Protein AF-A0A316NL02-F1 (afdb_monomer_lite)

Sequence (446 aa):
MTDGKEVSCEVCMDLIPLVRDGAASEESRELVERHAEGCEACRVLLREESPAVLERERDRELIKRLKRPLFWIGVVLMVIGAAVGTAYTYSTVSGYSLIIMPLLGVLGTMLFGKHWWWMPVGQLLFSGVWLLIYHLIQDVSRWWAAVLAAGIYALLYALLVTAGALMALLLRYTFRRRGAAEKLRRMAAGMLAGGILTGWVVVLCWYFGNPVSYYMAKQDVERYVDWNYGALGCTVEEVVYCPMTWSYEGRVASAFSRDTHFTVYWRNGVEGDNYDVLVLNRYNTRERLGQEYTALVRAALSGVPEYEKGRTTVSVFEEQDYSDGNQKPELDAVFDPQMPCKFALELRATSDTITPQNAARLIEKAAERMEQNGYGFTHYSFYLENPSGERNLTVDGFTAEQVQSGRLREILLEDWEKALHNSQGGLYIGVSDLAILEQNGTAQLS

Radius of gyration: 38.13 Å; chains: 1; bounding box: 78×55×120 Å

pLDDT: mean 83.09, std 16.04, range [25.83, 98.12]

Secondary structure (DSSP, 8-state):
--------HHHHHHHHHHHHTT-S-HHHHHHHHHHHHH-HHHHHHHHSPPHHHHHHHHHHHHHHHHHHHHHHHHHHHHHHHHHHHHHTTTSTTGGGHHHHHHHHHHHHHHHHGGGTTHHHHHHHHHHHHHHHHHHHHH-GGGHHHHHHHHHHHHHHHHHHHHHHHHHHHHHHHHHS---GGGHHHHHHHHHHHHHHHHHHHHHHHHHH--HHHHHHHHHHHHHHHHHHHGGGTEEEEEEEEETTTTEEEEEEEESS-TT-EEEEEESSSEEEE-HIIIIIT-HHHHHHHHHHHHHHHHHHTTT-HHHHS---EEEE---SSTTSS-PPPPTT----TTSSS-EEEEEEEE-S---HHHHHHHHHHHHHHHHHTT---SEEEEEEE-TTSS-EEEEEEEEHHHHHTS-HHHHHHHHHHHHHTT-SSSEEEE-------SS-SS----

Foldseek 3Di:
DPPPPPDDPVVLLVCLLCLLVVNDDPVNNVNSVVNLVVDVVSVVRNPPHDPVVVVVVVVVVVCVVVVVVVLVVLVVLLVVLLCVQQVCCPPPVVLCVLVSLLVSLLSLCVNVPVVSLVSLVVSLVSQLVVQLVVVCVVPVPPSVVSNVVSNVVSNVSSVSSVLSNLLNVLVVLLPDDDDPVCNVVSVVSVVVSVVSVVVSVVVSCLVFNDPVQQVVCVVQVQVVCCVPPVVQQKGFPDWGQDNVVRWIWTWIDHPVAPQQIWIFTGHPHTPGICRCVRPVQVVSVQVVLFVVVQVVLLVLCPPVQFQPPFPKTKTQDDDPDPPPVADRDDGNDDHDLPDSTAMEIEGETEDQDDDLVVQLVVLLVSLVSCVVVVHDHAWYKYKYAYPVRPAIETEGGDGPCCNVVVCSSVLSVVQQVVQVVPDDDYRYRYPDPDPDDPDPDDDDDD

Structure (mmCIF, N/CA/C/O backbone):
data_AF-A0A316NL02-F1
#
_entry.id   AF-A0A316NL02-F1
#
loop_
_atom_site.group_PDB
_atom_site.id
_atom_site.type_symbol
_atom_site.label_atom_id
_atom_site.label_alt_id
_atom_site.label_comp_id
_atom_site.label_asym_id
_atom_site.label_entity_id
_atom_site.label_seq_id
_atom_site.pdbx_PDB_ins_code
_atom_site.Cartn_x
_atom_site.Cartn_y
_atom_site.Cartn_z
_atom_site.occupancy
_atom_site.B_iso_or_equiv
_atom_site.auth_seq_id
_atom_site.auth_comp_id
_atom_site.auth_asym_id
_atom_site.auth_atom_id
_atom_site.pdbx_PDB_model_num
ATOM 1 N N . MET A 1 1 ? 46.783 8.938 -75.531 1.00 32.72 1 MET A N 1
ATOM 2 C CA . MET A 1 1 ? 45.979 7.760 -75.910 1.00 32.72 1 MET A CA 1
ATOM 3 C C . MET A 1 1 ? 44.948 7.548 -74.816 1.00 32.72 1 MET A C 1
ATOM 5 O O . MET A 1 1 ? 45.252 6.910 -73.821 1.00 32.72 1 MET A O 1
ATOM 9 N N . THR A 1 2 ? 43.789 8.189 -74.930 1.00 36.34 2 THR A N 1
ATOM 10 C CA . THR A 1 2 ? 42.634 7.921 -74.065 1.00 36.34 2 THR A CA 1
ATOM 11 C C . THR A 1 2 ? 41.762 6.923 -74.811 1.00 36.34 2 THR A C 1
ATOM 13 O O . THR A 1 2 ? 41.147 7.283 -75.811 1.00 36.34 2 THR A O 1
ATOM 16 N N . ASP A 1 3 ? 41.805 5.665 -74.381 1.00 39.16 3 ASP A N 1
ATOM 17 C CA . ASP A 1 3 ? 40.942 4.592 -74.869 1.00 39.16 3 ASP A CA 1
ATOM 18 C C . ASP A 1 3 ? 39.491 4.946 -74.508 1.00 39.16 3 ASP A C 1
ATOM 20 O O . ASP A 1 3 ? 39.092 4.918 -73.341 1.00 39.16 3 ASP A O 1
ATOM 24 N N . GLY A 1 4 ? 38.739 5.429 -75.496 1.00 45.38 4 GLY A N 1
ATOM 25 C CA . GLY A 1 4 ? 37.336 5.783 -75.347 1.00 45.38 4 GLY A CA 1
ATOM 26 C C . GLY A 1 4 ? 36.509 4.512 -75.264 1.00 45.38 4 GLY A C 1
ATOM 27 O O . GLY A 1 4 ? 36.044 4.015 -76.284 1.00 45.38 4 GLY A O 1
ATOM 28 N N . LYS A 1 5 ? 36.322 3.975 -74.055 1.00 53.41 5 LYS A N 1
ATOM 29 C CA . LYS A 1 5 ? 35.295 2.957 -73.813 1.00 53.41 5 LYS A CA 1
ATOM 30 C C . LYS A 1 5 ? 33.922 3.600 -73.997 1.00 53.41 5 LYS A C 1
ATOM 32 O O . LYS A 1 5 ? 33.378 4.190 -73.066 1.00 53.41 5 LYS A O 1
ATOM 37 N N . GLU A 1 6 ? 33.378 3.498 -75.203 1.00 61.03 6 GLU A N 1
ATOM 38 C CA . GLU A 1 6 ? 31.964 3.749 -75.460 1.00 61.03 6 GLU A CA 1
ATOM 39 C C . GLU A 1 6 ? 31.155 2.666 -74.743 1.00 61.03 6 GLU A C 1
ATOM 41 O O . GLU A 1 6 ? 31.176 1.492 -75.112 1.00 61.03 6 GLU A O 1
ATOM 46 N N . VAL A 1 7 ? 30.493 3.048 -73.654 1.00 72.56 7 VAL A N 1
ATOM 47 C CA . VAL A 1 7 ? 29.576 2.155 -72.947 1.00 72.56 7 VAL A CA 1
ATOM 48 C C . VAL A 1 7 ? 28.222 2.195 -73.633 1.00 72.56 7 VAL A C 1
ATOM 50 O O . VAL A 1 7 ? 27.746 3.255 -74.046 1.00 72.56 7 VAL A O 1
ATOM 53 N N . SER A 1 8 ? 27.629 1.014 -73.792 1.00 82.88 8 SER A N 1
ATOM 54 C CA . SER A 1 8 ? 26.341 0.849 -74.446 1.00 82.88 8 SER A CA 1
ATOM 55 C C . SER A 1 8 ? 25.225 1.510 -73.635 1.00 82.88 8 SER A C 1
ATOM 57 O O . SER A 1 8 ? 25.268 1.571 -72.406 1.00 82.88 8 SER A O 1
ATOM 59 N N . CYS A 1 9 ? 24.196 1.982 -74.342 1.00 85.00 9 CYS A N 1
ATOM 60 C CA . CYS A 1 9 ? 23.027 2.616 -73.731 1.00 85.00 9 CYS A CA 1
ATOM 61 C C . CYS A 1 9 ? 22.367 1.699 -72.682 1.00 85.00 9 CYS A C 1
ATOM 63 O O . CYS A 1 9 ? 21.997 2.164 -71.612 1.00 85.00 9 CYS A O 1
ATOM 65 N N . GLU A 1 10 ? 22.304 0.389 -72.941 1.00 84.12 10 GLU A N 1
ATOM 66 C CA . GLU A 1 10 ? 21.760 -0.610 -72.005 1.00 84.12 10 GLU A CA 1
ATOM 67 C C . GLU A 1 10 ? 22.539 -0.659 -70.688 1.00 84.12 10 GLU A C 1
ATOM 69 O O . GLU A 1 10 ? 21.950 -0.545 -69.617 1.00 84.12 10 GLU A O 1
ATOM 74 N N . VAL A 1 11 ? 23.873 -0.709 -70.757 1.00 84.00 11 VAL A N 1
ATOM 75 C CA . VAL A 1 11 ? 24.722 -0.716 -69.558 1.00 84.00 11 VAL A CA 1
ATOM 76 C C . VAL A 1 11 ? 24.614 0.611 -68.801 1.00 84.00 11 VAL A C 1
ATOM 78 O O . VAL A 1 11 ? 24.603 0.622 -67.573 1.00 84.00 11 VAL A O 1
ATOM 81 N N . CYS A 1 12 ? 24.480 1.743 -69.499 1.00 86.62 12 CYS A N 1
ATOM 82 C CA . CYS A 1 12 ? 24.220 3.025 -68.843 1.00 86.62 12 CYS A CA 1
ATOM 83 C C . CYS A 1 12 ? 22.849 3.061 -68.151 1.00 86.62 12 CYS A C 1
ATOM 85 O O . CYS A 1 12 ? 22.768 3.545 -67.024 1.00 86.62 12 CYS A O 1
ATOM 87 N N . MET A 1 13 ? 21.794 2.526 -68.772 1.00 83.44 13 MET A N 1
ATOM 88 C CA . MET A 1 13 ? 20.460 2.432 -68.165 1.00 83.44 13 MET A CA 1
ATOM 89 C C . MET A 1 13 ? 20.445 1.542 -66.918 1.00 83.44 13 MET A C 1
ATOM 91 O O . MET A 1 13 ? 19.811 1.916 -65.933 1.00 83.44 13 MET A O 1
ATOM 95 N N . ASP A 1 14 ? 21.198 0.441 -66.910 1.00 86.19 14 ASP A N 1
ATOM 96 C CA . ASP A 1 14 ? 21.333 -0.439 -65.741 1.00 86.19 14 ASP A CA 1
ATOM 97 C C . ASP A 1 14 ? 22.106 0.221 -64.585 1.00 86.19 14 ASP A C 1
ATOM 99 O O . ASP A 1 14 ? 21.832 -0.028 -63.408 1.00 86.19 14 ASP A O 1
ATOM 103 N N . LEU A 1 15 ? 23.068 1.093 -64.903 1.00 85.81 15 LEU A N 1
ATOM 104 C CA . LEU A 1 15 ? 23.872 1.814 -63.913 1.00 85.81 15 LEU A CA 1
ATOM 105 C C . LEU A 1 15 ? 23.184 3.080 -63.376 1.00 85.81 15 LEU A C 1
ATOM 107 O O . LEU A 1 15 ? 23.482 3.499 -62.256 1.00 85.81 15 LEU A O 1
ATOM 111 N N . ILE A 1 16 ? 22.253 3.683 -64.124 1.00 86.75 16 ILE A N 1
ATOM 112 C CA . ILE A 1 16 ? 21.524 4.900 -63.723 1.00 86.75 16 ILE A CA 1
ATOM 113 C C . ILE A 1 16 ? 20.855 4.769 -62.336 1.00 86.75 16 ILE A C 1
ATOM 115 O O . ILE A 1 16 ? 21.024 5.691 -61.533 1.00 86.75 16 ILE A O 1
ATOM 119 N N . PRO A 1 17 ? 20.146 3.674 -61.985 1.00 81.94 17 PRO A N 1
ATOM 120 C CA . PRO A 1 17 ? 19.591 3.483 -60.642 1.00 81.94 17 PRO A CA 1
ATOM 121 C C . PRO A 1 17 ? 20.651 3.537 -59.531 1.00 81.94 17 PRO A C 1
ATOM 123 O O . PRO A 1 17 ? 20.470 4.229 -58.533 1.00 81.94 17 PRO A O 1
ATOM 126 N N . LEU A 1 18 ? 21.800 2.882 -59.733 1.00 80.88 18 LEU A N 1
ATOM 127 C CA . LEU A 1 18 ? 22.906 2.849 -58.765 1.00 80.88 18 LEU A CA 1
ATOM 128 C C . LEU A 1 18 ? 23.577 4.220 -58.600 1.00 80.88 18 LEU A C 1
ATOM 130 O O . LEU A 1 18 ? 23.982 4.585 -57.492 1.00 80.88 18 LEU A O 1
ATOM 134 N N . VAL A 1 19 ? 23.686 4.980 -59.693 1.00 82.12 19 VAL A N 1
ATOM 135 C CA . VAL A 1 19 ? 24.194 6.359 -59.685 1.00 82.12 19 VAL A CA 1
ATOM 136 C C . VAL A 1 19 ? 23.227 7.280 -58.938 1.00 82.12 19 VAL A C 1
ATOM 138 O O . VAL A 1 19 ? 23.664 8.046 -58.080 1.00 82.12 19 VAL A O 1
ATOM 141 N N . ARG A 1 20 ? 21.916 7.163 -59.185 1.00 77.25 20 ARG A N 1
ATOM 142 C CA . ARG A 1 20 ? 20.882 7.949 -58.488 1.00 77.25 20 ARG A CA 1
ATOM 143 C C . ARG A 1 20 ? 20.816 7.661 -56.988 1.00 77.25 20 ARG A C 1
ATOM 145 O O . ARG A 1 20 ? 20.590 8.577 -56.202 1.00 77.25 20 ARG A O 1
ATOM 152 N N . ASP A 1 21 ? 21.039 6.414 -56.586 1.00 72.81 21 ASP A N 1
ATOM 153 C CA . ASP A 1 21 ? 21.009 6.012 -55.177 1.00 72.81 21 ASP A CA 1
ATOM 154 C C . ASP A 1 21 ? 22.320 6.324 -54.424 1.00 72.81 21 ASP A C 1
ATOM 156 O O . ASP A 1 21 ? 22.397 6.125 -53.203 1.00 72.81 21 ASP A O 1
ATOM 160 N N . GLY A 1 22 ? 23.340 6.843 -55.126 1.00 74.19 22 GLY A N 1
ATOM 161 C CA . GLY A 1 22 ? 24.656 7.184 -54.576 1.00 74.19 22 GLY A CA 1
ATOM 162 C C . GLY A 1 22 ? 25.507 5.965 -54.204 1.00 74.19 22 GLY A C 1
ATOM 163 O O . GLY A 1 22 ? 26.418 6.080 -53.387 1.00 74.19 22 GLY A O 1
ATOM 164 N N . ALA A 1 23 ? 25.182 4.794 -54.759 1.00 79.62 23 ALA A N 1
ATOM 165 C CA . ALA A 1 23 ? 25.859 3.522 -54.505 1.00 79.62 23 ALA A CA 1
ATOM 166 C C . ALA A 1 23 ? 26.934 3.188 -55.558 1.00 79.62 23 ALA A C 1
ATOM 168 O O . ALA A 1 23 ? 27.731 2.272 -55.353 1.00 79.62 23 ALA A O 1
ATOM 169 N N . ALA A 1 24 ? 26.957 3.912 -56.681 1.00 81.94 24 ALA A N 1
ATOM 170 C CA . ALA A 1 24 ? 27.945 3.747 -57.742 1.00 81.94 24 ALA A CA 1
ATOM 171 C C . ALA A 1 24 ? 29.329 4.304 -57.351 1.00 81.94 24 ALA A C 1
ATOM 173 O O . ALA A 1 24 ? 29.440 5.285 -56.616 1.00 81.94 24 ALA A O 1
ATOM 174 N N . SER A 1 25 ? 30.395 3.694 -57.877 1.00 84.88 25 SER A N 1
ATOM 175 C CA . SER A 1 25 ? 31.755 4.238 -57.776 1.00 84.88 25 SER A CA 1
ATOM 176 C C . SER A 1 25 ? 31.904 5.525 -58.602 1.00 84.88 25 SER A C 1
ATOM 178 O O . SER A 1 25 ? 31.193 5.703 -59.591 1.00 84.88 25 SER A O 1
ATOM 180 N N . GLU A 1 26 ? 32.858 6.396 -58.244 1.00 82.44 26 GLU A N 1
ATOM 181 C CA . GLU A 1 26 ? 33.146 7.634 -59.003 1.00 82.44 26 GLU A CA 1
ATOM 182 C C . GLU A 1 26 ? 33.420 7.354 -60.491 1.00 82.44 26 GLU A C 1
ATOM 184 O O . GLU A 1 26 ? 32.890 8.041 -61.357 1.00 82.44 26 GLU A O 1
ATOM 189 N N . GLU A 1 27 ? 34.142 6.273 -60.805 1.00 82.75 27 GLU A N 1
ATOM 190 C CA . GLU A 1 27 ? 34.419 5.861 -62.189 1.00 82.75 27 GLU A CA 1
ATOM 191 C C . GLU A 1 27 ? 33.140 5.490 -62.964 1.00 82.75 27 GLU A C 1
ATOM 193 O O . GLU A 1 27 ? 32.984 5.858 -64.127 1.00 82.75 27 GLU A O 1
ATOM 198 N N . SER A 1 28 ? 32.188 4.808 -62.313 1.00 83.62 28 SER A N 1
ATOM 199 C CA . SER A 1 28 ? 30.896 4.453 -62.922 1.00 83.62 28 SER A CA 1
ATOM 200 C C . SER A 1 28 ? 30.005 5.684 -63.105 1.00 83.62 28 SER A C 1
ATOM 202 O O . SER A 1 28 ? 29.259 5.776 -64.079 1.00 83.62 28 SER A O 1
ATOM 204 N N . ARG A 1 29 ? 30.100 6.649 -62.184 1.00 84.56 29 ARG A N 1
ATOM 205 C CA . ARG A 1 29 ? 29.357 7.909 -62.229 1.00 84.56 29 ARG A CA 1
ATOM 206 C C . ARG A 1 29 ? 29.823 8.798 -63.380 1.00 84.56 29 ARG A C 1
ATOM 208 O O . ARG A 1 29 ? 28.999 9.178 -64.205 1.00 84.56 29 ARG A O 1
ATOM 215 N N . GLU A 1 30 ? 31.128 9.042 -63.502 1.00 86.12 30 GLU A N 1
ATOM 216 C CA . GLU A 1 30 ? 31.709 9.824 -64.608 1.00 86.12 30 GLU A CA 1
ATOM 217 C C . GLU A 1 30 ? 31.438 9.197 -65.983 1.00 86.12 30 GLU A C 1
ATOM 219 O O . GLU A 1 30 ? 31.397 9.879 -67.009 1.00 86.12 30 GLU A O 1
ATOM 224 N N . LEU A 1 31 ? 31.293 7.875 -66.028 1.00 86.81 31 LEU A N 1
ATOM 225 C CA . LEU A 1 31 ? 31.015 7.133 -67.248 1.00 86.81 31 LEU A CA 1
ATOM 226 C C . LEU A 1 31 ? 29.546 7.271 -67.688 1.00 86.81 31 LEU A C 1
ATOM 228 O O . LEU A 1 31 ? 29.284 7.500 -68.869 1.00 86.81 31 LEU A O 1
ATOM 232 N N . VAL A 1 32 ? 28.600 7.211 -66.747 1.00 86.19 32 VAL A N 1
ATOM 233 C CA . VAL A 1 32 ? 27.170 7.459 -67.009 1.00 86.19 32 VAL A CA 1
ATOM 234 C C . VAL A 1 32 ? 26.907 8.937 -67.325 1.00 86.19 32 VAL A C 1
ATOM 236 O O . VAL A 1 32 ? 26.152 9.227 -68.251 1.00 86.19 32 VAL A O 1
ATOM 239 N N . GLU A 1 33 ? 27.561 9.869 -66.620 1.00 85.62 33 GLU A N 1
ATOM 240 C CA . GLU A 1 33 ? 27.441 11.317 -66.862 1.00 85.62 33 GLU A CA 1
ATOM 241 C C . GLU A 1 33 ? 27.923 11.695 -68.275 1.00 85.62 33 GLU A C 1
ATOM 243 O O . GLU A 1 33 ? 27.188 12.361 -69.004 1.00 85.62 33 GLU A O 1
ATOM 248 N N . ARG A 1 34 ? 29.081 11.179 -68.723 1.00 86.19 34 ARG A N 1
ATOM 249 C CA . ARG A 1 34 ? 29.583 11.391 -70.097 1.00 86.19 34 ARG A CA 1
ATOM 250 C C . ARG A 1 34 ? 28.663 10.816 -71.176 1.00 86.19 34 ARG A C 1
ATOM 252 O O . ARG A 1 34 ? 28.471 11.442 -72.213 1.00 86.19 34 ARG A O 1
ATOM 259 N N . HIS A 1 35 ? 28.076 9.637 -70.960 1.00 86.94 35 HIS A N 1
ATOM 260 C CA . HIS A 1 35 ? 27.143 9.049 -71.929 1.00 86.94 35 HIS A CA 1
ATOM 261 C C . HIS A 1 35 ? 25.824 9.844 -72.013 1.00 86.94 35 HIS A C 1
ATOM 263 O O . HIS A 1 35 ? 25.261 10.019 -73.096 1.00 86.94 35 HIS A O 1
ATOM 269 N N . ALA A 1 36 ? 25.339 10.375 -70.887 1.00 84.62 36 ALA A N 1
ATOM 270 C CA 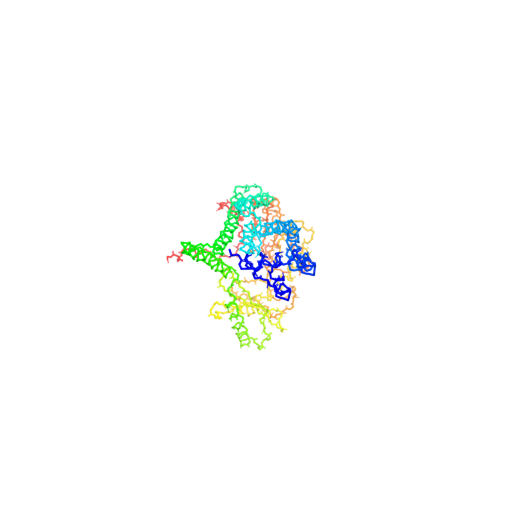. ALA A 1 36 ? 24.123 11.188 -70.830 1.00 84.62 36 ALA A CA 1
ATOM 271 C C . ALA A 1 36 ? 24.259 12.566 -71.518 1.00 84.62 36 ALA A C 1
ATOM 273 O O . ALA A 1 36 ? 23.245 13.168 -71.871 1.00 84.62 36 ALA A O 1
ATOM 274 N N . GLU A 1 37 ? 25.477 13.065 -71.761 1.00 85.44 37 GLU A N 1
ATOM 275 C CA . GLU A 1 37 ? 25.700 14.280 -72.565 1.00 85.44 37 GLU A CA 1
ATOM 276 C C . GLU A 1 37 ? 25.320 14.080 -74.042 1.00 85.44 37 GLU A C 1
ATOM 278 O O . GLU A 1 37 ? 24.828 15.013 -74.680 1.00 85.44 37 GLU A O 1
ATOM 283 N N . GLY A 1 38 ? 25.506 12.864 -74.572 1.00 82.94 38 GLY A N 1
ATOM 284 C CA . GLY A 1 38 ? 25.222 12.511 -75.968 1.00 82.94 38 GLY A CA 1
ATOM 285 C C . GLY A 1 38 ? 23.904 11.763 -76.204 1.00 82.94 38 GLY A C 1
ATOM 286 O O . GLY A 1 38 ? 23.447 11.694 -77.343 1.00 82.94 38 GLY A O 1
ATOM 287 N N . CYS A 1 39 ? 23.275 11.210 -75.159 1.00 86.25 39 CYS A N 1
ATOM 288 C CA . CYS A 1 39 ? 22.056 10.401 -75.263 1.00 86.25 39 CYS A CA 1
ATOM 289 C C . CYS A 1 39 ? 20.880 11.036 -74.506 1.00 86.25 39 CYS A C 1
ATOM 291 O O . CYS A 1 39 ? 20.870 11.099 -73.276 1.00 86.25 39 CYS A O 1
ATOM 293 N N . GLU A 1 40 ? 19.841 11.454 -75.236 1.00 82.31 40 GLU A N 1
ATOM 294 C CA . GLU A 1 40 ? 18.661 12.093 -74.643 1.00 82.31 40 GLU A CA 1
ATOM 295 C C . GLU A 1 40 ? 17.872 11.155 -73.715 1.00 82.31 40 GLU A C 1
ATOM 297 O O . GLU A 1 40 ? 17.432 11.589 -72.652 1.00 82.31 40 GLU A O 1
ATOM 302 N N . ALA A 1 41 ? 17.756 9.866 -74.053 1.00 83.06 41 ALA A N 1
ATOM 303 C CA . ALA A 1 41 ? 17.043 8.883 -73.234 1.00 83.06 41 ALA A CA 1
ATOM 304 C C . ALA A 1 41 ? 17.710 8.681 -71.861 1.00 83.06 41 ALA A C 1
ATOM 306 O O . ALA A 1 41 ? 17.048 8.768 -70.825 1.00 83.06 41 ALA A O 1
ATOM 307 N N . CYS A 1 42 ? 19.035 8.505 -71.842 1.00 84.19 42 CYS A N 1
ATOM 308 C CA . CYS A 1 42 ? 19.820 8.374 -70.611 1.00 84.19 42 CYS A CA 1
ATOM 309 C C . CYS A 1 42 ? 19.862 9.671 -69.791 1.00 84.19 42 CYS A C 1
ATOM 311 O O . CYS A 1 42 ? 20.026 9.612 -68.577 1.00 84.19 42 CYS A O 1
ATOM 313 N N . ARG A 1 43 ? 19.697 10.834 -70.435 1.00 83.88 43 ARG A N 1
ATOM 314 C CA . ARG A 1 43 ? 19.632 12.149 -69.778 1.00 83.88 43 ARG A CA 1
ATOM 315 C C . ARG A 1 43 ? 18.292 12.429 -69.091 1.00 83.88 43 ARG A C 1
ATOM 317 O O . ARG A 1 43 ? 18.264 13.232 -68.158 1.00 83.88 43 ARG A O 1
ATOM 324 N N . VAL A 1 44 ? 17.195 11.852 -69.592 1.00 83.31 44 VAL A N 1
ATOM 325 C CA . VAL A 1 44 ? 15.830 11.989 -69.032 1.00 83.31 44 VAL A CA 1
ATOM 326 C C . VAL A 1 44 ? 15.589 10.996 -67.892 1.00 83.31 44 VAL A C 1
ATOM 328 O O . VAL A 1 44 ? 15.196 11.402 -66.793 1.00 83.31 44 VAL A O 1
ATOM 331 N N . LEU A 1 45 ? 16.003 9.735 -68.097 1.00 82.69 45 LEU A N 1
ATOM 332 C CA . LEU A 1 45 ? 16.509 8.889 -67.006 1.00 82.69 45 LEU A CA 1
ATOM 333 C C . LEU A 1 45 ? 17.696 9.642 -66.352 1.00 82.69 45 LEU A C 1
ATOM 335 O O . LEU A 1 45 ? 17.946 10.755 -66.725 1.00 82.69 45 LEU A O 1
ATOM 339 N N . LEU A 1 46 ? 18.465 9.216 -65.365 1.00 81.12 46 LEU A N 1
ATOM 340 C CA . LEU A 1 46 ? 19.385 10.121 -64.624 1.00 81.12 46 LEU A CA 1
ATOM 341 C C . LEU A 1 46 ? 18.740 11.383 -63.958 1.00 81.12 46 LEU A C 1
ATOM 343 O O 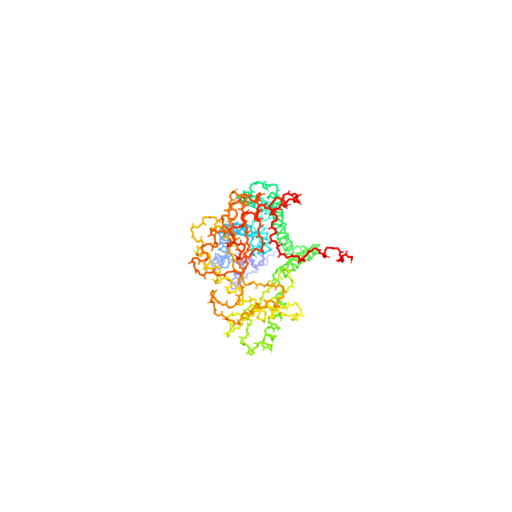. LEU A 1 46 ? 18.762 11.428 -62.735 1.00 81.12 46 LEU A O 1
ATOM 347 N N . ARG A 1 47 ? 18.138 12.355 -64.679 1.00 74.56 47 ARG A N 1
ATOM 348 C CA . ARG A 1 47 ? 17.465 13.573 -64.162 1.00 74.56 47 ARG A CA 1
ATOM 349 C C . ARG A 1 47 ? 16.169 13.327 -63.395 1.00 74.56 47 ARG A C 1
ATOM 351 O O . ARG A 1 47 ? 15.864 14.104 -62.498 1.00 74.56 47 ARG A O 1
ATOM 358 N N . GLU A 1 48 ? 15.391 12.308 -63.747 1.00 75.88 48 GLU A N 1
ATOM 359 C CA . GLU A 1 48 ? 14.263 11.880 -62.906 1.00 75.88 48 GLU A CA 1
ATOM 360 C C . GLU A 1 48 ? 14.777 11.491 -61.503 1.00 75.88 48 GLU A C 1
ATOM 362 O O . GLU A 1 48 ? 15.672 10.651 -61.373 1.00 75.88 48 GLU A O 1
ATOM 367 N N . GLU A 1 49 ? 14.241 12.118 -60.454 1.00 65.19 49 GLU A N 1
ATOM 368 C CA . GLU A 1 49 ? 14.664 11.877 -59.070 1.00 65.19 49 GLU A CA 1
ATOM 369 C C . GLU A 1 49 ? 14.322 10.446 -58.622 1.00 65.19 49 GLU A C 1
ATOM 371 O O . GLU A 1 49 ? 13.214 9.954 -58.849 1.00 65.19 49 GLU A O 1
ATOM 376 N N . SER A 1 50 ? 15.269 9.764 -57.962 1.00 67.94 50 SER A N 1
ATOM 377 C CA . SER A 1 50 ? 15.018 8.425 -57.410 1.00 67.94 50 SER A CA 1
ATOM 378 C C . SER A 1 50 ? 13.940 8.495 -56.317 1.00 67.94 50 SER A C 1
ATOM 380 O O . SER A 1 50 ? 14.063 9.314 -55.395 1.00 67.94 50 SER A O 1
ATOM 382 N N . PRO A 1 51 ? 12.925 7.609 -56.342 1.00 68.75 51 PRO A N 1
ATOM 383 C CA . PRO A 1 51 ? 11.927 7.503 -55.279 1.00 68.75 51 PRO A CA 1
ATOM 384 C C . PRO A 1 51 ? 12.549 7.368 -53.880 1.00 68.75 51 PRO A C 1
ATOM 386 O O . PRO A 1 51 ? 12.052 7.965 -52.928 1.00 68.75 51 PRO A O 1
ATOM 389 N N . ALA A 1 52 ? 13.688 6.674 -53.763 1.00 69.31 52 ALA A N 1
ATOM 390 C CA . ALA A 1 52 ? 14.391 6.470 -52.497 1.00 69.31 52 ALA A CA 1
ATOM 391 C C . ALA A 1 52 ? 15.033 7.758 -51.945 1.00 69.31 52 ALA A C 1
ATOM 393 O O . ALA A 1 52 ? 15.164 7.925 -50.730 1.00 69.31 52 ALA A O 1
ATOM 394 N N . VAL A 1 53 ? 15.442 8.684 -52.818 1.00 71.25 53 VAL A N 1
ATOM 395 C CA . VAL A 1 53 ? 15.960 10.001 -52.413 1.00 71.25 53 VAL A CA 1
ATOM 396 C C . VAL A 1 53 ? 14.811 10.871 -51.907 1.00 71.25 53 VAL A C 1
ATOM 398 O O . VAL A 1 53 ? 14.909 11.435 -50.814 1.00 71.25 53 VAL A O 1
ATOM 401 N N . LEU A 1 54 ? 13.688 10.884 -52.632 1.00 74.62 54 LEU A N 1
ATOM 402 C CA . LEU A 1 54 ? 12.469 11.595 -52.243 1.00 74.62 54 LEU A CA 1
ATOM 403 C C . LEU A 1 54 ? 11.900 11.095 -50.904 1.00 74.62 54 LEU A C 1
ATOM 405 O O . LEU A 1 54 ? 11.444 11.892 -50.082 1.00 74.62 54 LEU A O 1
ATOM 409 N N . GLU A 1 55 ? 11.926 9.782 -50.662 1.00 79.38 55 GLU A N 1
ATOM 410 C CA . GLU A 1 55 ? 11.535 9.177 -49.383 1.00 79.38 55 GLU A CA 1
ATOM 411 C C . GLU A 1 55 ? 12.457 9.617 -48.238 1.00 79.38 55 GLU A C 1
ATOM 413 O O . GLU A 1 55 ? 11.966 10.095 -47.217 1.00 79.38 55 GLU A O 1
ATOM 418 N N . ARG A 1 56 ? 13.787 9.576 -48.415 1.00 77.88 56 ARG A N 1
ATOM 419 C CA . ARG A 1 56 ? 14.740 10.040 -47.385 1.00 77.88 56 ARG A CA 1
ATOM 420 C C . ARG A 1 56 ? 14.580 11.523 -47.051 1.00 77.88 56 ARG A C 1
ATOM 422 O O . ARG A 1 56 ? 14.749 11.914 -45.892 1.00 77.88 56 ARG A O 1
ATOM 429 N N . GLU A 1 57 ? 14.306 12.367 -48.043 1.00 81.06 57 GLU A N 1
ATOM 430 C CA . GLU A 1 57 ? 14.061 13.794 -47.817 1.00 81.06 57 GLU A CA 1
ATOM 431 C C . GLU A 1 57 ? 12.744 14.036 -47.086 1.00 81.06 57 GLU A C 1
ATOM 433 O O . GLU A 1 57 ? 12.712 14.802 -46.116 1.00 81.06 57 GLU A O 1
ATOM 438 N N . ARG A 1 58 ? 11.684 13.321 -47.481 1.00 82.31 58 ARG A N 1
ATOM 439 C CA . ARG A 1 58 ? 10.386 13.344 -46.802 1.00 82.31 58 ARG A CA 1
ATOM 440 C C . ARG A 1 58 ? 10.514 12.891 -45.352 1.00 82.31 58 ARG A C 1
ATOM 442 O O . ARG A 1 58 ? 10.046 13.601 -44.469 1.00 82.31 58 ARG A O 1
ATOM 449 N N . ASP A 1 59 ? 11.218 11.798 -45.083 1.00 85.06 59 ASP A N 1
ATOM 450 C CA . ASP A 1 59 ? 11.482 11.304 -43.729 1.00 85.06 59 ASP A CA 1
ATOM 451 C C . ASP A 1 59 ? 12.272 12.312 -42.895 1.00 85.06 59 ASP A C 1
ATOM 453 O O . ASP A 1 59 ? 11.952 12.575 -41.734 1.00 85.06 59 ASP A O 1
ATOM 457 N N . ARG A 1 60 ? 13.292 12.945 -43.485 1.00 85.00 60 ARG A N 1
ATOM 458 C CA . ARG A 1 60 ? 14.070 13.993 -42.813 1.00 85.00 60 ARG A CA 1
ATOM 459 C C . ARG A 1 60 ? 13.193 15.192 -42.452 1.00 85.00 60 ARG A C 1
ATOM 461 O O . ARG A 1 60 ? 13.349 15.753 -41.363 1.00 85.00 60 ARG A O 1
ATOM 468 N N . GLU A 1 61 ? 12.293 15.585 -43.343 1.00 86.44 61 GLU A N 1
ATOM 469 C CA . GLU A 1 61 ? 11.353 16.681 -43.135 1.00 86.44 61 GLU A CA 1
ATOM 470 C C . GLU A 1 61 ? 10.286 16.323 -42.087 1.00 86.44 61 GLU A C 1
ATOM 472 O O . GLU A 1 61 ? 10.022 17.112 -41.177 1.00 86.44 61 GLU A O 1
ATOM 477 N N . LEU A 1 62 ? 9.757 15.097 -42.119 1.00 83.44 62 LEU A N 1
ATOM 478 C CA . LEU A 1 62 ? 8.858 14.556 -41.097 1.00 83.44 62 LEU A CA 1
ATOM 479 C C . LEU A 1 62 ? 9.528 14.547 -39.718 1.00 83.44 62 LEU A C 1
ATOM 481 O O . LEU A 1 62 ? 8.961 15.059 -38.754 1.00 83.44 62 LEU A O 1
ATOM 485 N N . ILE A 1 63 ? 10.769 14.066 -39.615 1.00 86.00 63 ILE A N 1
ATOM 486 C CA . ILE A 1 63 ? 11.544 14.083 -38.368 1.00 86.00 63 ILE A CA 1
ATOM 487 C C . ILE A 1 63 ? 11.740 15.520 -37.869 1.00 86.00 63 ILE A C 1
ATOM 489 O O . ILE A 1 63 ? 11.590 15.782 -36.676 1.00 86.00 63 ILE A O 1
ATOM 493 N N . LYS A 1 64 ? 12.060 16.480 -38.748 1.00 84.00 64 LYS A N 1
ATOM 494 C CA . LYS A 1 64 ? 12.188 17.897 -38.358 1.00 84.00 64 LYS A CA 1
ATOM 495 C C . LYS A 1 64 ? 10.877 18.455 -37.804 1.00 84.00 64 LYS A C 1
ATOM 497 O O . LYS A 1 64 ? 10.909 19.128 -36.774 1.00 84.00 64 LYS A O 1
ATOM 502 N N . ARG A 1 65 ? 9.745 18.141 -38.441 1.00 87.44 65 ARG A N 1
ATOM 503 C CA . ARG A 1 65 ? 8.408 18.569 -38.001 1.00 87.44 65 ARG A CA 1
ATOM 504 C C . ARG A 1 65 ? 7.997 17.921 -36.681 1.00 87.44 65 ARG A C 1
ATOM 506 O O . ARG A 1 65 ? 7.416 18.600 -35.842 1.00 87.44 65 ARG A O 1
ATOM 513 N N . LEU A 1 66 ? 8.353 16.653 -36.462 1.00 86.88 66 LEU A N 1
ATOM 514 C CA . LEU A 1 66 ? 8.006 15.892 -35.257 1.00 86.88 66 LEU A CA 1
ATOM 515 C C . LEU A 1 66 ? 8.930 16.159 -34.061 1.00 86.88 66 LEU A C 1
ATOM 517 O O . LEU A 1 66 ? 8.513 15.979 -32.920 1.00 86.88 66 LEU A O 1
ATOM 521 N N . LYS A 1 67 ? 10.156 16.648 -34.274 1.00 86.50 67 LYS A N 1
ATOM 522 C CA . LYS A 1 67 ? 11.098 16.958 -33.181 1.00 86.50 67 LYS A CA 1
ATOM 523 C C . LYS A 1 67 ? 10.517 17.914 -32.140 1.00 86.50 67 LYS A C 1
ATOM 525 O O . LYS A 1 67 ? 10.680 17.687 -30.945 1.00 86.50 67 LYS A O 1
ATOM 530 N N . ARG A 1 68 ? 9.850 18.982 -32.585 1.00 86.19 68 ARG A N 1
ATOM 531 C CA . ARG A 1 68 ? 9.280 20.009 -31.700 1.00 86.19 68 ARG A CA 1
ATOM 532 C C . ARG A 1 68 ? 8.085 19.501 -30.873 1.00 86.19 68 ARG A C 1
ATOM 534 O O . ARG A 1 68 ? 8.123 19.703 -29.662 1.00 86.19 68 ARG A O 1
ATOM 541 N N . PRO A 1 69 ? 7.058 18.840 -31.446 1.00 88.75 69 PRO A N 1
ATOM 542 C CA . PRO A 1 69 ? 5.971 18.273 -30.651 1.00 88.75 69 PRO A CA 1
ATOM 543 C C . PRO A 1 69 ? 6.446 17.131 -29.744 1.00 88.75 69 PRO A C 1
ATOM 545 O O . PRO A 1 69 ? 6.054 17.105 -28.585 1.00 88.75 69 PRO A O 1
ATOM 548 N N . LEU A 1 70 ? 7.348 16.250 -30.200 1.00 87.31 70 LEU A N 1
ATOM 549 C CA . LEU A 1 70 ? 7.908 15.183 -29.354 1.00 87.31 70 LEU A CA 1
ATOM 550 C C . LEU A 1 70 ? 8.677 15.738 -28.150 1.00 87.31 70 LEU A C 1
ATOM 552 O O . LEU A 1 70 ? 8.564 15.203 -27.050 1.00 87.31 70 LEU A O 1
ATOM 556 N N . PHE A 1 71 ? 9.422 16.830 -28.340 1.00 90.19 71 PHE A N 1
ATOM 557 C CA . PHE A 1 71 ? 10.087 17.519 -27.238 1.00 90.19 71 PHE A CA 1
ATOM 558 C C . PHE A 1 71 ? 9.077 18.028 -26.202 1.00 90.19 71 PHE A C 1
ATOM 560 O O . PHE A 1 71 ? 9.239 17.755 -25.016 1.00 90.19 71 PHE A O 1
ATOM 567 N N . TRP A 1 72 ? 8.011 18.709 -26.635 1.00 92.19 72 TRP A N 1
ATOM 568 C CA . TRP A 1 72 ? 6.987 19.226 -25.721 1.00 92.19 72 TRP A CA 1
ATOM 569 C C . TRP A 1 72 ? 6.189 18.125 -25.025 1.00 92.19 72 TRP A C 1
ATOM 571 O O . TRP A 1 72 ? 5.956 18.232 -23.825 1.00 92.19 72 TRP A O 1
ATOM 581 N N . ILE A 1 73 ? 5.835 17.048 -25.730 1.00 92.25 73 ILE A N 1
ATOM 582 C CA . ILE A 1 73 ? 5.216 15.862 -25.120 1.00 92.25 73 ILE A CA 1
ATOM 583 C C . ILE A 1 73 ? 6.137 15.295 -24.033 1.00 92.25 73 ILE A C 1
ATOM 585 O O . ILE A 1 73 ? 5.686 15.031 -22.922 1.00 92.25 73 ILE A O 1
ATOM 589 N N . GLY A 1 74 ? 7.437 15.170 -24.317 1.00 90.50 74 GLY A N 1
ATOM 590 C CA . GLY A 1 74 ? 8.426 14.730 -23.334 1.00 90.50 74 GLY A CA 1
ATOM 591 C C . GLY A 1 74 ? 8.523 15.655 -22.118 1.00 90.50 74 GLY A C 1
ATOM 592 O O . GLY A 1 74 ? 8.576 15.170 -20.991 1.00 90.50 74 GLY A O 1
ATOM 593 N N . VAL A 1 75 ? 8.492 16.976 -22.319 1.00 91.31 75 VAL A N 1
ATOM 594 C CA . VAL A 1 75 ? 8.478 17.961 -21.222 1.00 91.31 75 VAL A CA 1
ATOM 595 C C . VAL A 1 75 ? 7.210 17.829 -20.375 1.00 91.31 75 VAL A C 1
ATOM 597 O O . VAL A 1 75 ? 7.302 17.839 -19.151 1.00 91.31 75 VAL A O 1
ATOM 600 N N . VAL A 1 76 ? 6.039 17.651 -20.992 1.00 94.50 76 VAL A N 1
ATOM 601 C CA . VAL A 1 76 ? 4.774 17.441 -20.268 1.00 94.50 76 VAL A CA 1
ATOM 602 C C . VAL A 1 76 ? 4.827 16.158 -19.439 1.00 94.50 76 VAL A C 1
ATOM 604 O O . VAL A 1 76 ? 4.536 16.197 -18.246 1.00 94.50 76 VAL A O 1
ATOM 607 N N . LEU A 1 77 ? 5.266 15.040 -20.029 1.00 93.75 77 LEU A N 1
ATOM 608 C CA . LEU A 1 77 ? 5.444 13.773 -19.310 1.00 93.75 77 LEU A CA 1
ATOM 609 C C . LEU A 1 77 ? 6.419 13.908 -18.139 1.00 93.75 77 LEU A C 1
ATOM 611 O O . LEU A 1 77 ? 6.198 13.324 -17.084 1.00 93.75 77 LEU A O 1
ATOM 615 N N . MET A 1 78 ? 7.475 14.701 -18.305 1.00 92.50 78 MET A N 1
ATOM 616 C CA . MET A 1 78 ? 8.445 14.971 -17.251 1.00 92.50 78 MET A CA 1
ATOM 617 C C . MET A 1 78 ? 7.830 15.777 -16.099 1.00 92.50 78 MET A C 1
ATOM 619 O O . MET A 1 78 ? 8.015 15.414 -14.943 1.00 92.50 78 MET A O 1
ATOM 623 N N . VAL A 1 79 ? 7.063 16.832 -16.388 1.00 93.25 79 VAL A N 1
ATOM 624 C CA . VAL A 1 79 ? 6.373 17.617 -15.348 1.00 93.25 79 VAL A CA 1
ATOM 625 C C . VAL A 1 79 ? 5.361 16.752 -14.596 1.00 93.25 79 VAL A C 1
ATOM 627 O O . VAL A 1 79 ? 5.334 16.772 -13.367 1.00 93.25 79 VAL A O 1
ATOM 630 N N . ILE A 1 80 ? 4.578 15.944 -15.316 1.00 94.81 80 ILE A N 1
ATOM 631 C CA . ILE A 1 80 ? 3.630 15.001 -14.710 1.00 94.81 80 ILE A CA 1
ATOM 632 C C . ILE A 1 80 ? 4.376 13.978 -13.850 1.00 94.81 80 ILE A C 1
ATOM 634 O O . ILE A 1 80 ? 3.992 13.757 -12.708 1.00 94.81 80 ILE A O 1
ATOM 638 N N . GLY A 1 81 ? 5.462 13.390 -14.357 1.00 93.50 81 GLY A N 1
ATOM 639 C CA . GLY A 1 81 ? 6.274 12.422 -13.620 1.00 93.50 81 GLY A CA 1
ATOM 640 C C . GLY A 1 81 ? 6.883 13.007 -12.344 1.00 93.50 81 GLY A C 1
ATOM 641 O O . GLY A 1 81 ? 6.816 12.372 -11.294 1.00 93.50 81 GLY A O 1
ATOM 642 N N . ALA A 1 82 ? 7.408 14.233 -12.403 1.00 93.94 82 ALA A N 1
ATOM 643 C CA . ALA A 1 82 ? 7.930 14.949 -11.239 1.00 93.94 82 ALA A CA 1
ATOM 644 C C . ALA A 1 82 ? 6.837 15.214 -10.191 1.00 93.94 82 ALA A C 1
ATOM 646 O O . ALA A 1 82 ? 7.049 14.972 -9.000 1.00 93.94 82 ALA A O 1
ATOM 647 N N . ALA A 1 83 ? 5.658 15.666 -10.632 1.00 94.31 83 ALA A N 1
ATOM 648 C CA . ALA A 1 83 ? 4.517 15.937 -9.764 1.00 94.31 83 ALA A CA 1
ATOM 649 C C . ALA A 1 83 ? 3.974 14.654 -9.121 1.00 94.31 83 ALA A C 1
ATOM 651 O O . ALA A 1 83 ? 3.926 14.564 -7.899 1.00 94.31 83 ALA A O 1
ATOM 652 N N . VAL A 1 84 ? 3.640 13.638 -9.921 1.00 93.25 84 VAL A N 1
ATOM 653 C CA . VAL A 1 84 ? 3.115 12.342 -9.454 1.00 93.25 84 VAL A CA 1
ATOM 654 C C . VAL A 1 84 ? 4.112 11.652 -8.530 1.00 93.25 84 VAL A C 1
ATOM 656 O O . VAL A 1 84 ? 3.745 11.223 -7.439 1.00 93.25 84 VAL A O 1
ATOM 659 N N . GLY A 1 85 ? 5.387 11.598 -8.920 1.00 91.12 85 GLY A N 1
ATOM 660 C CA . GLY A 1 85 ? 6.430 10.977 -8.110 1.00 91.12 85 GLY A CA 1
ATOM 661 C C . GLY A 1 85 ? 6.654 11.667 -6.759 1.00 91.12 85 GLY A C 1
ATOM 662 O O . GLY A 1 85 ? 7.158 11.029 -5.839 1.00 91.12 85 GLY A O 1
ATOM 663 N N . THR A 1 86 ? 6.275 12.941 -6.617 1.00 92.81 86 THR A N 1
ATOM 664 C CA . THR A 1 86 ? 6.388 13.694 -5.355 1.00 92.81 86 THR A CA 1
ATOM 665 C C . THR A 1 86 ? 5.078 13.683 -4.559 1.00 92.81 86 THR A C 1
ATOM 667 O O . THR A 1 86 ? 5.094 13.593 -3.333 1.00 92.81 86 THR A O 1
ATOM 670 N N . ALA A 1 87 ? 3.925 13.748 -5.223 1.00 91.19 87 ALA A N 1
ATOM 671 C CA . ALA A 1 87 ? 2.621 13.878 -4.576 1.00 91.19 87 ALA A CA 1
ATOM 672 C C . ALA A 1 87 ? 2.292 12.698 -3.647 1.00 91.19 87 ALA A C 1
ATOM 674 O O . ALA A 1 87 ? 1.691 12.893 -2.595 1.00 91.19 87 ALA A O 1
ATOM 675 N N . TYR A 1 88 ? 2.732 11.487 -3.998 1.00 87.75 88 TYR A N 1
ATOM 676 C CA . TYR A 1 88 ? 2.430 10.270 -3.239 1.00 87.75 88 TYR A CA 1
ATOM 677 C C . TYR A 1 88 ? 3.460 9.916 -2.156 1.00 87.75 88 TYR A C 1
ATOM 679 O O . TYR A 1 88 ? 3.409 8.811 -1.622 1.00 87.75 88 TYR A O 1
ATOM 687 N N . THR A 1 89 ? 4.359 10.840 -1.789 1.00 88.81 89 THR A N 1
ATOM 688 C CA . THR A 1 89 ? 5.435 10.603 -0.800 1.00 88.81 89 THR A CA 1
ATOM 689 C C . THR A 1 89 ? 4.924 10.000 0.515 1.00 88.81 89 THR A C 1
ATOM 691 O O . THR A 1 89 ? 5.540 9.080 1.041 1.00 88.81 89 THR A O 1
ATOM 694 N N . TYR A 1 90 ? 3.785 10.478 1.025 1.00 84.00 90 TYR A N 1
ATOM 695 C CA . TYR A 1 90 ? 3.198 10.033 2.300 1.00 84.00 90 TYR A CA 1
ATOM 696 C C . TYR A 1 90 ? 2.048 9.031 2.137 1.00 84.00 90 TYR A C 1
ATOM 698 O O . TYR A 1 90 ? 1.274 8.820 3.065 1.00 84.00 90 TYR A O 1
ATOM 706 N N . SER A 1 91 ? 1.910 8.429 0.955 1.00 85.94 91 SER A N 1
ATOM 707 C CA . SER A 1 91 ? 0.871 7.440 0.671 1.00 85.94 91 SER A CA 1
ATOM 708 C C . SER A 1 91 ? 1.418 6.011 0.731 1.00 85.94 91 SER A C 1
ATOM 710 O O . SER A 1 91 ? 2.623 5.774 0.601 1.00 85.94 91 SER A O 1
ATOM 712 N N . THR A 1 92 ? 0.514 5.039 0.845 1.00 73.06 92 THR A N 1
ATOM 713 C CA . THR A 1 92 ? 0.805 3.602 0.700 1.00 73.06 92 THR A CA 1
ATOM 714 C C . THR A 1 92 ? 1.390 3.259 -0.673 1.00 73.06 92 THR A C 1
ATOM 716 O O . THR A 1 92 ? 2.056 2.243 -0.827 1.00 73.06 92 THR A O 1
ATOM 719 N N . VAL A 1 93 ? 1.200 4.137 -1.664 1.00 80.88 93 VAL A N 1
ATOM 720 C CA . VAL A 1 93 ? 1.732 3.997 -3.028 1.00 80.88 93 VAL A CA 1
ATOM 721 C C . VAL A 1 93 ? 3.062 4.745 -3.251 1.00 80.88 93 VAL A C 1
ATOM 723 O O . VAL A 1 93 ? 3.533 4.845 -4.383 1.00 80.88 93 VAL A O 1
ATOM 726 N N . SER A 1 94 ? 3.701 5.255 -2.191 1.00 84.06 94 SER A N 1
ATOM 727 C CA . SER A 1 94 ? 4.992 5.975 -2.250 1.00 84.06 94 SER A CA 1
ATOM 728 C C . SER A 1 94 ? 6.119 5.184 -2.928 1.00 84.06 94 SER A C 1
ATOM 730 O O . SER A 1 94 ? 7.024 5.768 -3.528 1.00 84.06 94 SER A O 1
ATOM 732 N N . GLY A 1 95 ? 6.034 3.851 -2.918 1.00 84.69 95 GLY A N 1
ATOM 733 C CA . GLY A 1 95 ? 6.956 2.961 -3.618 1.00 84.69 95 GLY A CA 1
ATOM 734 C C . GLY A 1 95 ? 7.117 3.235 -5.110 1.00 84.69 95 GLY A C 1
ATOM 735 O O . GLY A 1 95 ? 8.209 3.048 -5.648 1.00 84.69 95 GLY A O 1
ATOM 736 N N . TYR A 1 96 ? 6.080 3.723 -5.804 1.00 89.81 96 TYR A N 1
ATOM 737 C CA . TYR A 1 96 ? 6.175 3.995 -7.245 1.00 89.81 96 TYR A CA 1
ATOM 738 C C . TYR A 1 96 ? 7.186 5.099 -7.578 1.00 89.81 96 TYR A C 1
ATOM 740 O O . TYR A 1 96 ? 7.718 5.126 -8.691 1.00 89.81 96 TYR A O 1
ATOM 748 N N . SER A 1 97 ? 7.542 5.961 -6.620 1.00 92.44 97 SER A N 1
ATOM 749 C CA . SER A 1 97 ? 8.610 6.951 -6.790 1.00 92.44 97 SER A CA 1
ATOM 750 C C . SER A 1 97 ? 9.977 6.298 -7.046 1.00 92.44 97 SER A C 1
ATOM 752 O O . SER A 1 97 ? 10.805 6.889 -7.743 1.00 92.44 97 SER A O 1
ATOM 754 N N . LEU A 1 98 ? 10.199 5.055 -6.587 1.00 92.56 98 LEU A N 1
ATOM 755 C CA . LEU A 1 98 ? 11.398 4.265 -6.909 1.00 92.56 98 LEU A CA 1
ATOM 756 C C . LEU A 1 98 ? 11.490 3.921 -8.402 1.00 92.56 98 LEU A C 1
ATOM 758 O O . LEU A 1 98 ? 12.596 3.744 -8.911 1.00 92.56 98 LEU A O 1
ATOM 762 N N . ILE A 1 99 ? 10.351 3.853 -9.101 1.00 93.88 99 ILE A N 1
ATOM 763 C CA . ILE A 1 99 ? 10.268 3.581 -10.541 1.00 93.88 99 ILE A CA 1
ATOM 764 C C . ILE A 1 99 ? 10.292 4.888 -11.340 1.00 93.88 99 ILE A C 1
ATOM 766 O O . ILE A 1 99 ? 11.061 5.040 -12.291 1.00 93.88 99 ILE A O 1
ATOM 770 N N . ILE A 1 100 ? 9.464 5.853 -10.938 1.00 94.44 100 ILE A N 1
ATOM 771 C CA . ILE A 1 100 ? 9.239 7.093 -11.686 1.00 94.44 100 ILE A CA 1
ATOM 772 C C . ILE A 1 100 ? 10.496 7.972 -11.709 1.00 94.44 100 ILE A C 1
ATOM 774 O O . ILE A 1 100 ? 10.855 8.479 -12.771 1.00 94.44 100 ILE A O 1
ATOM 778 N N . MET A 1 101 ? 11.201 8.137 -10.582 1.00 94.62 101 MET A N 1
ATOM 779 C CA . MET A 1 101 ? 12.327 9.081 -10.491 1.00 94.62 101 MET A CA 1
ATOM 780 C C . MET A 1 101 ? 13.529 8.689 -11.374 1.00 94.62 101 MET A C 1
ATOM 782 O O . MET A 1 101 ? 14.037 9.544 -12.104 1.00 94.62 101 MET A O 1
ATOM 786 N N . PRO A 1 102 ? 13.978 7.420 -11.421 1.00 95.38 102 PRO A N 1
ATOM 787 C CA . PRO A 1 102 ? 15.025 7.023 -12.363 1.00 95.38 102 PRO A CA 1
ATOM 788 C C . PRO A 1 102 ? 14.595 7.160 -13.829 1.00 95.38 102 PRO A C 1
ATOM 790 O O . PRO A 1 102 ? 15.380 7.637 -14.651 1.00 95.38 102 PRO A O 1
ATOM 793 N N . LEU A 1 103 ? 13.345 6.819 -14.171 1.00 95.06 103 LEU A N 1
ATOM 794 C CA . LEU A 1 103 ? 12.815 7.014 -15.528 1.00 95.06 103 LEU A CA 1
ATOM 795 C C . LEU A 1 103 ? 12.779 8.495 -15.920 1.00 95.06 103 LEU A C 1
ATOM 797 O O . LEU A 1 103 ? 13.126 8.841 -17.051 1.00 95.06 103 LEU A O 1
ATOM 801 N N . LEU A 1 104 ? 12.439 9.371 -14.975 1.00 95.12 104 LEU A N 1
ATOM 802 C CA . LEU A 1 104 ? 12.487 10.819 -15.145 1.00 95.12 104 LEU A CA 1
ATOM 803 C C . LEU A 1 104 ? 13.912 11.296 -15.461 1.00 95.12 104 LEU A C 1
ATOM 805 O O . LEU A 1 104 ? 14.111 12.092 -16.377 1.00 95.12 104 LEU A O 1
ATOM 809 N N . GLY A 1 105 ? 14.917 10.750 -14.768 1.00 94.62 105 GLY A N 1
ATOM 810 C CA . GLY A 1 105 ? 16.331 10.997 -15.059 1.00 94.62 105 GLY A CA 1
ATOM 811 C C . GLY A 1 105 ? 16.749 10.545 -16.459 1.00 94.62 105 GLY A C 1
ATOM 812 O O . GLY A 1 105 ? 17.403 11.297 -17.189 1.00 94.62 105 GLY A O 1
ATOM 813 N N . VAL A 1 106 ? 16.324 9.349 -16.879 1.00 94.75 106 VAL A N 1
ATOM 814 C CA . VAL A 1 106 ? 16.556 8.841 -18.241 1.00 94.75 106 VAL A CA 1
ATOM 815 C C . VAL A 1 106 ? 15.924 9.780 -19.272 1.00 94.75 106 VAL A C 1
ATOM 817 O O . VAL A 1 106 ? 16.625 10.262 -20.165 1.00 94.75 106 VAL A O 1
ATOM 820 N N . LEU A 1 107 ? 14.639 10.109 -19.123 1.00 94.31 107 LEU A N 1
ATOM 821 C CA . LEU A 1 107 ? 13.910 11.000 -20.028 1.00 94.31 107 LEU A CA 1
ATOM 822 C C . LEU A 1 107 ? 14.555 12.393 -20.097 1.00 94.31 107 LEU A C 1
ATOM 824 O O . LEU A 1 107 ? 14.774 12.930 -21.185 1.00 94.31 107 LEU A O 1
ATOM 828 N N . GLY A 1 108 ? 14.955 12.944 -18.953 1.00 92.31 108 GLY A N 1
ATOM 829 C CA . GLY A 1 108 ? 15.640 14.228 -18.860 1.00 92.31 108 GLY A CA 1
ATOM 830 C C . GLY A 1 108 ? 16.974 14.252 -19.613 1.00 92.31 108 GLY A C 1
ATOM 831 O O . GLY A 1 108 ? 17.244 15.175 -20.385 1.00 92.31 108 GLY A O 1
ATOM 832 N N . THR A 1 109 ? 17.799 13.204 -19.499 1.00 92.75 109 THR A N 1
ATOM 833 C CA . THR A 1 109 ? 19.024 13.114 -20.321 1.00 92.75 109 THR A CA 1
ATOM 834 C C . THR A 1 109 ? 18.724 13.002 -21.814 1.00 92.75 109 THR A C 1
ATOM 836 O O . THR A 1 109 ? 19.528 13.449 -22.645 1.00 92.75 109 THR A O 1
ATOM 839 N N . MET A 1 110 ? 17.583 12.407 -22.178 1.00 90.50 110 MET A N 1
ATOM 840 C CA . MET A 1 110 ? 17.166 12.291 -23.568 1.00 90.50 110 MET A CA 1
ATOM 841 C C . MET A 1 110 ? 16.772 13.633 -24.171 1.00 90.50 110 MET A C 1
ATOM 843 O O . MET A 1 110 ? 17.236 13.938 -25.270 1.00 90.50 110 MET A O 1
ATOM 847 N N . LEU A 1 111 ? 16.015 14.437 -23.426 1.00 90.06 111 LEU A N 1
ATOM 848 C CA . LEU A 1 111 ? 15.519 15.743 -23.858 1.00 90.06 111 LEU A CA 1
ATOM 849 C C . LEU A 1 111 ? 16.596 16.837 -23.821 1.00 90.06 111 LEU A C 1
ATOM 851 O O . LEU A 1 111 ? 16.739 17.587 -24.784 1.00 90.06 111 LEU A O 1
ATOM 855 N N . PHE A 1 112 ? 17.378 16.921 -22.740 1.00 86.81 112 PHE A N 1
ATOM 856 C CA . PHE A 1 112 ? 18.281 18.056 -22.486 1.00 86.81 112 PHE A CA 1
ATOM 857 C C . PHE A 1 112 ? 19.753 17.786 -22.829 1.00 86.81 112 PHE A C 1
ATOM 859 O O . PHE A 1 112 ? 20.584 18.700 -22.798 1.00 86.81 112 PHE A O 1
ATOM 866 N N . GLY A 1 113 ? 20.108 16.544 -23.178 1.00 85.81 113 GLY A N 1
ATOM 867 C CA . GLY A 1 113 ? 21.438 16.181 -23.669 1.00 85.81 113 GLY A CA 1
ATOM 868 C C . GLY A 1 113 ? 22.571 16.608 -22.727 1.00 85.81 113 GLY A C 1
ATOM 869 O O . GLY A 1 113 ? 22.746 16.039 -21.652 1.00 85.81 113 GLY A O 1
ATOM 870 N N . LYS A 1 114 ? 23.368 17.608 -23.135 1.00 84.25 114 LYS A N 1
ATOM 871 C CA . LYS A 1 114 ? 24.517 18.124 -22.362 1.00 84.25 114 LYS A CA 1
ATOM 872 C C . LYS A 1 114 ? 24.100 18.798 -21.045 1.00 84.25 114 LYS A C 1
ATOM 874 O O . LYS A 1 114 ? 24.892 18.830 -20.108 1.00 84.25 114 LYS A O 1
ATOM 879 N N . HIS A 1 115 ? 22.869 19.295 -20.957 1.00 89.56 115 HIS A N 1
ATOM 880 C CA . HIS A 1 115 ? 22.344 20.021 -19.797 1.00 89.56 115 HIS A CA 1
ATOM 881 C C . HIS A 1 115 ? 21.567 19.121 -18.821 1.00 89.56 115 HIS A C 1
ATOM 883 O O . HIS A 1 115 ? 20.746 19.606 -18.053 1.00 89.56 115 HIS A O 1
ATOM 889 N N . TRP A 1 116 ? 21.833 17.811 -18.825 1.00 88.12 116 TRP A N 1
ATOM 890 C CA . TRP A 1 116 ? 21.140 16.830 -17.981 1.00 88.12 116 TRP A CA 1
ATOM 891 C C . TRP A 1 116 ? 21.239 17.103 -16.472 1.00 88.12 116 TRP A C 1
ATOM 893 O O . TRP A 1 116 ? 20.351 16.706 -15.728 1.00 88.12 116 TRP A O 1
ATOM 903 N N . TRP A 1 117 ? 22.289 17.789 -16.015 1.00 88.44 117 TRP A N 1
ATOM 904 C CA . TRP A 1 117 ? 22.510 18.103 -14.599 1.00 88.44 117 TRP A CA 1
ATOM 905 C C . TRP A 1 117 ? 21.463 19.066 -14.019 1.00 88.44 117 TRP A C 1
ATOM 907 O O . TRP A 1 117 ? 21.277 19.101 -12.807 1.00 88.44 117 TRP A O 1
ATOM 917 N N . TRP A 1 118 ? 20.722 19.789 -14.866 1.00 89.19 118 TRP A N 1
ATOM 918 C CA . TRP A 1 118 ? 19.557 20.563 -14.430 1.00 89.19 118 TRP A CA 1
ATOM 919 C C . TRP A 1 118 ? 18.404 19.682 -13.944 1.00 89.19 118 TRP A C 1
ATOM 921 O O . TRP A 1 118 ? 17.558 20.168 -13.205 1.00 89.19 118 TRP A O 1
ATOM 931 N N . MET A 1 119 ? 18.362 18.400 -14.322 1.00 89.81 119 MET A N 1
ATOM 932 C CA . MET A 1 119 ? 17.291 17.483 -13.920 1.00 89.81 119 MET A CA 1
ATOM 933 C C . MET A 1 119 ? 17.307 17.183 -12.416 1.00 89.81 119 MET A C 1
ATOM 935 O O . MET A 1 119 ? 16.306 17.470 -11.765 1.00 89.81 119 MET A O 1
ATOM 939 N N . PRO A 1 120 ? 18.401 16.668 -11.814 1.00 93.19 120 PRO A N 1
ATOM 940 C CA . PRO A 1 120 ? 18.420 16.415 -10.375 1.00 93.19 120 PRO A CA 1
ATOM 941 C C . PRO A 1 120 ? 18.321 17.702 -9.550 1.00 93.19 120 PRO A C 1
ATOM 943 O O . PRO A 1 120 ? 17.671 17.696 -8.512 1.00 93.19 120 PRO A O 1
ATOM 946 N N . VAL A 1 121 ? 18.895 18.816 -10.023 1.00 94.25 121 VAL A N 1
ATOM 947 C CA . VAL A 1 121 ? 18.771 20.127 -9.358 1.00 94.25 121 VAL A CA 1
ATOM 948 C C . VAL A 1 121 ? 17.327 20.632 -9.406 1.00 94.25 121 VAL A C 1
ATOM 950 O O . VAL A 1 121 ? 16.785 21.052 -8.388 1.00 94.25 121 VAL A O 1
ATOM 953 N N . GLY A 1 122 ? 16.686 20.559 -10.573 1.00 92.75 122 GLY A N 1
ATOM 954 C CA . GLY A 1 122 ? 15.290 20.942 -10.750 1.00 92.75 122 GLY A CA 1
ATOM 955 C C . GLY A 1 122 ? 14.353 20.080 -9.910 1.00 92.75 122 GLY A C 1
ATOM 956 O O . GLY A 1 122 ? 13.481 20.624 -9.241 1.00 92.75 122 GLY A O 1
ATOM 957 N N . GLN A 1 123 ? 14.581 18.762 -9.875 1.00 94.56 123 GLN A N 1
ATOM 958 C CA . GLN A 1 123 ? 13.807 17.853 -9.032 1.00 94.56 123 GLN A CA 1
ATOM 959 C C . GLN A 1 123 ? 14.001 18.163 -7.547 1.00 94.56 123 GLN A C 1
ATOM 961 O O . GLN A 1 123 ? 13.007 18.270 -6.842 1.00 94.56 123 GLN A O 1
ATOM 966 N N . LEU A 1 124 ? 15.241 18.362 -7.080 1.00 96.19 124 LEU A N 1
ATOM 967 C CA . LEU A 1 124 ? 15.541 18.711 -5.686 1.00 96.19 124 LEU A CA 1
ATOM 968 C C . LEU A 1 124 ? 14.739 19.940 -5.241 1.00 96.19 124 LEU A C 1
ATOM 970 O O . LEU A 1 124 ? 14.073 19.907 -4.207 1.00 96.19 124 LEU A O 1
ATOM 974 N N . LEU A 1 125 ? 14.775 21.008 -6.044 1.00 95.25 125 LEU A N 1
ATOM 975 C CA . LEU A 1 125 ? 14.049 22.244 -5.760 1.00 95.25 125 LEU A CA 1
ATOM 976 C C . LEU A 1 125 ? 12.534 22.031 -5.815 1.00 95.25 125 LEU A C 1
ATOM 978 O O . LEU A 1 125 ? 11.832 22.441 -4.895 1.00 95.25 125 LEU A O 1
ATOM 982 N N . PHE A 1 126 ? 12.036 21.362 -6.857 1.00 94.94 126 PHE A N 1
ATOM 983 C CA . PHE A 1 126 ? 10.610 21.100 -7.032 1.00 94.94 126 PHE A CA 1
ATOM 984 C C . PHE A 1 126 ? 10.038 20.294 -5.861 1.00 94.94 126 PHE A C 1
ATOM 986 O O . PHE A 1 126 ? 9.093 20.746 -5.215 1.00 94.94 126 PHE A O 1
ATOM 993 N N . SER A 1 127 ? 10.635 19.144 -5.532 1.00 95.06 127 SER A N 1
ATOM 994 C CA . SER A 1 127 ? 10.152 18.307 -4.431 1.00 95.06 127 SER A CA 1
ATOM 995 C C . SER A 1 127 ? 10.386 18.937 -3.064 1.00 95.06 127 SER A C 1
ATOM 997 O O . SER A 1 127 ? 9.538 18.800 -2.189 1.00 95.06 127 SER A O 1
ATOM 999 N N . GLY A 1 128 ? 11.493 19.664 -2.879 1.00 94.38 128 GLY A N 1
ATOM 1000 C CA . GLY A 1 128 ? 11.779 20.355 -1.624 1.00 94.38 128 GLY A CA 1
ATOM 1001 C C . GLY A 1 128 ? 10.734 21.425 -1.320 1.00 94.38 128 GLY A C 1
ATOM 1002 O O . GLY A 1 128 ? 10.177 21.440 -0.228 1.00 94.38 128 GLY A O 1
ATOM 1003 N N . VAL A 1 129 ? 10.408 22.268 -2.305 1.00 95.19 129 VAL A N 1
ATOM 1004 C CA . VAL A 1 129 ? 9.365 23.295 -2.162 1.00 95.19 129 VAL A CA 1
ATOM 1005 C C . VAL A 1 129 ? 7.989 22.656 -1.985 1.00 95.19 129 VAL A C 1
ATOM 1007 O O . VAL A 1 129 ? 7.258 23.043 -1.077 1.00 95.19 129 VAL A O 1
ATOM 1010 N N . TRP A 1 130 ? 7.646 21.656 -2.803 1.00 95.19 130 TRP A N 1
ATOM 1011 C CA . TRP A 1 130 ? 6.356 20.967 -2.720 1.00 95.19 130 TRP A CA 1
ATOM 1012 C C . TRP A 1 130 ? 6.115 20.356 -1.335 1.00 95.19 130 TRP A C 1
ATOM 1014 O O . TRP A 1 130 ? 5.081 20.599 -0.715 1.00 95.19 130 TRP A O 1
ATOM 1024 N N . LEU A 1 131 ? 7.078 19.580 -0.829 1.00 93.88 131 LEU A N 1
ATOM 1025 C CA . LEU A 1 131 ? 6.953 18.889 0.455 1.00 93.88 131 LEU A CA 1
ATOM 1026 C C . LEU A 1 131 ? 7.031 19.852 1.639 1.00 93.88 131 LEU A C 1
ATOM 1028 O O . LEU A 1 131 ? 6.346 19.641 2.636 1.00 93.88 131 LEU A O 1
ATOM 1032 N N . LEU A 1 132 ? 7.816 20.925 1.528 1.00 93.31 132 LEU A N 1
ATOM 1033 C CA . LEU A 1 132 ? 7.851 21.962 2.553 1.00 93.31 132 LEU A CA 1
ATOM 1034 C C . LEU A 1 132 ? 6.486 22.646 2.683 1.00 93.31 132 LEU A C 1
ATOM 1036 O O . LEU A 1 132 ? 5.983 22.778 3.793 1.00 93.31 132 LEU A O 1
ATOM 1040 N N . ILE A 1 133 ? 5.865 23.028 1.561 1.00 93.12 133 ILE A N 1
ATOM 1041 C CA . ILE A 1 133 ? 4.513 23.603 1.560 1.00 93.12 133 ILE A CA 1
ATOM 1042 C C . ILE A 1 133 ? 3.514 22.608 2.159 1.00 93.12 133 ILE A C 1
ATOM 1044 O O . ILE A 1 133 ? 2.723 22.995 3.014 1.00 93.12 133 ILE A O 1
ATOM 1048 N N . TYR A 1 134 ? 3.578 21.333 1.761 1.00 91.38 134 TYR A N 1
ATOM 1049 C CA . TYR A 1 134 ? 2.705 20.287 2.299 1.00 91.38 134 TYR A CA 1
ATOM 1050 C C . TYR A 1 134 ? 2.780 20.202 3.831 1.00 91.38 134 TYR A C 1
ATOM 1052 O O . TYR A 1 134 ? 1.747 20.238 4.493 1.00 91.38 134 TYR A O 1
ATOM 1060 N N . HIS A 1 135 ? 3.985 20.152 4.405 1.00 88.75 135 HIS A N 1
ATOM 1061 C CA . HIS A 1 135 ? 4.155 20.077 5.860 1.00 88.75 135 HIS A CA 1
ATOM 1062 C C . HIS A 1 135 ? 3.760 21.359 6.584 1.00 88.75 135 HIS A C 1
ATOM 1064 O O . HIS A 1 135 ? 3.140 21.289 7.639 1.00 88.75 135 HIS A O 1
ATOM 1070 N N . LEU A 1 136 ? 4.078 22.526 6.017 1.00 89.25 136 LEU A N 1
ATOM 1071 C CA . LEU A 1 136 ? 3.704 23.810 6.614 1.00 89.25 136 LEU A CA 1
ATOM 1072 C C . LEU A 1 136 ? 2.185 24.019 6.636 1.00 89.25 136 LEU A C 1
ATOM 1074 O O . LEU A 1 136 ? 1.689 24.678 7.541 1.00 89.25 136 LEU A O 1
ATOM 1078 N N . ILE A 1 137 ? 1.439 23.458 5.678 1.00 90.00 137 ILE A N 1
ATOM 1079 C CA . ILE A 1 137 ? -0.033 23.479 5.703 1.00 90.00 137 ILE A CA 1
ATOM 1080 C C . ILE A 1 137 ? -0.586 22.594 6.831 1.00 90.00 137 ILE A C 1
ATOM 1082 O O . ILE A 1 137 ? -1.624 22.925 7.396 1.00 90.00 137 ILE A O 1
ATOM 1086 N N . GLN A 1 138 ? 0.084 21.483 7.152 1.00 85.12 138 GLN A N 1
ATOM 1087 C CA . GLN A 1 138 ? -0.374 20.538 8.177 1.00 85.12 138 GLN A CA 1
ATOM 1088 C C . GLN A 1 138 ? -0.069 21.025 9.598 1.00 85.12 138 GLN A C 1
ATOM 1090 O O . GLN A 1 138 ? -0.941 20.977 10.459 1.00 85.12 138 GLN A O 1
ATOM 1095 N N . ASP A 1 139 ? 1.156 21.491 9.852 1.00 79.75 139 ASP A N 1
ATOM 1096 C CA . ASP A 1 139 ? 1.567 21.959 11.177 1.00 79.75 139 ASP A CA 1
ATOM 1097 C C . ASP A 1 139 ? 2.741 22.950 11.088 1.00 79.75 139 ASP A C 1
ATOM 1099 O O . ASP A 1 139 ? 3.911 22.579 10.947 1.00 79.75 139 ASP A O 1
ATOM 1103 N N . VAL A 1 140 ? 2.430 24.243 11.214 1.00 85.38 140 VAL A N 1
ATOM 1104 C CA . VAL A 1 140 ? 3.425 25.330 11.179 1.00 85.38 140 VAL A CA 1
ATOM 1105 C C . VAL A 1 140 ? 4.335 25.314 12.414 1.00 85.38 140 VAL A C 1
ATOM 1107 O O . VAL A 1 140 ? 5.479 25.771 12.345 1.00 85.38 140 VAL A O 1
ATOM 1110 N N . SER A 1 141 ? 3.869 24.779 13.547 1.00 79.75 141 SER A N 1
ATOM 1111 C CA . SER A 1 141 ? 4.605 24.837 14.818 1.00 79.75 141 SER A CA 1
ATOM 1112 C C . SER A 1 141 ? 5.918 24.042 14.769 1.00 79.75 141 SER A C 1
ATOM 1114 O O . SER A 1 141 ? 6.902 24.401 15.419 1.00 79.75 141 SER A O 1
ATOM 1116 N N . ARG A 1 142 ? 5.975 23.009 13.917 1.00 82.62 142 ARG A N 1
ATOM 1117 C CA . ARG A 1 142 ? 7.122 22.107 13.728 1.00 82.62 142 ARG A CA 1
ATOM 1118 C C . ARG A 1 142 ? 7.900 22.388 12.438 1.00 82.62 142 ARG A C 1
ATOM 1120 O O . ARG A 1 142 ? 8.391 21.468 11.783 1.00 82.62 142 ARG A O 1
ATOM 1127 N N . TRP A 1 143 ? 8.068 23.662 12.082 1.00 83.00 143 TRP A N 1
ATOM 1128 C CA . TRP A 1 143 ? 8.716 24.088 10.831 1.00 83.00 143 TRP A CA 1
ATOM 1129 C C . TRP A 1 143 ? 10.118 23.489 10.598 1.00 83.00 143 TRP A C 1
ATOM 1131 O O . TRP A 1 143 ? 10.474 23.168 9.467 1.00 83.00 143 TRP A O 1
ATOM 1141 N N . TRP A 1 144 ? 10.925 23.295 11.646 1.00 86.62 144 TRP A N 1
ATOM 1142 C CA . TRP A 1 144 ? 12.267 22.717 11.510 1.00 86.62 144 TRP A CA 1
ATOM 1143 C C . TRP A 1 144 ? 12.209 21.234 11.109 1.00 86.62 144 TRP A C 1
ATOM 1145 O O . TRP A 1 144 ? 12.983 20.791 10.260 1.00 86.62 144 TRP A O 1
ATOM 1155 N N . ALA A 1 145 ? 11.251 20.479 11.659 1.00 88.00 145 ALA A N 1
ATOM 1156 C CA . ALA A 1 145 ? 11.021 19.082 11.303 1.00 88.00 145 ALA A CA 1
ATOM 1157 C C . ALA A 1 145 ? 10.469 18.972 9.875 1.00 88.00 145 ALA A C 1
ATOM 1159 O O . ALA A 1 145 ? 10.891 18.095 9.123 1.00 88.00 145 ALA A O 1
ATOM 1160 N N . ALA A 1 146 ? 9.605 19.911 9.473 1.00 88.69 146 ALA A N 1
ATOM 1161 C CA . ALA A 1 146 ? 9.110 20.029 8.104 1.00 88.69 146 ALA A CA 1
ATOM 1162 C C . ALA A 1 146 ? 10.249 20.237 7.090 1.00 88.69 146 ALA A C 1
ATOM 1164 O O . ALA A 1 146 ? 10.301 19.547 6.071 1.00 88.69 146 ALA A O 1
ATOM 1165 N N . VAL A 1 147 ? 11.195 21.140 7.383 1.00 92.44 147 VAL A N 1
ATOM 1166 C CA . VAL A 1 147 ? 12.373 21.388 6.531 1.00 92.44 147 VAL A CA 1
ATOM 1167 C C . VAL A 1 147 ? 13.255 20.146 6.429 1.00 92.44 147 VAL A C 1
ATOM 1169 O O . VAL A 1 147 ? 13.668 19.784 5.327 1.00 92.44 147 VAL A O 1
ATOM 1172 N N . LEU A 1 148 ? 13.522 19.468 7.549 1.00 92.75 148 LEU A N 1
ATOM 1173 C CA . LEU A 1 148 ? 14.321 18.241 7.550 1.00 92.75 148 LEU A CA 1
ATOM 1174 C C . LEU A 1 148 ? 13.646 17.124 6.748 1.00 92.75 148 LEU A C 1
ATOM 1176 O O . LEU A 1 148 ? 14.285 16.529 5.881 1.00 92.75 148 LEU A O 1
ATOM 1180 N N . ALA A 1 149 ? 12.356 16.870 6.983 1.00 89.81 149 ALA A N 1
ATOM 1181 C CA . ALA A 1 149 ? 11.601 15.849 6.265 1.00 89.81 149 ALA A CA 1
ATOM 1182 C C . ALA A 1 149 ? 11.570 16.136 4.755 1.00 89.81 149 ALA A C 1
ATOM 1184 O O . ALA A 1 149 ? 11.921 15.266 3.957 1.00 89.81 149 ALA A O 1
ATOM 1185 N N . ALA A 1 150 ? 11.228 17.366 4.358 1.00 93.25 150 ALA A N 1
ATOM 1186 C CA . ALA A 1 150 ? 11.228 17.779 2.956 1.00 93.25 150 ALA A CA 1
ATOM 1187 C C . ALA A 1 150 ? 12.623 17.645 2.320 1.00 93.25 150 ALA A C 1
ATOM 1189 O O . ALA A 1 150 ? 12.742 17.148 1.200 1.00 93.25 150 ALA A O 1
ATOM 1190 N N . GLY A 1 151 ? 13.680 18.031 3.042 1.00 94.19 151 GLY A N 1
ATOM 1191 C CA . GLY A 1 151 ? 15.065 17.925 2.586 1.00 94.19 151 GLY A CA 1
ATOM 1192 C C . GLY A 1 151 ? 15.516 16.483 2.346 1.00 94.19 151 GLY A C 1
ATOM 1193 O O . GLY A 1 151 ? 16.137 16.205 1.320 1.00 94.19 151 GLY A O 1
ATOM 1194 N N . ILE A 1 152 ? 15.164 15.556 3.243 1.00 94.25 152 ILE A N 1
ATOM 1195 C CA . ILE A 1 152 ? 15.498 14.128 3.112 1.00 94.25 152 ILE A CA 1
ATOM 1196 C C . ILE A 1 152 ? 14.854 13.536 1.854 1.00 94.25 152 ILE A C 1
ATOM 1198 O O . ILE A 1 152 ? 15.549 12.939 1.029 1.00 94.25 152 ILE A O 1
ATOM 1202 N N . TYR A 1 153 ? 13.545 13.729 1.670 1.00 93.69 153 TYR A N 1
ATOM 1203 C CA . TYR A 1 153 ? 12.838 13.195 0.502 1.00 93.69 153 TYR A CA 1
ATOM 1204 C C . TYR A 1 153 ? 13.289 13.858 -0.802 1.00 93.69 153 TYR A C 1
ATOM 1206 O O . TYR A 1 153 ? 13.490 13.170 -1.804 1.00 93.69 153 TYR A O 1
ATOM 1214 N N . ALA A 1 154 ? 13.529 15.171 -0.794 1.00 95.69 154 ALA A N 1
ATOM 1215 C CA . ALA A 1 154 ? 14.045 15.869 -1.964 1.00 95.69 154 ALA A CA 1
ATOM 1216 C C . ALA A 1 154 ? 15.427 15.349 -2.379 1.00 95.69 154 ALA A C 1
ATOM 1218 O O . ALA A 1 154 ? 15.671 15.118 -3.567 1.00 95.69 154 ALA A O 1
ATOM 1219 N N . LEU A 1 155 ? 16.321 15.119 -1.411 1.00 96.56 155 LEU A N 1
ATOM 1220 C CA . LEU A 1 155 ? 17.638 14.541 -1.665 1.00 96.56 155 LEU A CA 1
ATOM 1221 C C . LEU A 1 155 ? 17.517 13.122 -2.231 1.00 96.56 155 LEU A C 1
ATOM 1223 O O . LEU A 1 155 ? 18.167 12.806 -3.227 1.00 96.56 155 LEU A O 1
ATOM 1227 N N . LEU A 1 156 ? 16.655 12.287 -1.644 1.00 95.00 156 LEU A N 1
ATOM 1228 C CA . LEU A 1 156 ? 16.396 10.928 -2.121 1.00 95.00 156 LEU A CA 1
ATOM 1229 C C . LEU A 1 156 ? 15.925 10.923 -3.584 1.00 95.00 156 LEU A C 1
ATOM 1231 O O . LEU A 1 156 ? 16.471 10.192 -4.413 1.00 95.00 156 LEU A O 1
ATOM 1235 N N . TYR A 1 157 ? 14.951 11.767 -3.931 1.00 95.69 157 TYR A N 1
ATOM 1236 C CA . TYR A 1 157 ? 14.440 11.865 -5.299 1.00 95.69 157 TYR A CA 1
ATOM 1237 C C . TYR A 1 157 ? 15.484 12.405 -6.277 1.00 95.69 157 TYR A C 1
ATOM 1239 O O . TYR A 1 157 ? 15.628 11.863 -7.374 1.00 95.69 157 TYR A O 1
ATOM 1247 N N . ALA A 1 158 ? 16.280 13.398 -5.877 1.00 96.56 158 ALA A N 1
ATOM 1248 C CA . ALA A 1 158 ? 17.384 13.898 -6.692 1.00 96.56 158 ALA A CA 1
ATOM 1249 C C . ALA A 1 158 ? 18.457 12.821 -6.949 1.00 96.56 158 ALA A C 1
ATOM 1251 O O . ALA A 1 158 ? 18.977 12.723 -8.066 1.00 96.56 158 ALA A O 1
ATOM 1252 N N . LEU A 1 159 ? 18.762 11.977 -5.957 1.00 95.88 159 LEU A N 1
ATOM 1253 C CA . LEU A 1 159 ? 19.681 10.844 -6.108 1.00 95.88 159 LEU A CA 1
ATOM 1254 C C . LEU A 1 159 ? 19.134 9.794 -7.083 1.00 95.88 159 LEU A C 1
ATOM 1256 O O . LEU A 1 159 ? 19.868 9.355 -7.969 1.00 95.88 159 LEU A O 1
ATOM 1260 N N . LEU A 1 160 ? 17.848 9.443 -6.990 1.00 95.31 160 LEU A N 1
ATOM 1261 C CA . LEU A 1 160 ? 17.198 8.507 -7.918 1.00 95.31 160 LEU A CA 1
ATOM 1262 C C . LEU A 1 160 ? 17.179 9.037 -9.362 1.00 95.31 160 LEU A C 1
ATOM 1264 O O . LEU A 1 160 ? 17.527 8.308 -10.294 1.00 95.31 160 LEU A O 1
ATOM 1268 N N . VAL A 1 161 ? 16.853 10.321 -9.552 1.00 96.38 161 VAL A N 1
ATOM 1269 C CA . VAL A 1 161 ? 16.939 10.995 -10.861 1.00 96.38 161 VAL A CA 1
ATOM 1270 C C . VAL A 1 161 ? 18.373 10.969 -11.392 1.00 96.38 161 VAL A C 1
ATOM 1272 O O . VAL A 1 161 ? 18.599 10.676 -12.568 1.00 96.38 161 VAL A O 1
ATOM 1275 N N . THR A 1 162 ? 19.361 11.229 -10.533 1.00 95.62 162 THR A N 1
ATOM 1276 C CA . THR A 1 162 ? 20.780 11.184 -10.910 1.00 95.62 162 THR A CA 1
ATOM 1277 C C . THR A 1 162 ? 21.200 9.776 -11.328 1.00 95.62 162 THR A C 1
ATOM 1279 O O . THR A 1 162 ? 21.865 9.628 -12.351 1.00 95.62 162 THR A O 1
ATOM 1282 N N . ALA A 1 163 ? 20.781 8.737 -10.602 1.00 94.62 163 ALA A N 1
ATOM 1283 C CA . ALA A 1 163 ? 21.072 7.347 -10.945 1.00 94.62 163 ALA A CA 1
ATOM 1284 C C . ALA A 1 163 ? 20.516 6.977 -12.330 1.00 94.62 163 ALA A C 1
ATOM 1286 O O . ALA A 1 163 ? 21.247 6.442 -13.169 1.00 94.62 163 ALA A O 1
ATOM 1287 N N . GLY A 1 164 ? 19.263 7.348 -12.613 1.00 95.12 164 GLY A N 1
ATOM 1288 C CA . GLY A 1 164 ? 18.656 7.168 -13.934 1.00 95.12 164 GLY A CA 1
ATOM 1289 C C . GLY A 1 164 ? 19.389 7.930 -15.043 1.00 95.12 164 GLY A C 1
ATOM 1290 O O . GLY A 1 164 ? 19.658 7.384 -16.116 1.00 95.12 164 GLY A O 1
ATOM 1291 N N . ALA A 1 165 ? 19.792 9.174 -14.772 1.00 95.00 165 ALA A N 1
ATOM 1292 C CA . ALA A 1 165 ? 20.556 9.982 -15.715 1.00 95.00 165 ALA A CA 1
ATOM 1293 C C . ALA A 1 165 ? 21.946 9.384 -16.014 1.00 95.00 165 ALA A C 1
ATOM 1295 O O . ALA A 1 165 ? 22.347 9.273 -17.176 1.00 95.00 165 ALA A O 1
ATOM 1296 N N . LEU A 1 166 ? 22.673 8.947 -14.982 1.00 94.38 166 LEU A N 1
ATOM 1297 C CA . LEU A 1 166 ? 23.971 8.285 -15.123 1.00 94.38 166 LEU A CA 1
ATOM 1298 C C . LEU A 1 166 ? 23.849 6.990 -15.928 1.00 94.38 166 LEU A C 1
ATOM 1300 O O . LEU A 1 166 ? 24.639 6.774 -16.847 1.00 94.38 166 LEU A O 1
ATOM 1304 N N . MET A 1 167 ? 22.828 6.175 -15.650 1.00 94.12 167 MET A N 1
ATOM 1305 C CA . MET A 1 167 ? 22.543 4.960 -16.413 1.00 94.12 167 MET A CA 1
ATOM 1306 C C . MET A 1 167 ? 22.367 5.270 -17.909 1.00 94.12 167 MET A C 1
ATOM 1308 O O . MET A 1 167 ? 23.020 4.651 -18.752 1.00 94.12 167 MET A O 1
ATOM 1312 N N . ALA A 1 168 ? 21.564 6.279 -18.259 1.00 93.44 168 ALA A N 1
ATOM 1313 C CA . ALA A 1 168 ? 21.355 6.679 -19.651 1.00 93.44 168 ALA A CA 1
ATOM 1314 C C . ALA A 1 168 ? 22.635 7.199 -20.333 1.00 93.44 168 ALA A C 1
ATOM 1316 O O . ALA A 1 168 ? 22.895 6.888 -21.500 1.00 93.44 168 ALA A O 1
ATOM 1317 N N . LEU A 1 169 ? 23.459 7.977 -19.624 1.00 93.31 169 LEU A N 1
ATOM 1318 C CA . LEU A 1 169 ? 24.734 8.486 -20.140 1.00 93.31 169 LEU A CA 1
ATOM 1319 C C . LEU A 1 169 ? 25.747 7.365 -20.385 1.00 93.31 169 LEU A C 1
ATOM 1321 O O . LEU A 1 169 ? 26.397 7.352 -21.434 1.00 93.31 169 LEU A O 1
ATOM 1325 N N . LEU A 1 170 ? 25.854 6.415 -19.453 1.00 92.69 170 LEU A N 1
ATOM 1326 C CA . LEU A 1 170 ? 26.724 5.251 -19.586 1.00 92.69 170 LEU A CA 1
ATOM 1327 C C . LEU A 1 170 ? 26.292 4.393 -20.777 1.00 92.69 170 LEU A C 1
ATOM 1329 O O . LEU A 1 170 ? 27.121 4.104 -21.639 1.00 92.69 170 LEU A O 1
ATOM 1333 N N . LEU A 1 171 ? 24.996 4.088 -20.907 1.00 90.62 171 LEU A N 1
ATOM 1334 C CA . LEU A 1 171 ? 24.460 3.351 -22.056 1.00 90.62 171 LEU A CA 1
ATOM 1335 C C . LEU A 1 171 ? 24.744 4.078 -23.378 1.00 90.62 171 LEU A C 1
ATOM 1337 O O . LEU A 1 171 ? 25.266 3.471 -24.314 1.00 90.62 171 LEU A O 1
ATOM 1341 N N . ARG A 1 172 ? 24.526 5.397 -23.456 1.00 89.62 172 ARG A N 1
ATOM 1342 C CA . ARG A 1 172 ? 24.886 6.203 -24.641 1.00 89.62 172 ARG A CA 1
ATOM 1343 C C . ARG A 1 172 ? 26.371 6.125 -24.983 1.00 89.62 172 ARG A C 1
ATOM 1345 O O . ARG A 1 172 ? 26.727 6.097 -26.163 1.00 89.62 172 ARG A O 1
ATOM 1352 N N . TYR A 1 173 ? 27.239 6.102 -23.974 1.00 88.38 173 TYR A N 1
ATOM 1353 C CA . TYR A 1 173 ? 28.674 5.937 -24.175 1.00 88.38 173 TYR A CA 1
ATOM 1354 C C . TYR A 1 173 ? 29.012 4.535 -24.706 1.00 88.38 173 TYR A C 1
ATOM 1356 O O . TYR A 1 173 ? 29.813 4.420 -25.635 1.00 88.38 173 TYR A O 1
ATOM 1364 N N . THR A 1 174 ? 28.352 3.482 -24.207 1.00 88.81 174 THR A N 1
ATOM 1365 C CA . THR A 1 174 ? 28.580 2.104 -24.678 1.00 88.81 174 THR A CA 1
ATOM 1366 C C . THR A 1 174 ? 28.268 1.918 -26.164 1.00 88.81 174 THR A C 1
ATOM 1368 O O . THR A 1 174 ? 29.076 1.337 -26.897 1.00 88.81 174 THR A O 1
ATOM 1371 N N . PHE A 1 175 ? 27.146 2.469 -26.640 1.00 85.62 175 PHE A N 1
ATOM 1372 C CA . PHE A 1 175 ? 26.667 2.283 -28.013 1.00 85.62 175 PHE A CA 1
ATOM 1373 C C . PHE A 1 175 ? 27.352 3.193 -29.043 1.00 85.62 175 PHE A C 1
ATOM 1375 O O . PHE A 1 175 ? 27.174 3.011 -30.249 1.00 85.62 175 PHE A O 1
ATOM 1382 N N . ARG A 1 176 ? 28.185 4.150 -28.615 1.00 83.12 176 ARG A N 1
ATOM 1383 C CA . ARG A 1 176 ? 28.892 5.049 -29.537 1.00 83.12 176 ARG A CA 1
ATOM 1384 C C . ARG A 1 176 ? 29.990 4.288 -30.290 1.00 83.12 176 ARG A C 1
ATOM 1386 O O . ARG A 1 176 ? 30.954 3.821 -29.684 1.00 83.12 176 ARG A O 1
ATOM 1393 N N . ARG A 1 177 ? 29.878 4.172 -31.622 1.00 70.69 177 ARG A N 1
ATOM 1394 C CA . ARG A 1 177 ? 30.944 3.600 -32.468 1.00 70.69 177 ARG A CA 1
ATOM 1395 C C . ARG A 1 177 ? 32.173 4.518 -32.425 1.00 70.69 177 ARG A C 1
ATOM 1397 O O . ARG A 1 177 ? 32.112 5.657 -32.876 1.00 70.69 177 ARG A O 1
ATOM 1404 N N . ARG A 1 178 ? 33.270 4.024 -31.848 1.00 76.06 178 ARG A N 1
ATOM 1405 C CA . ARG A 1 178 ? 34.590 4.674 -31.780 1.00 76.06 178 ARG A CA 1
ATOM 1406 C C . ARG A 1 178 ? 35.691 3.644 -32.038 1.00 76.06 178 ARG A C 1
ATOM 1408 O O . ARG A 1 178 ? 35.420 2.443 -31.985 1.00 76.06 178 ARG A O 1
ATOM 1415 N N . GLY A 1 179 ? 36.902 4.124 -32.330 1.00 75.19 179 GLY A N 1
ATOM 1416 C CA . GLY A 1 179 ? 38.065 3.295 -32.661 1.00 75.19 179 GLY A CA 1
ATOM 1417 C C . GLY A 1 179 ? 38.434 2.269 -31.579 1.00 75.19 179 GLY A C 1
ATOM 1418 O O . GLY A 1 179 ? 38.024 2.380 -30.422 1.00 75.19 179 GLY A O 1
ATOM 1419 N N . ALA A 1 180 ? 39.231 1.266 -31.962 1.00 71.88 180 ALA A N 1
ATOM 1420 C CA . ALA A 1 180 ? 39.572 0.105 -31.132 1.00 71.88 180 ALA A CA 1
ATOM 1421 C C . ALA A 1 180 ? 40.172 0.457 -29.754 1.00 71.88 180 ALA A C 1
ATOM 1423 O O . ALA A 1 180 ? 39.907 -0.247 -28.780 1.00 71.88 180 ALA A O 1
ATOM 1424 N N . ALA A 1 181 ? 40.896 1.576 -29.645 1.00 74.50 181 ALA A N 1
ATOM 1425 C CA . ALA A 1 181 ? 41.511 2.044 -28.399 1.00 74.50 181 ALA A CA 1
ATOM 1426 C C . ALA A 1 181 ? 40.498 2.360 -27.277 1.00 74.50 181 ALA A C 1
ATOM 1428 O O . ALA A 1 181 ? 40.828 2.269 -26.098 1.00 74.50 181 ALA A O 1
ATOM 1429 N N . GLU A 1 182 ? 39.244 2.689 -27.610 1.00 82.62 182 GLU A N 1
ATOM 1430 C CA . GLU A 1 182 ? 38.209 3.003 -26.614 1.00 82.62 182 GLU A CA 1
ATOM 1431 C C . GLU A 1 182 ? 37.332 1.798 -26.232 1.00 82.62 182 GLU A C 1
ATOM 1433 O O . GLU A 1 182 ? 36.423 1.922 -25.406 1.00 82.62 182 GLU A O 1
ATOM 1438 N N . LYS A 1 183 ? 37.595 0.612 -26.801 1.00 85.50 183 LYS A N 1
ATOM 1439 C CA . LYS A 1 183 ? 36.780 -0.594 -26.584 1.00 85.50 183 LYS A CA 1
ATOM 1440 C C . LYS A 1 183 ? 36.705 -0.987 -25.104 1.00 85.50 183 LYS A C 1
ATOM 1442 O O . LYS A 1 183 ? 35.617 -1.273 -24.612 1.00 85.50 183 LYS A O 1
ATOM 1447 N N . LEU A 1 184 ? 37.828 -0.933 -24.383 1.00 87.38 184 LEU A N 1
ATOM 1448 C CA . LEU A 1 184 ? 37.889 -1.283 -22.959 1.00 87.38 184 LEU A CA 1
ATOM 1449 C C . LEU A 1 184 ? 37.030 -0.350 -22.089 1.00 87.38 184 LEU A C 1
ATOM 1451 O O . LEU A 1 184 ? 36.237 -0.820 -21.276 1.00 87.38 184 LEU A O 1
ATOM 1455 N N . ARG A 1 185 ? 37.120 0.970 -22.305 1.00 87.56 185 ARG A N 1
ATOM 1456 C CA . ARG A 1 185 ? 36.333 1.970 -21.559 1.00 87.56 185 ARG A CA 1
ATOM 1457 C C . ARG A 1 185 ? 34.832 1.805 -21.789 1.00 87.56 185 ARG A C 1
ATOM 1459 O O . ARG A 1 185 ? 34.045 1.975 -20.865 1.00 87.56 185 ARG A O 1
ATOM 1466 N N . ARG A 1 186 ? 34.426 1.442 -23.009 1.00 88.50 186 ARG A N 1
ATOM 1467 C CA . ARG A 1 186 ? 33.018 1.179 -23.350 1.00 88.50 186 ARG A CA 1
ATOM 1468 C C . ARG A 1 186 ? 32.477 -0.066 -22.652 1.00 88.50 186 ARG A C 1
ATOM 1470 O O . ARG A 1 186 ? 31.353 -0.027 -22.165 1.00 88.50 186 ARG A O 1
ATOM 1477 N N . MET A 1 187 ? 33.271 -1.136 -22.569 1.00 88.31 187 MET A N 1
ATOM 1478 C CA . MET A 1 187 ? 32.891 -2.335 -21.811 1.00 88.31 187 MET A CA 1
ATOM 1479 C C . MET A 1 187 ? 32.750 -2.026 -20.317 1.00 88.31 187 MET A C 1
ATOM 1481 O O . MET A 1 187 ? 31.738 -2.385 -19.726 1.00 88.31 187 MET A O 1
ATOM 1485 N N . ALA A 1 188 ? 33.699 -1.286 -19.733 1.00 90.12 188 ALA A N 1
ATOM 1486 C CA . ALA A 1 188 ? 33.625 -0.864 -18.333 1.00 90.12 188 ALA A CA 1
ATOM 1487 C C . ALA A 1 188 ? 32.380 -0.002 -18.047 1.00 90.12 188 ALA A C 1
ATOM 1489 O O . ALA A 1 188 ? 31.668 -0.243 -17.077 1.00 90.12 188 ALA A O 1
ATOM 1490 N N . ALA A 1 189 ? 32.063 0.957 -18.925 1.00 91.62 189 ALA A N 1
ATOM 1491 C CA . ALA A 1 189 ? 30.841 1.754 -18.812 1.00 91.62 189 ALA A CA 1
ATOM 1492 C C . ALA A 1 189 ? 29.564 0.900 -18.910 1.00 91.62 189 ALA A C 1
ATOM 1494 O O . ALA A 1 189 ? 28.593 1.174 -18.210 1.00 91.62 189 ALA A O 1
ATOM 1495 N N . GLY A 1 190 ? 29.571 -0.144 -19.744 1.00 92.62 190 GLY A N 1
ATOM 1496 C CA . GLY A 1 190 ? 28.466 -1.099 -19.839 1.00 92.62 190 GLY A CA 1
ATOM 1497 C C . GLY A 1 190 ? 28.291 -1.935 -18.581 1.00 92.62 190 GLY A C 1
ATOM 1498 O O . GLY A 1 190 ? 27.169 -2.073 -18.107 1.00 92.62 190 GLY A O 1
ATOM 1499 N N . MET A 1 191 ? 29.387 -2.422 -17.996 1.00 94.00 191 MET A N 1
ATOM 1500 C CA . MET A 1 191 ? 29.351 -3.132 -16.714 1.00 94.00 191 MET A CA 1
ATOM 1501 C C . MET A 1 191 ? 28.829 -2.234 -15.589 1.00 94.00 191 MET A C 1
ATOM 1503 O O . MET A 1 191 ? 27.983 -2.666 -14.817 1.00 94.00 191 MET A O 1
ATOM 1507 N N . LEU A 1 192 ? 29.264 -0.970 -15.532 1.00 94.44 192 LEU A N 1
ATOM 1508 C CA . LEU A 1 192 ? 28.763 0.003 -14.554 1.00 94.44 192 LEU A CA 1
ATOM 1509 C C . LEU A 1 192 ? 27.264 0.278 -14.729 1.00 94.44 192 LEU A C 1
ATOM 1511 O O . LEU A 1 192 ? 26.525 0.252 -13.749 1.00 94.44 192 LEU A O 1
ATOM 1515 N N . ALA A 1 193 ? 26.797 0.494 -15.964 1.00 93.38 193 ALA A N 1
ATOM 1516 C CA . ALA A 1 193 ? 25.371 0.671 -16.242 1.00 93.38 193 ALA A CA 1
ATOM 1517 C C . ALA A 1 193 ? 24.556 -0.571 -15.849 1.00 93.38 193 ALA A C 1
ATOM 1519 O O . ALA A 1 193 ? 23.506 -0.443 -15.224 1.00 93.38 193 ALA A O 1
ATOM 1520 N N . GLY A 1 194 ? 25.065 -1.765 -16.171 1.00 94.19 194 GLY A N 1
ATOM 1521 C CA . GLY A 1 194 ? 24.464 -3.037 -15.778 1.00 94.19 194 GLY A CA 1
ATOM 1522 C C . GLY A 1 194 ? 24.423 -3.226 -14.261 1.00 94.19 194 GLY A C 1
ATOM 1523 O O . GLY A 1 194 ? 23.414 -3.687 -13.739 1.00 94.19 194 GLY A O 1
ATOM 1524 N N . GLY A 1 195 ? 25.467 -2.809 -13.542 1.00 94.94 195 GLY A N 1
ATOM 1525 C CA . GLY A 1 195 ? 25.515 -2.831 -12.079 1.00 94.94 195 GLY A CA 1
ATOM 1526 C C . GLY A 1 195 ? 24.476 -1.909 -11.439 1.00 94.94 195 GLY A C 1
ATOM 1527 O O . GLY A 1 195 ? 23.756 -2.346 -10.546 1.00 94.94 195 GLY A O 1
ATOM 1528 N N . ILE A 1 196 ? 24.335 -0.673 -11.937 1.00 93.62 196 ILE A N 1
ATOM 1529 C CA . ILE A 1 196 ? 23.295 0.269 -11.478 1.00 93.62 196 ILE A CA 1
ATOM 1530 C C . ILE A 1 196 ? 21.900 -0.316 -11.723 1.00 93.62 196 ILE A C 1
ATOM 1532 O O . ILE A 1 196 ? 21.072 -0.323 -10.816 1.00 93.62 196 ILE A O 1
ATOM 1536 N N . LEU A 1 197 ? 21.653 -0.843 -12.926 1.00 93.88 197 LEU A N 1
ATOM 1537 C CA . LEU A 1 197 ? 20.375 -1.461 -13.274 1.00 93.88 197 LEU A CA 1
ATOM 1538 C C . LEU A 1 197 ? 20.073 -2.676 -12.386 1.00 93.88 197 LEU A C 1
ATOM 1540 O O . LEU A 1 197 ? 18.962 -2.801 -11.883 1.00 93.88 197 LEU A O 1
ATOM 1544 N N . THR A 1 198 ? 21.061 -3.541 -12.152 1.00 94.00 198 THR A N 1
ATOM 1545 C CA . THR A 1 198 ? 20.910 -4.732 -11.303 1.00 94.00 198 THR A CA 1
ATOM 1546 C C . THR A 1 198 ? 20.620 -4.341 -9.857 1.00 94.00 198 THR A C 1
ATOM 1548 O O . THR A 1 198 ? 19.669 -4.847 -9.271 1.00 94.00 198 THR A O 1
ATOM 1551 N N . GLY A 1 199 ? 21.382 -3.398 -9.291 1.00 93.19 199 GLY A N 1
ATOM 1552 C CA . GLY A 1 199 ? 21.135 -2.889 -7.940 1.00 93.19 199 GLY A CA 1
ATOM 1553 C C . GLY A 1 199 ? 19.746 -2.264 -7.804 1.00 93.19 199 GLY A C 1
ATOM 1554 O O . GLY A 1 199 ? 19.057 -2.498 -6.816 1.00 93.19 199 GLY A O 1
ATOM 1555 N N . TRP A 1 200 ? 19.291 -1.539 -8.826 1.00 92.88 200 TRP A N 1
ATOM 1556 C CA . TRP A 1 200 ? 17.944 -0.979 -8.851 1.00 92.88 200 TRP A CA 1
ATOM 1557 C C . TRP A 1 200 ? 16.854 -2.057 -8.911 1.00 92.88 200 TRP A C 1
ATOM 1559 O O . TRP A 1 200 ? 15.897 -1.986 -8.147 1.00 92.88 200 TRP A O 1
ATOM 1569 N N . VAL A 1 201 ? 17.018 -3.095 -9.737 1.00 93.25 201 VAL A N 1
ATOM 1570 C CA . VAL A 1 201 ? 16.098 -4.247 -9.775 1.00 93.25 201 VAL A CA 1
ATOM 1571 C C . VAL A 1 201 ? 16.043 -4.961 -8.422 1.00 93.25 201 VAL A C 1
ATOM 1573 O O . VAL A 1 201 ? 14.957 -5.335 -7.988 1.00 93.25 201 VAL A O 1
ATOM 1576 N N . VAL A 1 202 ? 17.174 -5.101 -7.722 1.00 93.00 202 VAL A N 1
ATOM 1577 C CA . VAL A 1 202 ? 17.209 -5.668 -6.362 1.00 93.00 202 VAL A CA 1
ATOM 1578 C C . VAL A 1 202 ? 16.402 -4.812 -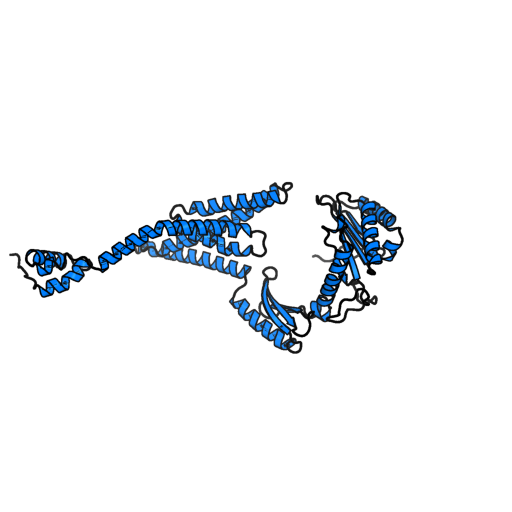5.385 1.00 93.00 202 VAL A C 1
ATOM 1580 O O . VAL A 1 202 ? 15.598 -5.359 -4.638 1.00 93.00 202 VAL A O 1
ATOM 1583 N N . VAL A 1 203 ? 16.551 -3.483 -5.421 1.00 91.62 203 VAL A N 1
ATOM 1584 C CA . VAL A 1 203 ? 15.752 -2.565 -4.586 1.00 91.62 203 VAL A CA 1
ATOM 1585 C C . VAL A 1 203 ? 14.258 -2.688 -4.898 1.00 91.62 203 VAL A C 1
ATOM 1587 O O . VAL A 1 203 ? 13.444 -2.733 -3.978 1.00 91.62 203 VAL A O 1
ATOM 1590 N N . LEU A 1 204 ? 13.886 -2.793 -6.177 1.00 91.81 204 LEU A N 1
ATOM 1591 C CA . LEU A 1 204 ? 12.491 -2.997 -6.572 1.00 91.81 204 LEU A CA 1
ATOM 1592 C C . LEU A 1 204 ? 11.953 -4.346 -6.084 1.00 91.81 204 LEU A C 1
ATOM 1594 O O . LEU A 1 204 ? 10.845 -4.386 -5.568 1.00 91.81 204 LEU A O 1
ATOM 1598 N N . CYS A 1 205 ? 12.730 -5.427 -6.178 1.00 91.81 205 CYS A N 1
ATOM 1599 C CA . CYS A 1 205 ? 12.325 -6.737 -5.659 1.00 91.81 205 CYS A CA 1
ATOM 1600 C C . CYS A 1 205 ? 12.221 -6.746 -4.130 1.00 91.81 205 CYS A C 1
ATOM 1602 O O . CYS A 1 205 ? 11.356 -7.420 -3.583 1.00 91.81 205 CYS A O 1
ATOM 1604 N N . TRP A 1 206 ? 13.082 -5.999 -3.435 1.00 89.50 206 TRP A N 1
ATOM 1605 C CA . TRP A 1 206 ? 13.013 -5.848 -1.983 1.00 89.50 206 TRP A CA 1
ATOM 1606 C C . TRP A 1 206 ? 11.732 -5.124 -1.548 1.00 89.50 206 TRP A C 1
ATOM 1608 O O . TRP A 1 206 ? 11.103 -5.528 -0.571 1.00 89.50 206 TRP A O 1
ATOM 1618 N N . TYR A 1 207 ? 11.323 -4.093 -2.295 1.00 89.94 207 TYR A N 1
ATOM 1619 C CA . TYR A 1 207 ? 10.147 -3.287 -1.968 1.00 89.94 207 TYR A CA 1
ATOM 1620 C C . TYR A 1 207 ? 8.822 -3.892 -2.463 1.00 89.94 207 TYR A C 1
ATOM 1622 O O . TYR A 1 207 ? 7.845 -3.888 -1.728 1.00 89.94 207 TYR A O 1
ATOM 1630 N N . PHE A 1 208 ? 8.762 -4.405 -3.694 1.00 90.50 208 PHE A N 1
ATOM 1631 C CA . PHE A 1 208 ? 7.529 -4.918 -4.316 1.00 90.50 208 PHE A CA 1
ATOM 1632 C C . PHE A 1 208 ? 7.389 -6.444 -4.263 1.00 90.50 208 PHE A C 1
ATOM 1634 O O . PHE A 1 208 ? 6.335 -6.972 -4.609 1.00 90.50 208 PHE A O 1
ATOM 1641 N N . GLY A 1 209 ? 8.438 -7.151 -3.846 1.00 91.44 209 GLY A N 1
ATOM 1642 C CA . GLY A 1 209 ? 8.517 -8.603 -3.928 1.00 91.44 209 GLY A CA 1
ATOM 1643 C C . GLY A 1 209 ? 9.127 -9.076 -5.251 1.00 91.44 209 GLY A C 1
ATOM 1644 O O . GLY A 1 209 ? 8.993 -8.456 -6.308 1.00 91.44 209 GLY A O 1
ATOM 1645 N N . ASN A 1 210 ? 9.843 -10.198 -5.190 1.00 92.75 210 ASN A N 1
ATOM 1646 C CA . ASN A 1 210 ? 10.373 -10.887 -6.364 1.00 92.75 210 ASN A CA 1
ATOM 1647 C C . ASN A 1 210 ? 9.268 -11.687 -7.097 1.00 92.75 210 ASN A C 1
ATOM 1649 O O . ASN A 1 210 ? 8.717 -12.615 -6.501 1.00 92.75 210 ASN A O 1
ATOM 1653 N N . PRO A 1 211 ? 9.021 -11.457 -8.402 1.00 92.75 211 PRO A N 1
ATOM 1654 C CA . PRO A 1 211 ? 7.988 -12.171 -9.162 1.00 92.75 211 PRO A CA 1
ATOM 1655 C C . PRO A 1 211 ? 8.143 -13.701 -9.171 1.00 92.75 211 PRO A C 1
ATOM 1657 O O . PRO A 1 211 ? 7.146 -14.415 -9.253 1.00 92.75 211 PRO A O 1
ATOM 1660 N N . VAL A 1 212 ? 9.371 -14.225 -9.066 1.00 93.94 212 VAL A N 1
ATOM 1661 C CA . VAL A 1 212 ? 9.605 -15.679 -8.984 1.00 93.94 212 VAL A CA 1
ATOM 1662 C C . VAL A 1 212 ? 9.072 -16.232 -7.664 1.00 93.94 212 VAL A C 1
ATOM 1664 O O . VAL A 1 212 ? 8.308 -17.194 -7.655 1.00 93.94 212 VAL A O 1
ATOM 1667 N N . SER A 1 213 ? 9.432 -15.586 -6.555 1.00 94.94 213 SER A N 1
ATOM 1668 C CA . SER A 1 213 ? 8.949 -15.951 -5.223 1.00 94.94 213 SER A CA 1
ATOM 1669 C C . SER A 1 213 ? 7.435 -15.785 -5.113 1.00 94.94 213 SER A C 1
ATOM 1671 O O . SER A 1 213 ? 6.792 -16.636 -4.520 1.00 94.94 213 SER A O 1
ATOM 1673 N N . TYR A 1 214 ? 6.857 -14.758 -5.742 1.00 96.12 214 TYR A N 1
ATOM 1674 C CA . TYR A 1 214 ? 5.405 -14.579 -5.819 1.00 96.12 214 TYR A CA 1
ATOM 1675 C C . TYR A 1 214 ? 4.701 -15.781 -6.463 1.00 96.12 214 TYR A C 1
ATOM 1677 O O . TYR A 1 214 ? 3.719 -16.282 -5.924 1.00 96.12 214 TYR A O 1
ATOM 1685 N N . TYR A 1 215 ? 5.204 -16.265 -7.605 1.00 95.75 215 TYR A N 1
ATOM 1686 C CA . TYR A 1 215 ? 4.601 -17.412 -8.290 1.00 95.75 215 TYR A CA 1
ATOM 1687 C C . TYR A 1 215 ? 4.675 -18.690 -7.442 1.00 95.75 215 TYR A C 1
ATOM 1689 O O . TYR A 1 215 ? 3.694 -19.426 -7.352 1.00 95.75 215 TYR A O 1
ATOM 1697 N N . MET A 1 216 ? 5.815 -18.921 -6.780 1.00 97.19 216 MET A N 1
ATOM 1698 C CA . MET A 1 216 ? 5.981 -20.042 -5.848 1.00 97.19 216 MET A CA 1
ATOM 1699 C C . MET A 1 216 ? 5.037 -19.921 -4.647 1.00 97.19 216 MET A C 1
ATOM 1701 O O . MET A 1 216 ? 4.330 -20.874 -4.335 1.00 97.19 216 MET A O 1
ATOM 1705 N N . ALA A 1 217 ? 4.972 -18.736 -4.029 1.00 97.38 217 ALA A N 1
ATOM 1706 C CA . ALA A 1 217 ? 4.076 -18.443 -2.917 1.00 97.38 217 ALA A CA 1
ATOM 1707 C C . ALA A 1 217 ? 2.625 -18.718 -3.288 1.00 97.38 217 ALA A C 1
ATOM 1709 O O . ALA A 1 217 ? 1.929 -19.417 -2.561 1.00 97.38 217 ALA A O 1
ATOM 1710 N N . LYS A 1 218 ? 2.187 -18.228 -4.451 1.00 97.38 218 LYS A N 1
ATOM 1711 C CA . LYS A 1 218 ? 0.833 -18.451 -4.947 1.00 97.38 218 LYS A CA 1
ATOM 1712 C C . LYS A 1 218 ? 0.506 -19.939 -5.044 1.00 97.38 218 LYS A C 1
ATOM 1714 O O . LYS A 1 218 ? -0.475 -20.378 -4.459 1.00 97.38 218 LYS A O 1
ATOM 1719 N N . GLN A 1 219 ? 1.357 -20.712 -5.714 1.00 97.25 219 GLN A N 1
ATOM 1720 C CA . GLN A 1 219 ? 1.128 -22.143 -5.892 1.00 97.25 219 GLN A CA 1
ATOM 1721 C C . GLN A 1 219 ? 1.143 -22.917 -4.563 1.00 97.25 219 GLN A C 1
ATOM 1723 O O . GLN A 1 219 ? 0.335 -23.824 -4.363 1.00 97.25 219 GLN A O 1
ATOM 1728 N N . ASP A 1 220 ? 2.075 -22.597 -3.665 1.00 98.00 220 ASP A N 1
ATOM 1729 C CA . ASP A 1 220 ? 2.211 -23.294 -2.386 1.00 98.00 220 ASP A CA 1
ATOM 1730 C C . ASP A 1 220 ? 1.080 -22.950 -1.415 1.00 98.00 220 ASP A C 1
ATOM 1732 O O . ASP A 1 220 ? 0.571 -23.844 -0.743 1.00 98.00 220 ASP A O 1
ATOM 1736 N N . VAL A 1 221 ? 0.665 -21.682 -1.364 1.00 98.12 221 VAL A N 1
ATOM 1737 C CA . VAL A 1 221 ? -0.458 -21.231 -0.536 1.00 98.12 221 VAL A CA 1
ATOM 1738 C C . VAL A 1 221 ? -1.770 -21.827 -1.041 1.00 98.12 221 VAL A C 1
ATOM 1740 O O . VAL A 1 221 ? -2.519 -22.364 -0.234 1.00 98.12 221 VAL A O 1
ATOM 1743 N N . GLU A 1 222 ? -2.034 -21.805 -2.352 1.00 97.75 222 GLU A N 1
ATOM 1744 C CA . GLU A 1 222 ? -3.223 -22.451 -2.936 1.00 97.75 222 GLU A CA 1
ATOM 1745 C C . GLU A 1 222 ? -3.268 -23.939 -2.567 1.00 97.75 222 GLU A C 1
ATOM 1747 O O . GLU A 1 222 ? -4.256 -24.416 -2.013 1.00 97.75 222 GLU A O 1
ATOM 1752 N N . ARG A 1 223 ? -2.150 -24.657 -2.748 1.00 97.88 223 ARG A N 1
ATOM 1753 C CA . ARG A 1 223 ? -2.049 -26.074 -2.371 1.00 97.88 223 ARG A CA 1
ATOM 1754 C C . ARG A 1 223 ? -2.281 -26.298 -0.873 1.00 97.88 223 ARG A C 1
ATOM 1756 O O . ARG A 1 223 ? -2.931 -27.271 -0.497 1.00 97.88 223 ARG A O 1
ATOM 1763 N N . TYR A 1 224 ? -1.724 -25.438 -0.023 1.00 98.00 224 TYR A N 1
ATOM 1764 C CA . TYR A 1 224 ? -1.891 -25.515 1.427 1.00 98.00 224 TYR A CA 1
ATOM 1765 C C . TYR A 1 224 ? -3.349 -25.301 1.842 1.00 98.00 224 TYR A C 1
ATOM 1767 O O . TYR A 1 224 ? -3.864 -26.048 2.674 1.00 98.00 224 TYR A O 1
ATOM 1775 N N . VAL A 1 225 ? -4.022 -24.317 1.247 1.00 97.75 225 VAL A N 1
ATOM 1776 C CA . VAL A 1 225 ? -5.422 -24.003 1.544 1.00 97.75 225 VAL A CA 1
ATOM 1777 C C . VAL A 1 225 ? -6.346 -25.113 1.065 1.00 97.75 225 VAL A C 1
ATOM 1779 O O . VAL A 1 225 ? -7.170 -25.576 1.850 1.00 97.75 225 VAL A O 1
ATOM 1782 N N . ASP A 1 226 ? -6.162 -25.611 -0.156 1.00 97.12 226 ASP A N 1
ATOM 1783 C CA . ASP A 1 226 ? -6.962 -26.717 -0.689 1.00 97.12 226 ASP A CA 1
ATOM 1784 C C . ASP A 1 226 ? -6.845 -27.971 0.189 1.00 97.12 226 ASP A C 1
ATOM 1786 O O . ASP A 1 226 ? -7.842 -28.637 0.474 1.00 97.12 226 ASP A O 1
ATOM 1790 N N . TRP A 1 227 ? -5.632 -28.275 0.663 1.00 97.31 227 TRP A N 1
ATOM 1791 C CA . TRP A 1 227 ? -5.368 -29.456 1.484 1.00 97.31 227 TRP A CA 1
ATOM 1792 C C . TRP A 1 227 ? -5.952 -29.355 2.899 1.00 97.31 227 TRP A C 1
ATOM 1794 O O . TRP A 1 227 ? -6.542 -30.318 3.386 1.00 97.31 227 TRP A O 1
ATOM 1804 N N . ASN A 1 228 ? -5.782 -28.212 3.573 1.00 97.19 228 ASN A N 1
ATOM 1805 C CA . ASN A 1 228 ? -6.155 -28.063 4.986 1.00 97.19 228 ASN A CA 1
ATOM 1806 C C . ASN A 1 228 ? -7.574 -27.511 5.186 1.00 97.19 228 ASN A C 1
ATOM 1808 O O . ASN A 1 228 ? -8.225 -27.833 6.178 1.00 97.19 228 ASN A O 1
ATOM 1812 N N . TYR A 1 229 ? -8.066 -26.701 4.247 1.00 96.75 229 TYR A N 1
ATOM 1813 C CA . TYR A 1 229 ? -9.300 -25.925 4.393 1.00 96.75 229 TYR A CA 1
ATOM 1814 C C . TYR A 1 229 ? -10.259 -26.055 3.201 1.00 96.75 229 TYR A C 1
ATOM 1816 O O . TYR A 1 229 ? -11.344 -25.473 3.238 1.00 96.75 229 TYR A O 1
ATOM 1824 N N . GLY A 1 230 ? -9.936 -26.852 2.175 1.00 92.38 230 GLY A N 1
ATOM 1825 C CA . GLY A 1 230 ? -10.808 -27.045 1.009 1.00 92.38 230 GLY A CA 1
ATOM 1826 C C . GLY A 1 230 ? -12.198 -27.583 1.373 1.00 92.38 230 GLY A C 1
ATOM 1827 O O . GLY A 1 230 ? -13.202 -27.171 0.795 1.00 92.38 230 GLY A O 1
ATOM 1828 N N . ALA A 1 231 ? -12.295 -28.425 2.409 1.00 93.75 231 ALA A N 1
ATOM 1829 C CA . ALA A 1 231 ? -13.577 -28.918 2.925 1.00 93.75 231 ALA A CA 1
ATOM 1830 C C . ALA A 1 231 ? -14.453 -27.817 3.561 1.00 93.75 231 ALA A C 1
ATOM 1832 O O . ALA A 1 231 ? -15.671 -27.967 3.625 1.00 93.75 231 ALA A O 1
ATOM 1833 N N . LEU A 1 232 ? -13.849 -26.710 4.003 1.00 92.50 232 LEU A N 1
ATOM 1834 C CA . LEU A 1 232 ? -14.538 -25.540 4.560 1.00 92.50 232 LEU A CA 1
ATOM 1835 C C . LEU A 1 232 ? -14.912 -24.511 3.480 1.00 92.50 232 LEU A C 1
ATOM 1837 O O . LEU A 1 232 ? -15.349 -23.409 3.809 1.00 92.50 232 LEU A O 1
ATOM 1841 N N . GLY A 1 233 ? -14.720 -24.840 2.197 1.00 94.75 233 GLY A N 1
ATOM 1842 C CA . GLY A 1 233 ? -14.983 -23.925 1.086 1.00 94.75 233 GLY A CA 1
ATOM 1843 C C . GLY A 1 233 ? -14.059 -22.708 1.076 1.00 94.75 233 GLY A C 1
ATOM 1844 O O . GLY A 1 233 ? -14.448 -21.666 0.553 1.00 94.75 233 GLY A O 1
ATOM 1845 N N . CYS A 1 234 ? -12.880 -22.816 1.695 1.00 96.88 234 CYS A N 1
ATOM 1846 C CA . CYS A 1 234 ? -11.880 -21.758 1.720 1.00 96.88 234 CYS A CA 1
ATOM 1847 C C . CYS A 1 234 ? -11.104 -21.713 0.405 1.00 96.88 234 CYS A C 1
ATOM 1849 O O . CYS A 1 234 ? -10.618 -22.738 -0.067 1.00 96.88 234 CYS A O 1
ATOM 1851 N N . THR A 1 235 ? -10.941 -20.513 -0.144 1.00 97.00 235 THR A N 1
ATOM 1852 C CA . THR A 1 235 ? -10.140 -20.259 -1.345 1.00 97.00 235 THR A CA 1
ATOM 1853 C C . THR A 1 235 ? -9.220 -19.068 -1.131 1.00 97.00 235 THR A C 1
ATOM 1855 O O . THR A 1 235 ? -9.540 -18.158 -0.366 1.00 97.00 235 THR A O 1
ATOM 1858 N N . VAL A 1 236 ? -8.082 -19.061 -1.823 1.00 97.56 236 VAL A N 1
ATOM 1859 C CA . VAL A 1 236 ? -7.158 -17.921 -1.826 1.00 97.56 236 VAL A CA 1
ATOM 1860 C C . VAL A 1 236 ? -7.725 -16.828 -2.730 1.00 97.56 236 VAL A C 1
ATOM 1862 O O . VAL A 1 236 ? -7.881 -17.041 -3.931 1.00 97.56 236 VAL A O 1
ATOM 1865 N N . GLU A 1 237 ? -8.023 -15.659 -2.170 1.00 96.50 237 GLU A N 1
ATOM 1866 C CA . GLU A 1 237 ? -8.506 -14.503 -2.933 1.00 96.50 237 GLU A CA 1
ATOM 1867 C C . GLU A 1 237 ? -7.351 -13.805 -3.652 1.00 96.50 237 GLU A C 1
ATOM 1869 O O . GLU A 1 237 ? -7.396 -13.545 -4.856 1.00 96.50 237 GLU A O 1
ATOM 1874 N N . GLU A 1 238 ? -6.284 -13.525 -2.907 1.00 96.38 238 GLU A N 1
ATOM 1875 C CA . GLU A 1 238 ? -5.086 -12.881 -3.421 1.00 96.38 238 GLU A CA 1
ATOM 1876 C C . GLU A 1 238 ? -3.857 -13.231 -2.585 1.00 96.38 238 GLU A C 1
ATOM 1878 O O . GLU A 1 238 ? -3.946 -13.581 -1.410 1.00 96.38 238 GLU A O 1
ATOM 1883 N N . VAL A 1 239 ? -2.685 -13.099 -3.203 1.00 96.94 239 VAL A N 1
ATOM 1884 C CA . VAL A 1 239 ? -1.395 -13.162 -2.515 1.00 96.94 239 VAL A CA 1
ATOM 1885 C C . VAL A 1 239 ? -0.735 -11.804 -2.660 1.00 96.94 239 VAL A C 1
ATOM 1887 O O . VAL A 1 239 ? -0.621 -11.287 -3.772 1.00 96.94 239 VAL A O 1
ATOM 1890 N N . VAL A 1 240 ? -0.300 -11.220 -1.548 1.00 94.69 240 VAL A N 1
ATOM 1891 C CA . VAL A 1 240 ? 0.290 -9.879 -1.507 1.00 94.69 240 VAL A CA 1
ATOM 1892 C C . VAL A 1 240 ? 1.646 -9.948 -0.820 1.00 94.69 240 VAL A C 1
ATOM 1894 O O . VAL A 1 240 ? 1.821 -10.660 0.161 1.00 94.69 240 VAL A O 1
ATOM 1897 N N . TYR A 1 241 ? 2.635 -9.224 -1.338 1.00 94.50 241 TYR A N 1
ATOM 1898 C CA . TYR A 1 241 ? 3.925 -9.094 -0.665 1.00 94.50 241 TYR A CA 1
ATOM 1899 C C . TYR A 1 241 ? 3.851 -8.032 0.434 1.00 94.50 241 TYR A C 1
ATOM 1901 O O . TYR A 1 241 ? 3.416 -6.908 0.181 1.00 94.50 241 TYR A O 1
ATOM 1909 N N . CYS A 1 242 ? 4.324 -8.369 1.632 1.00 91.31 242 CYS A N 1
ATOM 1910 C CA . CYS A 1 242 ? 4.421 -7.463 2.765 1.00 91.31 242 CYS A CA 1
ATOM 1911 C C . CYS A 1 242 ? 5.890 -7.056 3.002 1.00 91.31 242 CYS A C 1
ATOM 1913 O O . CYS A 1 242 ? 6.694 -7.858 3.492 1.00 91.31 242 CYS A O 1
ATOM 1915 N N . PRO A 1 243 ? 6.274 -5.796 2.711 1.00 86.62 243 PRO A N 1
ATOM 1916 C CA . PRO A 1 243 ? 7.652 -5.326 2.880 1.00 86.62 243 PRO A CA 1
ATOM 1917 C C . PRO A 1 243 ? 8.072 -5.151 4.344 1.00 86.62 243 PRO A C 1
ATOM 1919 O O . PRO A 1 243 ? 9.256 -4.983 4.617 1.00 86.62 243 PRO A O 1
ATOM 1922 N N . MET A 1 244 ? 7.124 -5.152 5.287 1.00 85.12 244 MET A N 1
ATOM 1923 C CA . MET A 1 244 ? 7.423 -5.047 6.721 1.00 85.12 244 MET A CA 1
ATOM 1924 C C . MET A 1 244 ? 7.876 -6.388 7.300 1.00 85.12 244 MET A C 1
ATOM 1926 O O . MET A 1 244 ? 8.790 -6.427 8.118 1.00 85.12 244 MET A O 1
ATOM 1930 N N . THR A 1 245 ? 7.261 -7.483 6.853 1.00 86.94 245 THR A N 1
ATOM 1931 C CA . THR A 1 245 ? 7.564 -8.845 7.317 1.00 86.94 245 THR A CA 1
ATOM 1932 C C . THR A 1 245 ? 8.475 -9.608 6.353 1.00 86.94 245 THR A C 1
ATOM 1934 O O . THR A 1 245 ? 8.920 -10.710 6.676 1.00 86.94 245 THR A O 1
ATOM 1937 N N . TRP A 1 246 ? 8.763 -9.044 5.173 1.00 88.62 246 TRP A N 1
ATOM 1938 C CA . TRP A 1 246 ? 9.497 -9.697 4.079 1.00 88.62 246 TRP A CA 1
ATOM 1939 C C . TRP A 1 246 ? 8.913 -11.076 3.761 1.00 88.62 246 TRP A C 1
ATOM 1941 O O . TRP A 1 246 ? 9.635 -12.071 3.670 1.00 88.62 246 TRP A O 1
ATOM 1951 N N . SER A 1 247 ? 7.587 -11.142 3.665 1.00 94.12 247 SER A N 1
ATOM 1952 C CA . SER A 1 247 ? 6.841 -12.370 3.397 1.00 94.12 247 SER A CA 1
ATOM 1953 C C . SER A 1 247 ? 5.703 -12.109 2.413 1.00 94.12 247 SER A C 1
ATOM 1955 O O . SER A 1 247 ? 5.294 -10.968 2.196 1.00 94.12 247 SER A O 1
ATOM 1957 N N . TYR A 1 248 ? 5.237 -13.172 1.772 1.00 96.94 248 TYR A N 1
ATOM 1958 C CA . TYR A 1 248 ? 4.018 -13.188 0.984 1.00 96.94 248 TYR A CA 1
ATOM 1959 C C . TYR A 1 248 ? 2.868 -13.652 1.867 1.00 96.94 248 TYR A C 1
ATOM 1961 O O . TYR A 1 248 ? 2.961 -14.672 2.543 1.00 96.94 248 TYR A O 1
ATOM 1969 N N . GLU A 1 249 ? 1.785 -12.897 1.833 1.00 97.06 249 GLU A N 1
ATOM 1970 C CA . GLU A 1 249 ? 0.590 -13.105 2.631 1.00 97.06 249 GLU A CA 1
ATOM 1971 C C . GLU A 1 249 ? -0.546 -13.491 1.688 1.00 97.06 249 GLU A C 1
ATOM 1973 O O . GLU A 1 249 ? -0.967 -12.702 0.840 1.00 97.06 249 GLU A O 1
ATOM 1978 N N . GLY A 1 250 ? -1.005 -14.734 1.795 1.00 97.69 250 GLY A N 1
ATOM 1979 C CA . GLY A 1 250 ? -2.176 -15.221 1.084 1.00 97.69 250 GLY A CA 1
ATOM 1980 C C . GLY A 1 250 ? -3.435 -14.936 1.877 1.00 97.69 250 GLY A C 1
ATOM 1981 O O . GLY A 1 250 ? -3.597 -15.480 2.967 1.00 97.69 250 GLY A O 1
ATOM 1982 N N . ARG A 1 251 ? -4.322 -14.105 1.333 1.00 97.81 251 ARG A N 1
ATOM 1983 C CA . ARG A 1 251 ? -5.638 -13.829 1.911 1.00 97.81 251 ARG A CA 1
ATOM 1984 C C . ARG A 1 251 ? -6.596 -14.939 1.520 1.00 97.81 251 ARG A C 1
ATOM 1986 O O . ARG A 1 251 ? -6.762 -15.236 0.338 1.00 97.81 251 ARG A O 1
ATOM 1993 N N . VAL A 1 252 ? -7.197 -15.560 2.522 1.00 97.94 252 VAL A N 1
ATOM 1994 C CA . VAL A 1 252 ? -8.078 -16.715 2.382 1.00 97.94 252 VAL A CA 1
ATOM 1995 C C . VAL A 1 252 ? -9.446 -16.351 2.926 1.00 97.94 252 VAL A C 1
ATOM 1997 O O . VAL A 1 252 ? -9.539 -15.781 4.010 1.00 97.94 252 VAL A O 1
ATOM 2000 N N . ALA A 1 253 ? -10.498 -16.723 2.206 1.00 97.38 253 ALA A N 1
ATOM 2001 C CA . ALA A 1 253 ? -11.877 -16.551 2.644 1.00 97.38 253 ALA A CA 1
ATOM 2002 C C . ALA A 1 253 ? -12.710 -17.791 2.307 1.00 97.38 253 ALA A C 1
ATOM 2004 O O . ALA A 1 253 ? -12.451 -18.476 1.313 1.00 97.38 253 ALA A O 1
ATOM 2005 N N . SER A 1 254 ? -13.702 -18.089 3.146 1.00 97.00 254 SER A N 1
ATOM 2006 C CA . SER A 1 254 ? -14.674 -19.159 2.917 1.00 97.00 254 SER A CA 1
ATOM 2007 C C . SER A 1 254 ? -15.886 -18.656 2.141 1.00 97.00 254 SER A C 1
ATOM 2009 O O . SER A 1 254 ? -16.457 -17.614 2.454 1.00 97.00 254 SER A O 1
ATOM 2011 N N . ALA A 1 255 ? -16.358 -19.458 1.188 1.00 94.62 255 ALA A N 1
ATOM 2012 C CA . ALA A 1 255 ? -17.639 -19.222 0.526 1.00 94.62 255 ALA A CA 1
ATOM 2013 C C . ALA A 1 255 ? -18.859 -19.507 1.429 1.00 94.62 255 ALA A C 1
ATOM 2015 O O . ALA A 1 255 ? -19.973 -19.098 1.101 1.00 94.62 255 ALA A O 1
ATOM 2016 N N . PHE A 1 256 ? -18.678 -20.236 2.535 1.00 93.88 256 PHE A N 1
ATOM 2017 C CA . PHE A 1 256 ? -19.774 -20.684 3.404 1.00 93.88 256 PHE A CA 1
ATOM 2018 C C . PHE A 1 256 ? -19.980 -19.805 4.637 1.00 93.88 256 PHE A C 1
ATOM 2020 O O . PHE A 1 256 ? -21.054 -19.839 5.232 1.00 93.88 256 PHE A O 1
ATOM 2027 N N . SER A 1 257 ? -18.963 -19.039 5.026 1.00 94.94 257 SER A N 1
ATOM 2028 C CA . SER A 1 257 ? -18.936 -18.276 6.271 1.00 94.94 257 SER A CA 1
ATOM 2029 C C . SER A 1 257 ? -18.315 -16.912 6.018 1.00 94.94 257 SER A C 1
ATOM 2031 O O . SER A 1 257 ? -17.191 -16.819 5.526 1.00 94.94 257 SER A O 1
ATOM 2033 N N . ARG A 1 258 ? -19.038 -15.850 6.379 1.00 93.81 258 ARG A N 1
ATOM 2034 C CA . ARG A 1 258 ? -18.558 -14.469 6.215 1.00 93.81 258 ARG A CA 1
ATOM 2035 C C . ARG A 1 258 ? -17.415 -14.145 7.179 1.00 93.81 258 ARG A C 1
ATOM 2037 O O . ARG A 1 258 ? -16.530 -13.365 6.837 1.00 93.81 258 ARG A O 1
ATOM 2044 N N . ASP A 1 259 ? -17.404 -14.769 8.355 1.00 95.94 259 ASP A N 1
ATOM 2045 C CA . ASP A 1 259 ? -16.390 -14.542 9.386 1.00 95.94 259 ASP A CA 1
ATOM 2046 C C . ASP A 1 259 ? -15.201 -15.507 9.270 1.00 95.94 259 ASP A C 1
ATOM 2048 O O . ASP A 1 259 ? -14.236 -15.400 10.026 1.00 95.94 259 ASP A O 1
ATOM 2052 N N . THR A 1 260 ? -15.225 -16.440 8.315 1.00 96.56 260 THR A N 1
ATOM 2053 C CA . THR A 1 260 ? -14.092 -17.330 8.041 1.00 96.56 260 THR A CA 1
ATOM 2054 C C . THR A 1 260 ? -13.203 -16.719 6.968 1.00 96.56 260 THR A C 1
ATOM 2056 O O . THR A 1 260 ? -13.303 -17.042 5.785 1.00 96.56 260 THR A O 1
ATOM 2059 N N . HIS A 1 261 ? -12.312 -15.833 7.402 1.00 97.12 261 HIS A N 1
ATOM 2060 C CA . HIS A 1 261 ? -11.254 -15.268 6.576 1.00 97.12 261 HIS A CA 1
ATOM 2061 C C . HIS A 1 261 ? -9.963 -15.130 7.384 1.00 97.12 261 HIS A C 1
ATOM 2063 O O . HIS A 1 261 ? -9.988 -14.823 8.574 1.00 97.12 261 HIS A O 1
ATOM 2069 N N . PHE A 1 262 ? -8.828 -15.431 6.767 1.00 97.69 262 PHE A N 1
ATOM 2070 C CA . PHE A 1 262 ? -7.541 -15.481 7.453 1.00 97.69 262 PHE A CA 1
ATOM 2071 C C . PHE A 1 262 ? -6.376 -15.339 6.472 1.00 97.69 262 PHE A C 1
ATOM 2073 O O . PHE A 1 262 ? -6.562 -15.291 5.256 1.00 97.69 262 PHE A O 1
ATOM 2080 N N . THR A 1 263 ? -5.165 -15.258 7.007 1.00 97.75 263 THR A N 1
ATOM 2081 C CA . THR A 1 263 ? -3.932 -15.060 6.251 1.00 97.75 263 THR A CA 1
ATOM 2082 C C . THR A 1 263 ? -3.004 -16.253 6.426 1.00 97.75 263 THR A C 1
ATOM 2084 O O . THR A 1 263 ? -2.722 -16.678 7.547 1.00 97.75 263 THR A O 1
ATOM 2087 N N . VAL A 1 264 ? -2.488 -16.758 5.309 1.00 98.06 264 VAL A N 1
ATOM 2088 C CA . VAL A 1 264 ? -1.406 -17.747 5.258 1.00 98.06 264 VAL A CA 1
ATOM 2089 C C . VAL A 1 264 ? -0.101 -17.026 4.931 1.00 98.06 264 VAL A C 1
ATOM 2091 O O . VAL A 1 264 ? -0.038 -16.263 3.967 1.00 98.06 264 VAL A O 1
ATOM 2094 N N . TYR A 1 265 ? 0.948 -17.276 5.709 1.00 97.25 265 TYR A N 1
ATOM 2095 C CA . TYR A 1 265 ? 2.248 -16.624 5.566 1.00 97.25 265 TYR A CA 1
ATOM 2096 C C . TYR A 1 265 ? 3.238 -17.531 4.832 1.00 97.25 265 TYR A C 1
ATOM 2098 O O . TYR A 1 265 ? 3.425 -18.698 5.187 1.00 97.25 265 TYR A O 1
ATOM 2106 N N . TRP A 1 266 ? 3.908 -16.987 3.817 1.00 97.44 266 TRP A N 1
ATOM 2107 C CA . TRP A 1 266 ? 4.888 -17.692 2.996 1.00 97.44 266 TRP A CA 1
ATOM 2108 C C . TRP A 1 266 ? 6.162 -16.860 2.838 1.00 97.44 266 TRP A C 1
ATOM 2110 O O . TRP A 1 266 ? 6.110 -15.675 2.514 1.00 97.44 266 TRP A O 1
ATOM 2120 N N . ARG A 1 267 ? 7.336 -17.475 2.995 1.00 92.50 267 ARG A N 1
ATOM 2121 C CA . ARG A 1 267 ? 8.626 -16.809 2.706 1.00 92.50 267 ARG A CA 1
ATOM 2122 C C . ARG A 1 267 ? 9.552 -17.661 1.851 1.00 92.50 267 ARG A C 1
ATOM 2124 O O . ARG A 1 267 ? 10.131 -17.160 0.896 1.00 92.50 267 ARG A O 1
ATOM 2131 N N . ASN A 1 268 ? 9.682 -18.937 2.200 1.00 92.69 268 ASN A N 1
ATOM 2132 C CA . ASN A 1 268 ? 10.439 -19.957 1.463 1.00 92.69 268 ASN A CA 1
ATOM 2133 C C . ASN A 1 268 ? 9.716 -21.312 1.568 1.00 92.69 268 ASN A C 1
ATOM 2135 O O . ASN A 1 268 ? 10.330 -22.350 1.808 1.00 92.69 268 ASN A O 1
ATOM 2139 N N . GLY A 1 269 ? 8.390 -21.266 1.480 1.00 94.56 269 GLY A N 1
ATOM 2140 C CA . GLY A 1 269 ? 7.480 -22.285 1.989 1.00 94.56 269 GLY A CA 1
ATOM 2141 C C . GLY A 1 269 ? 6.474 -21.653 2.949 1.00 94.56 269 GLY A C 1
ATOM 2142 O O . GLY A 1 269 ? 6.688 -20.532 3.425 1.00 94.56 269 GLY A O 1
ATOM 2143 N N . VAL A 1 270 ? 5.373 -22.361 3.196 1.00 96.81 270 VAL A N 1
ATOM 2144 C CA . VAL A 1 270 ? 4.340 -21.933 4.147 1.00 96.81 270 VAL A CA 1
ATOM 2145 C C . VAL A 1 270 ? 4.904 -22.028 5.566 1.00 96.81 270 VAL A C 1
ATOM 2147 O O . VAL A 1 270 ? 5.327 -23.103 5.988 1.00 96.81 270 VAL A O 1
ATOM 2150 N N . GLU A 1 271 ? 4.943 -20.899 6.275 1.00 96.19 271 GLU A N 1
ATOM 2151 C CA . GLU A 1 271 ? 5.425 -20.813 7.664 1.00 96.19 271 GLU A CA 1
ATOM 2152 C C . GLU A 1 271 ? 4.295 -21.089 8.668 1.00 96.19 271 GLU A C 1
ATOM 2154 O O . GLU A 1 271 ? 4.541 -21.617 9.751 1.00 96.19 271 GLU A O 1
ATOM 2159 N N . GLY A 1 272 ? 3.058 -20.760 8.295 1.00 94.88 272 GLY A N 1
ATOM 2160 C CA . GLY A 1 272 ? 1.861 -20.969 9.099 1.00 94.88 272 GLY A CA 1
ATOM 2161 C C . GLY A 1 272 ? 0.716 -20.071 8.644 1.00 94.88 272 GLY A C 1
ATOM 2162 O O . GLY A 1 272 ? 0.808 -19.383 7.625 1.00 94.88 272 GLY A O 1
ATOM 2163 N N . ASP A 1 273 ? -0.354 -20.058 9.424 1.00 96.62 273 ASP A N 1
ATOM 2164 C CA . ASP A 1 273 ? -1.514 -19.199 9.224 1.00 96.62 273 ASP A CA 1
ATOM 2165 C C . ASP A 1 273 ? -2.049 -18.694 10.565 1.00 96.62 273 ASP A C 1
ATOM 2167 O O . ASP A 1 273 ? -1.614 -19.119 11.637 1.00 96.62 273 ASP A O 1
ATOM 2171 N N . ASN A 1 274 ? -2.977 -17.745 10.504 1.00 95.88 274 ASN A N 1
ATOM 2172 C CA . ASN A 1 274 ? -3.653 -17.198 11.676 1.00 95.88 274 ASN A CA 1
ATOM 2173 C C . ASN A 1 274 ? -5.126 -17.641 11.768 1.00 95.88 274 ASN A C 1
ATOM 2175 O O . ASN A 1 274 ? -5.924 -16.949 12.401 1.00 95.88 274 ASN A O 1
ATOM 2179 N N . TYR A 1 275 ? -5.497 -18.796 11.193 1.00 95.94 275 TYR A N 1
ATOM 2180 C CA . TYR A 1 275 ? -6.860 -19.344 11.259 1.00 95.94 275 TYR A CA 1
ATOM 2181 C C . TYR A 1 275 ? -7.330 -19.541 12.704 1.00 95.94 275 TYR A C 1
ATOM 2183 O O . TYR A 1 275 ? -8.471 -19.226 13.045 1.00 95.94 275 TYR A O 1
ATOM 2191 N N . ASP A 1 276 ? -6.442 -20.022 13.578 1.00 92.94 276 ASP A N 1
ATOM 2192 C CA . ASP A 1 276 ? -6.770 -20.244 14.987 1.00 92.94 276 ASP A CA 1
ATOM 2193 C C . ASP A 1 276 ? -7.122 -18.925 15.699 1.00 92.94 276 ASP A C 1
ATOM 2195 O O . ASP A 1 276 ? -8.121 -18.823 16.405 1.00 92.94 276 ASP A O 1
ATOM 2199 N N . VAL A 1 277 ? -6.369 -17.859 15.424 1.00 89.38 277 VAL A N 1
ATOM 2200 C CA . VAL A 1 277 ? -6.603 -16.534 16.017 1.00 89.38 277 VAL A CA 1
ATOM 2201 C C . VAL A 1 277 ? -7.835 -15.859 15.410 1.00 89.38 277 VAL A C 1
ATOM 2203 O O . VAL A 1 277 ? -8.692 -15.352 16.134 1.00 89.38 277 VAL A O 1
ATOM 2206 N N . LEU A 1 278 ? -7.948 -15.856 14.084 1.00 93.25 278 LEU A N 1
ATOM 2207 C CA . LEU A 1 278 ? -8.975 -15.081 13.395 1.00 93.25 278 LEU A CA 1
ATOM 2208 C C . LEU A 1 278 ? -10.342 -15.768 13.406 1.00 93.25 278 LEU A C 1
ATOM 2210 O O . LEU A 1 278 ? -11.363 -15.131 13.680 1.00 93.25 278 LEU A O 1
ATOM 2214 N N . VAL A 1 279 ? -10.357 -17.087 13.205 1.00 93.94 279 VAL A N 1
ATOM 2215 C CA . VAL A 1 279 ? -11.581 -17.876 13.051 1.00 93.94 279 VAL A CA 1
ATOM 2216 C C . VAL A 1 279 ? -11.886 -18.662 14.318 1.00 93.94 279 VAL A C 1
ATOM 2218 O O . VAL A 1 279 ? -12.959 -18.477 14.902 1.00 93.94 279 VAL A O 1
ATOM 2221 N N . LEU A 1 280 ? -10.970 -19.516 14.796 1.00 91.19 280 LEU A N 1
ATOM 2222 C CA . LEU A 1 280 ? -11.252 -20.361 15.965 1.00 91.19 280 LEU A CA 1
ATOM 2223 C C . LEU A 1 280 ? -11.443 -19.524 17.228 1.00 91.19 280 LEU A C 1
ATOM 2225 O O . LEU A 1 280 ? -12.393 -19.793 17.959 1.00 91.19 280 LEU A O 1
ATOM 2229 N N . ASN A 1 281 ? -10.661 -18.459 17.431 1.00 88.50 281 ASN A N 1
ATOM 2230 C CA . ASN A 1 281 ? -10.795 -17.466 18.507 1.00 88.50 281 ASN A CA 1
ATOM 2231 C C . ASN A 1 281 ? -11.831 -16.367 18.247 1.00 88.50 281 ASN A C 1
ATOM 2233 O O . ASN A 1 281 ? -11.999 -15.463 19.069 1.00 88.50 281 ASN A O 1
ATOM 2237 N N . ARG A 1 282 ? -12.604 -16.507 17.162 1.00 90.75 282 ARG A N 1
ATOM 2238 C CA . ARG A 1 282 ? -13.759 -15.661 16.821 1.00 90.75 282 ARG A CA 1
ATOM 2239 C C . ARG A 1 282 ? -13.408 -14.185 16.729 1.00 90.75 282 ARG A C 1
ATOM 2241 O O . ARG A 1 282 ? -14.280 -13.351 16.946 1.00 90.75 282 ARG A O 1
ATOM 2248 N N . TYR A 1 283 ? -12.152 -13.852 16.451 1.00 90.38 283 TYR A N 1
ATOM 2249 C CA . TYR A 1 283 ? -11.739 -12.462 16.337 1.00 90.38 283 TYR A CA 1
ATOM 2250 C C . TYR A 1 283 ? -12.541 -11.760 15.240 1.00 90.38 283 TYR A C 1
ATOM 2252 O O . TYR A 1 283 ? -13.155 -10.740 15.523 1.00 90.38 283 TYR A O 1
ATOM 2260 N N . ASN A 1 284 ? -12.665 -12.367 14.055 1.00 94.19 284 ASN A N 1
ATOM 2261 C CA . ASN A 1 284 ? -13.420 -11.788 12.940 1.00 94.19 284 ASN A CA 1
ATOM 2262 C C . ASN A 1 284 ? -14.891 -11.542 13.297 1.00 94.19 284 ASN A C 1
ATOM 2264 O O . ASN A 1 284 ? -15.429 -10.463 13.063 1.00 94.19 284 ASN A O 1
ATOM 2268 N N . THR A 1 285 ? -15.540 -12.532 13.922 1.00 93.62 285 THR A N 1
ATOM 2269 C CA . THR A 1 285 ? -16.921 -12.392 14.398 1.00 93.62 285 THR A CA 1
ATOM 2270 C C . THR A 1 285 ? -17.032 -11.269 15.421 1.00 93.62 285 THR A C 1
ATOM 2272 O O . THR A 1 285 ? -17.906 -10.419 15.301 1.00 93.62 285 THR A O 1
ATOM 2275 N N . ARG A 1 286 ? -16.145 -11.224 16.418 1.00 90.75 286 ARG A N 1
ATOM 2276 C CA . ARG A 1 286 ? -16.155 -10.187 17.459 1.00 90.75 286 ARG A CA 1
ATOM 2277 C C . ARG A 1 286 ? -15.908 -8.799 16.888 1.00 90.75 286 ARG A C 1
ATOM 2279 O O . ARG A 1 286 ? -16.606 -7.865 17.272 1.00 90.75 286 ARG A O 1
ATOM 2286 N N . GLU A 1 287 ? -14.957 -8.671 15.970 1.00 91.75 287 GLU A N 1
ATOM 2287 C CA . GLU A 1 287 ? -14.660 -7.422 15.279 1.00 91.75 287 GLU A CA 1
ATOM 2288 C C . GLU A 1 287 ? -15.893 -6.938 14.517 1.00 91.75 287 GLU A C 1
ATOM 2290 O O . GLU A 1 287 ? -16.333 -5.807 14.723 1.00 91.75 287 GLU A O 1
ATOM 2295 N N . ARG A 1 288 ? -16.518 -7.808 13.716 1.00 94.62 288 ARG A N 1
ATOM 2296 C CA . ARG A 1 288 ? -17.742 -7.477 12.982 1.00 94.62 288 ARG A CA 1
ATOM 2297 C C . ARG A 1 288 ? -18.878 -7.064 13.921 1.00 94.62 288 ARG A C 1
ATOM 2299 O O . ARG A 1 288 ? -19.491 -6.024 13.701 1.00 94.62 288 ARG A O 1
ATOM 2306 N N . LEU A 1 289 ? -19.148 -7.833 14.979 1.00 93.06 289 LEU A N 1
ATOM 2307 C CA . LEU A 1 289 ? -20.181 -7.499 15.969 1.00 93.06 289 LEU A CA 1
ATOM 2308 C C . LEU A 1 289 ? -19.900 -6.148 16.647 1.00 93.06 289 LEU A C 1
ATOM 2310 O O . LEU A 1 289 ? -20.811 -5.339 16.813 1.00 93.06 289 LEU A O 1
ATOM 2314 N N . GLY A 1 290 ? -18.638 -5.874 16.989 1.00 91.50 290 GLY A N 1
ATOM 2315 C CA . GLY A 1 290 ? -18.206 -4.588 17.531 1.00 91.50 290 GLY A CA 1
ATOM 2316 C C . GLY A 1 290 ? -18.412 -3.435 16.547 1.00 91.50 290 GLY A C 1
ATOM 2317 O O . GLY A 1 290 ? -18.906 -2.376 16.934 1.00 91.50 290 GLY A O 1
ATOM 2318 N N . GLN A 1 291 ? -18.118 -3.635 15.259 1.00 92.50 291 GLN A N 1
ATOM 2319 C CA . GLN A 1 291 ? -18.368 -2.645 14.205 1.00 92.50 291 GLN A CA 1
ATOM 2320 C C . GLN A 1 291 ? -19.870 -2.377 14.006 1.00 92.50 291 GLN A C 1
ATOM 2322 O O . GLN A 1 291 ? -20.275 -1.214 13.913 1.00 92.50 291 GLN A O 1
ATOM 2327 N N . GLU A 1 292 ? -20.701 -3.424 13.996 1.00 94.00 292 GLU A N 1
ATOM 2328 C CA . GLU A 1 292 ? -22.163 -3.313 13.901 1.00 94.00 292 GLU A CA 1
ATOM 2329 C C . GLU A 1 292 ? -22.738 -2.537 15.105 1.00 94.00 292 GLU A C 1
ATOM 2331 O O . GLU A 1 292 ? -23.504 -1.587 14.918 1.00 94.00 292 GLU A O 1
ATOM 2336 N N . TYR A 1 293 ? -22.285 -2.827 16.332 1.00 93.50 293 TYR A N 1
ATOM 2337 C CA . TYR A 1 293 ? -22.700 -2.073 17.522 1.00 93.50 293 TYR A CA 1
ATOM 2338 C C . TYR A 1 293 ? -22.161 -0.632 17.518 1.00 93.50 293 TYR A C 1
ATOM 2340 O O . TYR A 1 293 ? -22.875 0.317 17.848 1.00 93.50 293 TYR A O 1
ATOM 2348 N N . THR A 1 294 ? -20.917 -0.430 17.073 1.00 92.94 294 THR A N 1
ATOM 2349 C CA . THR A 1 294 ? -20.301 0.900 16.939 1.00 92.94 294 THR A CA 1
ATOM 2350 C C . THR A 1 294 ? -21.150 1.816 16.063 1.00 92.94 294 THR A C 1
ATOM 2352 O O . THR A 1 294 ? -21.309 2.996 16.383 1.00 92.94 294 THR A O 1
ATOM 2355 N N . ALA A 1 295 ? -21.716 1.296 14.971 1.00 92.25 295 ALA A N 1
ATOM 2356 C CA . ALA A 1 295 ? -22.586 2.071 14.093 1.00 92.25 295 ALA A CA 1
ATOM 2357 C C . ALA A 1 295 ? -23.838 2.585 14.829 1.00 92.25 295 ALA A C 1
ATOM 2359 O O . ALA A 1 295 ? -24.183 3.762 14.697 1.00 92.25 295 ALA A O 1
ATOM 2360 N N . LEU A 1 296 ? -24.466 1.745 15.660 1.00 92.50 296 LEU A N 1
ATOM 2361 C CA . LEU A 1 296 ? -25.624 2.126 16.476 1.00 92.50 296 LEU A CA 1
ATOM 2362 C C . LEU A 1 296 ? -25.270 3.163 17.546 1.00 92.50 296 LEU A C 1
ATOM 2364 O O . LEU A 1 296 ? -25.980 4.157 17.707 1.00 92.50 296 LEU A O 1
ATOM 2368 N N . VAL A 1 297 ? -24.149 2.971 18.243 1.00 92.19 297 VAL A N 1
ATOM 2369 C CA . VAL A 1 297 ? -23.680 3.909 19.272 1.00 92.19 297 VAL A CA 1
ATOM 2370 C C . VAL A 1 297 ? -23.367 5.276 18.670 1.00 92.19 297 VAL A C 1
ATOM 2372 O O . VAL A 1 297 ? -23.799 6.301 19.198 1.00 92.19 297 VAL A O 1
ATOM 2375 N N . ARG A 1 298 ? -22.663 5.319 17.533 1.00 91.94 298 ARG A N 1
ATOM 2376 C CA . ARG A 1 298 ? -22.366 6.579 16.835 1.00 91.94 298 ARG A CA 1
ATOM 2377 C C . ARG A 1 298 ? -23.637 7.287 16.378 1.00 91.94 298 ARG A C 1
ATOM 2379 O O . ARG A 1 298 ? -23.721 8.507 16.501 1.00 91.94 298 ARG A O 1
ATOM 2386 N N . ALA A 1 299 ? -24.635 6.542 15.904 1.00 91.31 299 ALA A N 1
ATOM 2387 C CA . ALA A 1 299 ? -25.933 7.112 15.565 1.00 91.31 299 ALA A CA 1
ATOM 2388 C C . ALA A 1 299 ? -26.636 7.711 16.800 1.00 91.31 299 ALA A C 1
ATOM 2390 O O . ALA A 1 299 ? -27.146 8.828 16.724 1.00 91.31 299 ALA A O 1
ATOM 2391 N N . ALA A 1 300 ? -26.600 7.038 17.954 1.00 91.19 300 ALA A N 1
ATOM 2392 C CA . ALA A 1 300 ? -27.204 7.536 19.196 1.00 91.19 300 ALA A CA 1
ATOM 2393 C C . ALA A 1 300 ? -26.495 8.778 19.775 1.00 91.19 300 ALA A C 1
ATOM 2395 O O . ALA A 1 300 ? -27.139 9.643 20.381 1.00 91.19 300 ALA A O 1
ATOM 2396 N N . LEU A 1 301 ? -25.181 8.893 19.561 1.00 90.75 301 LEU A N 1
ATOM 2397 C CA . LEU A 1 301 ? -24.372 10.053 19.951 1.00 90.75 301 LEU A CA 1
ATOM 2398 C C . LEU A 1 301 ? -24.408 11.199 18.929 1.00 90.75 301 LEU A C 1
ATOM 2400 O O . LEU A 1 301 ? -23.866 12.274 19.202 1.00 90.75 301 LEU A O 1
ATOM 2404 N N . SER A 1 302 ? -25.062 11.011 17.779 1.00 88.31 302 SER A N 1
ATOM 2405 C CA . SER A 1 302 ? -25.216 12.078 16.789 1.00 88.31 302 SER A CA 1
ATOM 2406 C C . SER A 1 302 ? -25.924 13.302 17.393 1.00 88.31 302 SER A C 1
ATOM 2408 O O . SER A 1 302 ? -26.862 13.194 18.195 1.00 88.31 302 SER A O 1
ATOM 2410 N N . GLY A 1 303 ? -25.423 14.495 17.059 1.00 84.44 303 GLY A N 1
ATOM 2411 C CA . GLY A 1 303 ? -25.883 15.762 17.636 1.00 84.44 303 GLY A CA 1
ATOM 2412 C C . GLY A 1 303 ? -25.240 16.136 18.978 1.00 84.44 303 GLY A C 1
ATOM 2413 O O . GLY A 1 303 ? -25.657 17.118 19.594 1.00 84.44 303 GLY A O 1
ATOM 2414 N N . VAL A 1 304 ? -24.234 15.389 19.448 1.00 87.88 304 VAL A N 1
ATOM 2415 C CA . VAL A 1 304 ? -23.333 15.830 20.523 1.00 87.88 304 VAL A CA 1
ATOM 2416 C C . VAL A 1 304 ? -22.002 16.271 19.899 1.00 87.88 304 VAL A C 1
ATOM 2418 O O . VAL A 1 304 ? -21.210 15.402 19.532 1.00 87.88 304 VAL A O 1
ATOM 2421 N N . PRO A 1 305 ? -21.735 17.589 19.778 1.00 87.56 305 PRO A N 1
ATOM 2422 C CA . PRO A 1 305 ? -20.590 18.114 19.025 1.00 87.56 305 PRO A CA 1
ATOM 2423 C C . PRO A 1 305 ? -19.241 17.537 19.455 1.00 87.56 305 PRO A C 1
ATOM 2425 O O . PRO A 1 305 ? -18.368 17.301 18.624 1.00 87.56 305 PRO A O 1
ATOM 2428 N N . GLU A 1 306 ? -19.076 17.271 20.752 1.00 89.19 306 GLU A N 1
ATOM 2429 C CA . GLU A 1 306 ? -17.839 16.725 21.304 1.00 89.19 306 GLU A CA 1
ATOM 2430 C C . GLU A 1 306 ? -17.533 15.308 20.782 1.00 89.19 306 GLU A C 1
ATOM 2432 O O . GLU A 1 306 ? -16.364 14.948 20.680 1.00 89.19 306 GLU A O 1
ATOM 2437 N N . TYR A 1 307 ? -18.549 14.525 20.402 1.00 88.19 307 TYR A N 1
ATOM 2438 C CA . TYR A 1 307 ? -18.394 13.160 19.881 1.00 88.19 307 TYR A CA 1
ATOM 2439 C C . TYR A 1 307 ? -18.349 13.085 18.347 1.00 88.19 307 TYR A C 1
ATOM 2441 O O . TYR A 1 307 ? -17.966 12.050 17.811 1.00 88.19 307 TYR A O 1
ATOM 2449 N N . GLU A 1 308 ? -18.685 14.155 17.616 1.00 82.50 308 GLU A N 1
ATOM 2450 C CA . GLU A 1 308 ? -18.755 14.121 16.142 1.00 82.50 308 GLU A CA 1
ATOM 2451 C C . GLU A 1 308 ? -17.394 13.889 15.477 1.00 82.50 308 GLU A C 1
ATOM 2453 O O . GLU A 1 308 ? -17.298 13.217 14.450 1.00 82.50 308 GLU A O 1
ATOM 2458 N N . LYS A 1 309 ? -16.329 14.436 16.071 1.00 73.75 309 LYS A N 1
ATOM 2459 C CA . LYS A 1 309 ? -14.942 14.212 15.631 1.00 73.75 309 LYS A CA 1
ATOM 2460 C C . LYS A 1 309 ? -14.298 12.999 16.306 1.00 73.75 309 LYS A C 1
ATOM 2462 O O . LYS A 1 309 ? -13.196 12.596 15.937 1.00 73.75 309 LYS A O 1
ATOM 2467 N N . GLY A 1 310 ? -14.979 12.437 17.299 1.00 66.19 310 GLY A N 1
ATOM 2468 C CA . GLY A 1 310 ? -14.524 11.318 18.099 1.00 66.19 310 GLY A CA 1
ATOM 2469 C C . GLY A 1 310 ? -14.599 9.990 17.357 1.00 66.19 310 GLY A C 1
ATOM 2470 O O . GLY A 1 310 ? -15.590 9.672 16.703 1.00 66.19 310 GLY A O 1
ATOM 2471 N N . ARG A 1 311 ? -13.565 9.157 17.497 1.00 78.38 311 ARG A N 1
ATOM 2472 C CA . ARG A 1 311 ? -13.582 7.764 17.027 1.00 78.38 311 ARG A CA 1
ATOM 2473 C C . ARG A 1 311 ? -14.117 6.827 18.112 1.00 78.38 311 ARG A C 1
ATOM 2475 O O . ARG A 1 311 ? -13.416 5.912 18.515 1.00 78.38 311 ARG A O 1
ATOM 2482 N N . THR A 1 312 ? -15.349 7.053 18.572 1.00 85.88 312 THR A N 1
ATOM 2483 C CA . THR A 1 312 ? -16.027 6.128 19.500 1.00 85.88 312 THR A CA 1
ATOM 2484 C C . THR A 1 312 ? -16.154 4.749 18.857 1.00 85.88 312 THR A C 1
ATOM 2486 O O . THR A 1 312 ? -16.521 4.655 17.678 1.00 85.88 312 THR A O 1
ATOM 2489 N N . THR A 1 313 ? -15.851 3.696 19.609 1.00 87.44 313 THR A N 1
ATOM 2490 C CA . THR A 1 313 ? -15.882 2.301 19.156 1.00 87.44 313 THR A CA 1
ATOM 2491 C C . THR A 1 313 ? -16.421 1.386 20.245 1.00 87.44 313 THR A C 1
ATOM 2493 O O . THR A 1 313 ? -16.287 1.672 21.429 1.00 87.44 313 THR A O 1
ATOM 2496 N N . VAL A 1 314 ? -17.033 0.283 19.835 1.00 84.94 314 VAL A N 1
ATOM 2497 C CA . VAL A 1 314 ? -17.484 -0.802 20.703 1.00 84.94 314 VAL A CA 1
ATOM 2498 C C . VAL A 1 314 ? -16.689 -2.046 20.346 1.00 84.94 314 VAL A C 1
ATOM 2500 O O . VAL A 1 314 ? -16.554 -2.379 19.167 1.00 84.94 314 VAL A O 1
ATOM 2503 N N . SER A 1 315 ? -16.200 -2.747 21.359 1.00 84.56 315 SER A N 1
ATOM 2504 C CA . SER A 1 315 ? -15.542 -4.041 21.217 1.00 84.56 315 SER A CA 1
ATOM 2505 C C . SER A 1 315 ? -16.260 -5.096 22.055 1.00 84.56 315 SER A C 1
ATOM 2507 O O . SER A 1 315 ? -16.959 -4.791 23.023 1.00 84.56 315 SER A O 1
ATOM 2509 N N . VAL A 1 316 ? -16.114 -6.364 21.674 1.00 79.00 316 VAL A N 1
ATOM 2510 C CA . VAL A 1 316 ? -16.475 -7.470 22.567 1.00 79.00 316 VAL A CA 1
ATOM 2511 C C . VAL A 1 316 ? -15.405 -7.525 23.652 1.00 79.00 316 VAL A C 1
ATOM 2513 O O . VAL A 1 316 ? -14.223 -7.652 23.333 1.00 79.00 316 VAL A O 1
ATOM 2516 N N . PHE A 1 317 ? -15.814 -7.385 24.909 1.00 69.94 317 PHE A N 1
ATOM 2517 C CA . PHE A 1 317 ? -14.902 -7.330 26.044 1.00 69.94 317 PHE A CA 1
ATOM 2518 C C . PHE A 1 317 ? -14.234 -8.692 26.239 1.00 69.94 317 PHE A C 1
ATOM 2520 O O . PHE A 1 317 ? -14.921 -9.711 26.268 1.00 69.94 317 PHE A O 1
ATOM 2527 N N . GLU A 1 318 ? -12.911 -8.710 26.378 1.00 65.12 318 GLU A N 1
ATOM 2528 C CA . GLU A 1 318 ? -12.135 -9.884 26.776 1.00 65.12 318 GLU A CA 1
ATOM 2529 C C . GLU A 1 318 ? -11.453 -9.568 28.101 1.00 65.12 318 GLU A C 1
ATOM 2531 O O . GLU A 1 318 ? -10.586 -8.700 28.166 1.00 65.12 318 GLU A O 1
ATOM 2536 N N . GLU A 1 319 ? -11.825 -10.287 29.154 1.00 55.47 319 GLU A N 1
ATOM 2537 C CA . GLU A 1 319 ? -10.928 -10.426 30.293 1.00 55.47 319 GLU A CA 1
ATOM 2538 C C . GLU A 1 319 ? -9.809 -11.392 29.878 1.00 55.47 319 GLU A C 1
ATOM 2540 O O . GLU A 1 319 ? -10.046 -12.291 29.066 1.00 55.47 319 GLU A O 1
ATOM 2545 N N . GLN A 1 320 ? -8.580 -11.185 30.365 1.00 52.75 320 GLN A N 1
ATOM 2546 C CA . GLN A 1 320 ? -7.386 -11.920 29.906 1.00 52.75 320 GLN A CA 1
ATOM 2547 C C . GLN A 1 320 ? -7.496 -13.451 30.024 1.00 52.75 320 GLN A C 1
ATOM 2549 O O . GLN A 1 320 ? -6.720 -14.157 29.386 1.00 52.75 320 GLN A O 1
ATOM 2554 N N . ASP A 1 321 ? -8.498 -13.958 30.738 1.00 43.34 321 ASP A N 1
ATOM 2555 C CA . ASP A 1 321 ? -8.923 -15.344 30.704 1.00 43.34 321 ASP A CA 1
ATOM 2556 C C . ASP A 1 321 ? -10.425 -15.428 30.385 1.00 43.34 321 ASP A C 1
ATOM 2558 O O . ASP A 1 321 ? -11.259 -14.793 31.027 1.00 43.34 321 ASP A O 1
ATOM 2562 N N . TYR A 1 322 ? -10.817 -16.323 29.471 1.00 49.91 322 TYR A N 1
ATOM 2563 C CA . TYR A 1 322 ? -12.215 -16.761 29.286 1.00 49.91 322 TYR A CA 1
ATOM 2564 C C . TYR A 1 322 ? -12.766 -17.540 30.512 1.00 49.91 322 TYR A C 1
ATOM 2566 O O . TYR A 1 322 ? -13.694 -18.340 30.392 1.00 49.91 322 TYR A O 1
ATOM 2574 N N . SER A 1 323 ? -12.177 -17.346 31.694 1.00 43.78 323 SER A N 1
ATOM 2575 C CA . SER A 1 323 ? -12.521 -17.996 32.955 1.00 43.78 323 SER A CA 1
ATOM 2576 C C . SER A 1 323 ? -13.716 -17.339 33.654 1.00 43.78 323 SER A C 1
ATOM 2578 O O . SER A 1 323 ? -14.401 -18.028 34.407 1.00 43.78 323 SER A O 1
ATOM 2580 N N . ASP A 1 324 ? -14.039 -16.074 33.348 1.00 45.31 324 ASP A N 1
ATOM 2581 C CA . ASP A 1 324 ? -15.064 -15.297 34.071 1.00 45.31 324 ASP A CA 1
ATOM 2582 C C . ASP A 1 324 ? -16.445 -15.231 33.374 1.00 45.31 324 ASP A C 1
ATOM 2584 O O . ASP A 1 324 ? -17.156 -14.218 33.338 1.00 45.31 324 ASP A O 1
ATOM 2588 N N . GLY A 1 325 ? -16.842 -16.347 32.755 1.00 51.56 325 GLY A N 1
ATOM 2589 C CA . GLY A 1 325 ? -18.201 -16.536 32.230 1.00 51.56 325 GLY A CA 1
ATOM 2590 C C . GLY A 1 325 ? -18.552 -15.730 30.973 1.00 51.56 325 GLY A C 1
ATOM 2591 O O . GLY A 1 325 ? -19.716 -15.706 30.576 1.00 51.56 325 GLY A O 1
ATOM 2592 N N . ASN A 1 326 ? -17.581 -15.084 30.319 1.00 61.06 326 ASN A N 1
ATOM 2593 C CA . ASN A 1 326 ? -17.805 -14.445 29.024 1.00 61.06 326 ASN A CA 1
ATOM 2594 C C . ASN A 1 326 ? -17.944 -15.510 27.926 1.00 61.06 326 ASN A C 1
ATOM 2596 O O . ASN A 1 326 ? -16.990 -16.221 27.599 1.00 61.06 326 ASN A O 1
ATOM 2600 N N . GLN A 1 327 ? -19.145 -15.641 27.361 1.00 68.06 327 GLN A N 1
ATOM 2601 C CA . GLN A 1 327 ? -19.394 -16.634 26.326 1.00 68.06 327 GLN A CA 1
ATOM 2602 C C . GLN A 1 327 ? -18.835 -16.151 24.989 1.00 68.06 327 GLN A C 1
ATOM 2604 O O . GLN A 1 327 ? -19.253 -15.136 24.429 1.00 68.06 327 GLN A O 1
ATOM 2609 N N . LYS A 1 328 ? -17.894 -16.928 24.456 1.00 75.88 328 LYS A N 1
ATOM 2610 C CA . LYS A 1 328 ? -17.364 -16.752 23.109 1.00 75.88 328 LYS A CA 1
ATOM 2611 C C . LYS A 1 328 ? -18.515 -16.830 22.091 1.00 75.88 328 LYS A C 1
ATOM 2613 O O . LYS A 1 328 ? -19.232 -17.834 22.103 1.00 75.88 328 LYS A O 1
ATOM 2618 N N . PRO A 1 329 ? -18.708 -15.815 21.226 1.00 86.38 329 PRO A N 1
ATOM 2619 C CA . PRO A 1 329 ? -19.817 -15.818 20.283 1.00 86.38 329 PRO A CA 1
ATOM 2620 C C . PRO A 1 329 ? -19.689 -16.979 19.293 1.00 86.38 329 PRO A C 1
ATOM 2622 O O . PRO A 1 329 ? -18.585 -17.413 18.938 1.00 86.38 329 PRO A O 1
ATOM 2625 N N . GLU A 1 330 ? -20.833 -17.486 18.839 1.00 90.12 330 GLU A N 1
ATOM 2626 C CA . GLU A 1 330 ? -20.863 -18.462 17.753 1.00 90.12 330 GLU A CA 1
ATOM 2627 C C . GLU A 1 330 ? -20.311 -17.842 16.465 1.00 90.12 330 GLU A C 1
ATOM 2629 O O . GLU A 1 330 ? -20.432 -16.638 16.232 1.00 90.12 330 GLU A O 1
ATOM 2634 N N . LEU A 1 331 ? -19.676 -18.667 15.631 1.00 91.75 331 LEU A N 1
ATOM 2635 C CA . LEU A 1 331 ? -19.179 -18.211 14.335 1.00 91.75 331 LEU A CA 1
ATOM 2636 C C . LEU A 1 331 ? -20.358 -17.709 13.490 1.00 91.75 331 LEU A C 1
ATOM 2638 O O . LEU A 1 331 ? -21.419 -18.327 13.491 1.00 91.75 331 LEU A O 1
ATOM 2642 N N . ASP A 1 332 ? -20.170 -16.590 12.789 1.00 92.94 332 ASP A N 1
ATOM 2643 C CA . ASP A 1 332 ? -21.197 -15.925 11.976 1.00 92.94 332 ASP A CA 1
ATOM 2644 C C . ASP A 1 332 ? -22.420 -15.395 12.740 1.00 92.94 332 ASP A C 1
ATOM 2646 O O . ASP A 1 332 ? -23.375 -14.944 12.094 1.00 92.94 332 ASP A O 1
ATOM 2650 N N . ALA A 1 333 ? -22.378 -15.355 14.080 1.00 92.31 333 ALA A N 1
ATOM 2651 C CA . ALA A 1 333 ? -23.487 -14.895 14.914 1.00 92.31 333 ALA A CA 1
ATOM 2652 C C . ALA A 1 333 ? -24.112 -13.593 14.386 1.00 92.31 333 ALA A C 1
ATOM 2654 O O . ALA A 1 333 ? -23.420 -12.632 14.017 1.00 92.31 333 ALA A O 1
ATOM 2655 N N . VAL A 1 334 ? -25.442 -13.581 14.325 1.00 92.06 334 VAL A N 1
ATOM 2656 C CA . VAL A 1 334 ? -26.209 -12.393 13.954 1.00 92.06 334 VAL A CA 1
ATOM 2657 C C . VAL A 1 334 ? -26.110 -11.395 15.099 1.00 92.06 334 VAL A C 1
ATOM 2659 O O . VAL A 1 334 ? -26.226 -11.771 16.264 1.00 92.06 334 VAL A O 1
ATOM 2662 N N . PHE A 1 335 ? -25.852 -10.132 14.767 1.00 91.44 335 PHE A N 1
ATOM 2663 C CA . PHE A 1 335 ? -25.760 -9.093 15.776 1.00 91.44 335 PHE A CA 1
ATOM 2664 C C . PHE A 1 335 ? -27.116 -8.843 16.442 1.00 91.44 335 PHE A C 1
ATOM 2666 O O . PHE A 1 335 ? -28.131 -8.659 15.773 1.00 91.44 335 PHE A O 1
ATOM 2673 N N . ASP A 1 336 ? -27.086 -8.810 17.768 1.00 88.00 336 ASP A N 1
ATOM 2674 C CA . ASP A 1 336 ? -28.176 -8.477 18.670 1.00 88.00 336 ASP A CA 1
ATOM 2675 C C . ASP A 1 336 ? -27.553 -7.766 19.888 1.00 88.00 336 ASP A C 1
ATOM 2677 O O . ASP A 1 336 ? -26.691 -8.357 20.541 1.00 88.00 336 ASP A O 1
ATOM 2681 N N . PRO A 1 337 ? -27.945 -6.522 20.217 1.00 83.62 337 PRO A N 1
ATOM 2682 C CA . PRO A 1 337 ? -27.454 -5.814 21.402 1.00 83.62 337 PRO A CA 1
ATOM 2683 C C . PRO A 1 337 ? -27.672 -6.553 22.733 1.00 83.62 337 PRO A C 1
ATOM 2685 O O . PRO A 1 337 ? -27.000 -6.233 23.711 1.00 83.62 337 PRO A O 1
ATOM 2688 N N . GLN A 1 338 ? -28.603 -7.512 22.789 1.00 82.75 338 GLN A N 1
ATOM 2689 C CA . GLN A 1 338 ? -28.918 -8.304 23.986 1.00 82.75 338 GLN A CA 1
ATOM 2690 C C . GLN A 1 338 ? -28.263 -9.689 24.002 1.00 82.75 338 GLN A C 1
ATOM 2692 O O . GLN A 1 338 ? -28.600 -10.530 24.840 1.00 82.75 338 GLN A O 1
ATOM 2697 N N . MET A 1 339 ? -27.341 -9.960 23.079 1.00 85.25 339 MET A N 1
ATOM 2698 C CA . MET A 1 339 ? -26.630 -11.232 23.059 1.00 85.25 339 MET A CA 1
ATOM 2699 C C . MET A 1 339 ? -25.837 -11.468 24.359 1.00 85.25 339 MET A C 1
ATOM 2701 O O . MET A 1 339 ? -25.425 -10.514 25.016 1.00 85.25 339 MET A O 1
ATOM 2705 N N . PRO A 1 340 ? -25.582 -12.732 24.741 1.00 79.12 340 PRO A N 1
ATOM 2706 C CA . PRO A 1 340 ? -24.974 -13.058 26.033 1.00 79.12 340 PRO A CA 1
ATOM 2707 C C . PRO A 1 340 ? -23.502 -12.640 26.173 1.00 79.12 340 PRO A C 1
ATOM 2709 O O . PRO A 1 340 ? -22.942 -12.773 27.262 1.00 79.12 340 PRO A O 1
ATOM 2712 N N . CYS A 1 341 ? -22.844 -12.174 25.105 1.00 80.44 341 CYS A N 1
ATOM 2713 C CA . CYS A 1 341 ? -21.470 -11.699 25.212 1.00 80.44 341 CYS A CA 1
ATOM 2714 C C . CYS A 1 341 ? -21.412 -10.296 25.828 1.00 80.44 341 CYS A C 1
ATOM 2716 O O . CYS A 1 341 ? -22.294 -9.454 25.653 1.00 80.44 341 CYS A O 1
ATOM 2718 N N . LYS A 1 342 ? -20.336 -10.042 26.569 1.00 84.69 342 LYS A N 1
ATOM 2719 C CA . LYS A 1 342 ? -20.100 -8.750 27.208 1.00 84.69 342 LYS A CA 1
ATOM 2720 C C . LYS A 1 342 ? -19.465 -7.787 26.197 1.00 84.69 342 LYS A C 1
ATOM 2722 O O . LYS A 1 342 ? -18.487 -8.133 25.537 1.00 84.69 342 LYS A O 1
ATOM 2727 N N . PHE A 1 343 ? -19.981 -6.563 26.103 1.00 86.81 343 PHE A N 1
ATOM 2728 C CA . PHE A 1 343 ? -19.398 -5.493 25.284 1.00 86.81 343 PHE A CA 1
ATOM 2729 C C . PHE A 1 343 ? -18.710 -4.434 26.145 1.00 86.81 343 PHE A C 1
ATOM 2731 O O . PHE A 1 343 ? -19.131 -4.175 27.280 1.00 86.81 343 PHE A O 1
ATOM 2738 N N . ALA A 1 344 ? -17.682 -3.806 25.581 1.00 87.31 344 ALA A N 1
ATOM 2739 C CA . ALA A 1 344 ? -17.003 -2.642 26.126 1.00 87.31 344 ALA A CA 1
ATOM 2740 C C . ALA A 1 344 ? -17.145 -1.450 25.179 1.00 87.31 344 ALA A C 1
ATOM 2742 O O . ALA A 1 344 ? -17.052 -1.594 23.957 1.00 87.31 344 ALA A O 1
ATOM 2743 N N . LEU A 1 345 ? -17.386 -0.274 25.752 1.00 89.56 345 LEU A N 1
ATOM 2744 C CA . LEU A 1 345 ? -17.561 0.967 25.014 1.00 89.56 345 LEU A CA 1
ATOM 2745 C C . LEU A 1 345 ? -16.346 1.878 25.200 1.00 89.56 345 LEU A C 1
ATOM 2747 O O . LEU A 1 345 ? -16.126 2.422 26.278 1.00 89.56 345 LEU A O 1
ATOM 2751 N N . GLU A 1 346 ? -15.611 2.122 24.121 1.00 90.19 346 GLU A N 1
ATOM 2752 C CA . GLU A 1 346 ? -14.570 3.145 24.062 1.00 90.19 346 GLU A CA 1
ATOM 2753 C C . GLU A 1 346 ? -15.151 4.440 23.485 1.00 90.19 346 GLU A C 1
ATOM 2755 O O . GLU A 1 346 ? -15.396 4.571 22.284 1.00 90.19 346 GLU A O 1
ATOM 2760 N N . LEU A 1 347 ? -15.358 5.426 24.347 1.00 89.62 347 LEU A N 1
ATOM 2761 C CA . LEU A 1 347 ? -15.799 6.767 23.999 1.00 89.62 347 LEU A CA 1
ATOM 2762 C C . LEU A 1 347 ? -14.594 7.656 23.685 1.00 89.62 347 LEU A C 1
ATOM 2764 O O . LEU A 1 347 ? -13.650 7.744 24.467 1.00 89.62 347 LEU A O 1
ATOM 2768 N N . ARG A 1 348 ? -14.656 8.396 22.576 1.00 90.38 348 ARG A N 1
ATOM 2769 C CA . ARG A 1 348 ? -13.672 9.444 22.270 1.00 90.38 348 ARG A CA 1
ATOM 2770 C C . ARG A 1 348 ? -14.367 10.767 22.026 1.00 90.38 348 ARG A C 1
ATOM 2772 O O . ARG A 1 348 ? -15.235 10.832 21.166 1.00 90.38 348 ARG A O 1
ATOM 2779 N N . ALA A 1 349 ? -13.972 11.812 22.737 1.00 89.31 349 ALA A N 1
ATOM 2780 C CA . ALA A 1 349 ? -14.527 13.151 22.609 1.00 89.31 349 ALA A CA 1
ATOM 2781 C C . ALA A 1 349 ? -13.426 14.193 22.396 1.00 89.31 349 ALA A C 1
ATOM 2783 O O . ALA A 1 349 ? -12.303 14.035 22.868 1.00 89.31 349 ALA A O 1
ATOM 2784 N N . THR A 1 350 ? -13.765 15.292 21.727 1.00 87.38 350 THR A N 1
ATOM 2785 C CA . THR A 1 350 ? -12.879 16.447 21.547 1.00 87.38 350 THR A CA 1
ATOM 2786 C C . THR A 1 350 ? -13.401 17.660 22.308 1.00 87.38 350 THR A C 1
ATOM 2788 O O . THR A 1 350 ? -14.578 18.000 22.177 1.00 87.38 350 THR A O 1
ATOM 2791 N N . SER A 1 351 ? -12.541 18.327 23.081 1.00 85.12 351 SER A N 1
ATOM 2792 C CA . SER A 1 351 ? -12.899 19.515 23.871 1.00 85.12 351 SER A CA 1
ATOM 2793 C C . SER A 1 351 ? -11.680 20.392 24.154 1.00 85.12 351 SER A C 1
ATOM 2795 O O . SER A 1 351 ? -10.621 19.883 24.504 1.00 85.12 351 SER A O 1
ATOM 2797 N N . ASP A 1 352 ? -11.847 21.716 24.118 1.00 82.69 352 ASP A N 1
ATOM 2798 C CA . ASP A 1 352 ? -10.806 22.661 24.562 1.00 82.69 352 ASP A CA 1
ATOM 2799 C C . ASP A 1 352 ? -10.633 22.647 26.094 1.00 82.69 352 ASP A C 1
ATOM 2801 O O . ASP A 1 352 ? -9.591 23.019 26.633 1.00 82.69 352 ASP A O 1
ATOM 2805 N N . THR A 1 353 ? -11.665 22.201 26.820 1.00 83.50 353 THR A N 1
ATOM 2806 C CA . THR A 1 353 ? -11.667 22.101 28.285 1.00 83.50 353 THR A CA 1
ATOM 2807 C C . THR A 1 353 ? -11.376 20.666 28.715 1.00 83.50 353 THR A C 1
ATOM 2809 O O . THR A 1 353 ? -12.269 19.814 28.680 1.00 83.50 353 THR A O 1
ATOM 2812 N N . ILE A 1 354 ? -10.135 20.405 29.130 1.00 80.69 354 ILE A N 1
ATOM 2813 C CA . ILE A 1 354 ? -9.675 19.097 29.621 1.00 80.69 354 ILE A CA 1
ATOM 2814 C C . ILE A 1 354 ? -9.687 19.104 31.152 1.00 80.69 354 ILE A C 1
ATOM 2816 O O . ILE A 1 354 ? -8.690 19.440 31.792 1.00 80.69 354 ILE A O 1
ATOM 2820 N N . THR A 1 355 ? -10.841 18.784 31.740 1.00 81.81 355 THR A N 1
ATOM 2821 C CA . THR A 1 355 ? -11.026 18.704 33.197 1.00 81.81 355 THR A CA 1
ATOM 2822 C C . THR A 1 355 ? -11.814 17.450 33.587 1.00 81.81 355 THR A C 1
ATOM 2824 O O . THR A 1 355 ? -12.668 17.016 32.803 1.00 81.81 355 THR A O 1
ATOM 2827 N N . PRO A 1 356 ? -11.604 16.893 34.799 1.00 80.69 356 PRO A N 1
ATOM 2828 C CA . PRO A 1 356 ? -12.392 15.768 35.315 1.00 80.69 356 PRO A CA 1
ATOM 2829 C C . PRO A 1 356 ? -13.898 16.013 35.262 1.00 80.69 356 PRO A C 1
ATOM 2831 O O . PRO A 1 356 ? -14.666 15.131 34.895 1.00 80.69 356 PRO A O 1
ATOM 2834 N N . GLN A 1 357 ? -14.338 17.236 35.573 1.00 84.75 357 GLN A N 1
ATOM 2835 C CA . GLN A 1 357 ? -15.758 17.584 35.600 1.00 84.75 357 GLN A CA 1
ATOM 2836 C C . GLN A 1 357 ? -16.374 17.564 34.201 1.00 84.75 357 GLN A C 1
ATOM 2838 O O . GLN A 1 357 ? -17.511 17.122 34.030 1.00 84.75 357 GLN A O 1
ATOM 2843 N N . ASN A 1 358 ? -15.637 18.043 33.195 1.00 86.56 358 ASN A N 1
ATOM 2844 C CA . ASN A 1 358 ? -16.114 17.992 31.821 1.00 86.56 358 ASN A CA 1
ATOM 2845 C C . ASN A 1 358 ? -16.120 16.552 31.291 1.00 86.56 358 ASN A C 1
ATOM 2847 O O . ASN A 1 358 ? -17.073 16.164 30.622 1.00 86.56 358 ASN A O 1
ATOM 2851 N N . ALA A 1 359 ? -15.106 15.757 31.638 1.00 85.81 359 ALA A N 1
ATOM 2852 C CA . ALA A 1 359 ? -15.049 14.340 31.298 1.00 85.81 359 ALA A CA 1
ATOM 2853 C C . ALA A 1 359 ? -16.229 13.563 31.896 1.00 85.81 359 ALA A C 1
ATOM 2855 O O . ALA A 1 359 ? -16.969 12.926 31.153 1.00 85.81 359 ALA A O 1
ATOM 2856 N N . ALA A 1 360 ? -16.484 13.714 33.199 1.00 85.81 360 ALA A N 1
ATOM 2857 C CA . ALA A 1 360 ? -17.626 13.098 33.871 1.00 85.81 360 ALA A CA 1
ATOM 2858 C C . ALA A 1 360 ? -18.956 13.469 33.201 1.00 85.81 360 ALA A C 1
ATOM 2860 O O . ALA A 1 360 ? -19.733 12.588 32.855 1.00 85.81 360 ALA A O 1
ATOM 2861 N N . ARG A 1 361 ? -19.183 14.764 32.925 1.00 89.56 361 ARG A N 1
ATOM 2862 C CA . ARG A 1 361 ? -20.388 15.245 32.225 1.00 89.56 361 ARG A CA 1
ATOM 2863 C C . ARG A 1 361 ? -20.573 14.568 30.864 1.00 89.56 361 ARG A C 1
ATOM 2865 O O . ARG A 1 361 ? -21.697 14.247 30.485 1.00 89.56 361 ARG A O 1
ATOM 2872 N N . LEU A 1 362 ? -19.494 14.413 30.097 1.00 89.56 362 LEU A N 1
ATOM 2873 C CA . LEU A 1 362 ? -19.542 13.803 28.769 1.00 89.56 362 LEU A CA 1
ATOM 2874 C C . LEU A 1 362 ? -19.806 12.297 28.841 1.00 89.56 362 LEU A C 1
ATOM 2876 O O . LEU A 1 362 ? -20.597 11.799 28.037 1.00 89.56 362 LEU A O 1
ATOM 2880 N N . ILE A 1 363 ? -19.193 11.602 29.801 1.00 88.88 363 ILE A N 1
ATOM 2881 C CA . ILE A 1 363 ? -19.419 10.174 30.056 1.00 88.88 363 ILE A CA 1
ATOM 2882 C C . ILE A 1 363 ? -20.868 9.939 30.498 1.00 88.88 363 ILE A C 1
ATOM 2884 O O . ILE A 1 363 ? -21.560 9.136 29.880 1.00 88.88 363 ILE A O 1
ATOM 2888 N N . GLU A 1 364 ? -21.352 10.686 31.495 1.00 88.06 364 GLU A N 1
ATOM 2889 C CA . GLU A 1 364 ? -22.736 10.629 31.996 1.00 88.06 364 GLU A CA 1
ATOM 2890 C C . GLU A 1 364 ? -23.742 10.827 30.850 1.00 88.06 364 GLU A C 1
ATOM 2892 O O . GLU A 1 364 ? -24.660 10.030 30.672 1.00 88.06 364 GLU A O 1
ATOM 2897 N N . LYS A 1 365 ? -23.524 11.844 30.004 1.00 89.38 365 LYS A N 1
ATOM 2898 C CA . LYS A 1 365 ? -24.381 12.129 28.84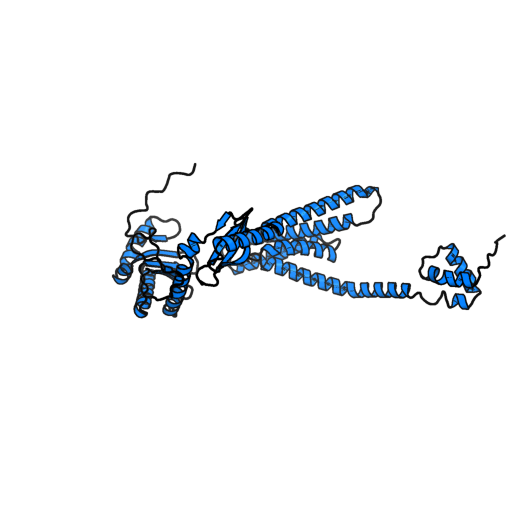3 1.00 89.38 365 LYS A CA 1
ATOM 2899 C C . LYS A 1 365 ? -24.376 10.998 27.810 1.00 89.38 365 LYS A C 1
ATOM 2901 O O . LYS A 1 365 ? -25.406 10.725 27.194 1.00 89.38 365 LYS A O 1
ATOM 2906 N N . ALA A 1 366 ? -23.222 10.378 27.568 1.00 89.94 366 ALA A N 1
ATOM 2907 C CA . ALA A 1 366 ? -23.134 9.243 26.657 1.00 89.94 366 ALA A CA 1
ATOM 2908 C C . ALA A 1 366 ? -23.861 8.024 27.233 1.00 89.94 366 ALA A C 1
ATOM 2910 O O . ALA A 1 366 ? -24.648 7.410 26.521 1.00 89.94 366 ALA A O 1
ATOM 2911 N N . ALA A 1 367 ? -23.663 7.725 28.516 1.00 88.12 367 ALA A N 1
ATOM 2912 C CA . ALA A 1 367 ? -24.326 6.620 29.197 1.00 88.12 367 ALA A CA 1
ATOM 2913 C C . ALA A 1 367 ? -25.853 6.779 29.224 1.00 88.12 367 ALA A C 1
ATOM 2915 O O . ALA A 1 367 ? -26.561 5.834 28.890 1.00 88.12 367 ALA A O 1
ATOM 2916 N N . GLU A 1 368 ? -26.362 7.986 29.493 1.00 88.19 368 GLU A N 1
ATOM 2917 C CA . GLU A 1 368 ? -27.798 8.288 29.421 1.00 88.19 368 GLU A CA 1
ATOM 2918 C C . GLU A 1 368 ? -28.358 8.010 28.015 1.00 88.19 368 GLU A C 1
ATOM 2920 O O . GLU A 1 368 ? -29.411 7.392 27.859 1.00 88.19 368 GLU A O 1
ATOM 2925 N N . ARG A 1 369 ? -27.632 8.413 26.961 1.00 89.69 369 ARG A N 1
ATOM 2926 C CA . ARG A 1 369 ? -28.010 8.113 25.570 1.00 89.69 369 ARG A CA 1
ATOM 2927 C C . ARG A 1 369 ? -28.007 6.614 25.288 1.00 89.69 369 ARG A C 1
ATOM 2929 O O . ARG A 1 369 ? -28.879 6.152 24.557 1.00 89.69 369 ARG A O 1
ATOM 2936 N N . MET A 1 370 ? -27.044 5.866 25.822 1.00 90.50 370 MET A N 1
ATOM 2937 C CA . MET A 1 370 ? -26.996 4.412 25.651 1.00 90.50 370 MET A CA 1
ATOM 2938 C C . MET A 1 370 ? -28.203 3.752 26.324 1.00 90.50 370 MET A C 1
ATOM 2940 O O . MET A 1 370 ? -28.910 2.981 25.680 1.00 90.50 370 MET A O 1
ATOM 2944 N N . GLU A 1 371 ? -28.511 4.140 27.562 1.00 87.69 371 GLU A N 1
ATOM 2945 C CA . GLU A 1 371 ? -29.648 3.618 28.326 1.00 87.69 371 GLU A CA 1
ATOM 2946 C C . GLU A 1 371 ? -30.992 3.918 27.643 1.00 87.69 371 GLU A C 1
ATOM 2948 O O . GLU A 1 371 ? -31.816 3.020 27.476 1.00 87.69 371 GLU A O 1
ATOM 2953 N N . GLN A 1 372 ? -31.186 5.143 27.139 1.00 88.88 372 GLN A N 1
ATOM 2954 C CA . GLN A 1 372 ? -32.389 5.533 26.385 1.00 88.88 372 GLN A CA 1
ATOM 2955 C C . GLN A 1 372 ? -32.616 4.695 25.118 1.00 88.88 372 GLN A C 1
ATOM 2957 O O . GLN A 1 372 ? -33.759 4.518 24.699 1.00 88.88 372 GLN A O 1
ATOM 2962 N N . ASN A 1 373 ? -31.544 4.196 24.500 1.00 88.31 373 ASN A N 1
ATOM 2963 C CA . ASN A 1 373 ? -31.617 3.343 23.313 1.00 88.31 373 ASN A CA 1
ATOM 2964 C C . ASN A 1 373 ? -31.611 1.841 23.658 1.00 88.31 373 ASN A C 1
ATOM 2966 O O . ASN A 1 373 ? -31.649 1.011 22.752 1.00 88.31 373 ASN A O 1
ATOM 2970 N N . GLY A 1 374 ? -31.590 1.481 24.947 1.00 86.44 374 GLY A N 1
ATOM 2971 C CA . GLY A 1 374 ? -31.553 0.092 25.406 1.00 86.44 374 GLY A CA 1
ATOM 2972 C C . GLY A 1 374 ? -30.207 -0.602 25.179 1.00 86.44 374 GLY A C 1
ATOM 2973 O O . GLY A 1 374 ? -30.166 -1.824 25.059 1.00 86.44 374 GLY A O 1
ATOM 2974 N N . TYR A 1 375 ? -29.115 0.161 25.088 1.00 89.56 375 TYR A N 1
ATOM 2975 C CA . TYR A 1 375 ? -27.764 -0.353 24.863 1.00 89.56 375 TYR A CA 1
ATOM 2976 C C . TYR A 1 375 ? -27.049 -0.609 26.192 1.00 89.56 375 TYR A C 1
ATOM 2978 O O . TYR A 1 375 ? -26.912 0.291 27.020 1.00 89.56 375 TYR A O 1
ATOM 2986 N N . GLY A 1 376 ? -26.586 -1.845 26.385 1.00 83.94 376 GLY A N 1
ATOM 2987 C CA . GLY A 1 376 ? -25.845 -2.274 27.570 1.00 83.94 376 GLY A CA 1
ATOM 2988 C C . GLY A 1 376 ? -24.359 -2.488 27.286 1.00 83.94 376 GLY A C 1
ATOM 2989 O O . GLY A 1 376 ? -23.997 -3.057 26.255 1.00 83.94 376 GLY A O 1
ATOM 2990 N N . PHE A 1 377 ? -23.512 -2.071 28.231 1.00 86.38 377 PHE A N 1
ATOM 2991 C CA . PHE A 1 377 ? -22.062 -2.283 28.213 1.00 86.38 377 PHE A CA 1
ATOM 2992 C C . PHE A 1 377 ? -21.572 -2.648 29.610 1.00 86.38 377 PHE A C 1
ATOM 2994 O O . PHE A 1 377 ? -22.117 -2.182 30.608 1.00 86.38 377 PHE A O 1
ATOM 3001 N N . THR A 1 378 ? -20.533 -3.474 29.671 1.00 80.69 378 THR A N 1
ATOM 3002 C CA . THR A 1 378 ? -19.921 -3.912 30.934 1.00 80.69 378 THR A CA 1
ATOM 3003 C C . THR A 1 378 ? -18.808 -2.981 31.389 1.00 80.69 378 THR A C 1
ATOM 3005 O O . THR A 1 378 ? -18.727 -2.652 32.570 1.00 80.69 378 THR A O 1
ATOM 3008 N N . HIS A 1 379 ? -18.009 -2.513 30.432 1.00 81.19 379 HIS A N 1
ATOM 3009 C CA . HIS A 1 379 ? -16.855 -1.658 30.661 1.00 81.19 379 HIS A CA 1
ATOM 3010 C C . HIS A 1 379 ? -16.915 -0.447 29.748 1.00 81.19 379 HIS A C 1
ATOM 3012 O O . HIS A 1 379 ? -17.405 -0.523 28.616 1.00 81.19 379 HIS A O 1
ATOM 3018 N N . TYR A 1 380 ? -16.386 0.657 30.249 1.00 82.88 380 TYR A N 1
ATOM 3019 C CA . TYR A 1 380 ? -16.273 1.901 29.523 1.00 82.88 380 TYR A CA 1
ATOM 3020 C C . TYR A 1 380 ? -14.840 2.423 29.622 1.00 82.88 380 TYR A C 1
ATOM 3022 O O . TYR A 1 380 ? -14.219 2.393 30.685 1.00 82.88 380 TYR A O 1
ATOM 3030 N N . SER A 1 381 ? -14.357 2.959 28.509 1.00 85.19 381 SER A N 1
ATOM 3031 C CA . SER A 1 381 ? -13.106 3.710 28.422 1.00 85.19 381 SER A CA 1
ATOM 3032 C C . SER A 1 381 ? -13.415 5.053 27.767 1.00 85.19 381 SER A C 1
ATOM 3034 O O . SER A 1 381 ? -14.270 5.140 26.884 1.00 85.19 381 SER A O 1
ATOM 3036 N N . PHE A 1 382 ? -12.767 6.126 28.206 1.00 86.00 382 PHE A N 1
ATOM 3037 C CA . PHE A 1 382 ? -13.048 7.481 27.747 1.00 86.00 382 PHE A CA 1
ATOM 3038 C C . PHE A 1 382 ? -11.765 8.255 27.454 1.00 86.00 382 PHE A C 1
ATOM 3040 O O . PHE A 1 382 ? -10.904 8.425 28.317 1.00 86.00 382 PHE A O 1
ATOM 3047 N N . TYR A 1 383 ? -11.680 8.794 26.240 1.00 86.19 383 TYR A N 1
ATOM 3048 C CA . TYR A 1 383 ? -10.590 9.648 25.785 1.00 86.19 383 TYR A CA 1
ATOM 3049 C C . TYR A 1 383 ? -11.123 11.046 25.489 1.00 86.19 383 TYR A C 1
ATOM 3051 O O . TYR A 1 383 ? -12.005 11.215 24.647 1.00 86.19 383 TYR A O 1
ATOM 3059 N N . LEU A 1 384 ? -10.563 12.056 26.151 1.00 84.94 384 LEU A N 1
ATOM 3060 C CA . LEU A 1 384 ? -10.844 13.463 25.889 1.00 84.94 384 LEU A CA 1
ATOM 3061 C C . LEU A 1 384 ? -9.611 14.124 25.277 1.00 84.94 384 LEU A C 1
ATOM 3063 O O . LEU A 1 384 ? -8.600 14.327 25.953 1.00 84.94 384 LEU A O 1
ATOM 3067 N N . GLU A 1 385 ? -9.711 14.453 23.995 1.00 82.38 385 GLU A N 1
ATOM 3068 C CA . GLU A 1 385 ? -8.626 15.022 23.201 1.00 82.38 385 GLU A CA 1
ATOM 3069 C C . GLU A 1 385 ? -8.796 16.541 23.054 1.00 82.38 385 GLU A C 1
ATOM 3071 O O . GLU A 1 385 ? -9.883 17.036 22.733 1.00 82.38 385 GLU A O 1
ATOM 3076 N N . ASN A 1 386 ? -7.716 17.298 23.260 1.00 79.88 386 ASN A N 1
ATOM 3077 C CA . ASN A 1 386 ? -7.692 18.715 22.904 1.00 79.88 386 ASN A CA 1
ATOM 3078 C C . ASN A 1 386 ? -7.329 18.858 21.414 1.00 79.88 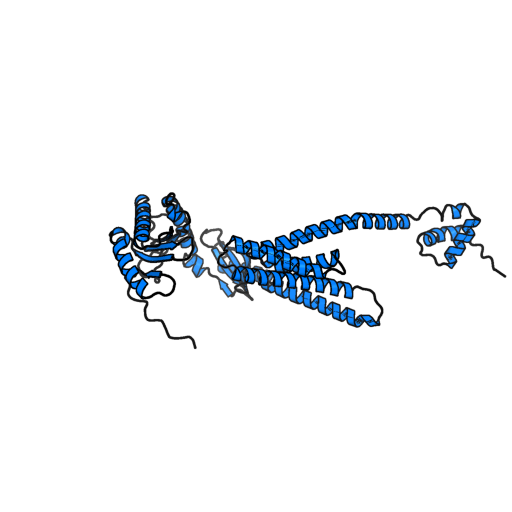386 ASN A C 1
ATOM 3080 O O . ASN A 1 386 ? -6.316 18.291 20.997 1.00 79.88 386 ASN A O 1
ATOM 3084 N N . PRO A 1 387 ? -8.077 19.640 20.611 1.00 72.25 387 PRO A N 1
ATOM 3085 C CA . PRO A 1 387 ? -7.733 19.904 19.212 1.00 72.25 387 PRO A CA 1
ATOM 3086 C C . PRO A 1 387 ? -6.307 20.435 18.976 1.00 72.25 387 PRO A C 1
ATOM 3088 O O . PRO A 1 387 ? -5.754 20.205 17.904 1.00 72.25 387 PRO A O 1
ATOM 3091 N N . SER A 1 388 ? -5.703 21.130 19.950 1.00 64.38 388 SER A N 1
ATOM 3092 C CA . SER A 1 388 ? -4.315 21.614 19.879 1.00 64.38 388 SER A CA 1
ATOM 3093 C C . SER A 1 388 ? -3.262 20.536 20.172 1.00 64.38 388 SER A C 1
ATOM 3095 O O . SER A 1 388 ? -2.078 20.752 19.921 1.00 64.38 388 SER A O 1
ATOM 3097 N N . GLY A 1 389 ? -3.666 19.380 20.712 1.00 60.50 389 GLY A N 1
ATOM 3098 C CA . GLY A 1 389 ? -2.780 18.274 21.087 1.00 60.50 389 GLY A CA 1
ATOM 3099 C C . GLY A 1 389 ? -1.930 18.513 22.342 1.00 60.50 389 GLY A C 1
ATOM 3100 O O . GLY A 1 389 ? -1.086 17.682 22.668 1.00 60.50 389 GLY A O 1
ATOM 3101 N N . GLU A 1 390 ? -2.126 19.626 23.057 1.00 58.44 390 GLU A N 1
ATOM 3102 C CA . GLU A 1 390 ? -1.284 20.000 24.205 1.00 58.44 390 GLU A CA 1
ATOM 3103 C C . GLU A 1 390 ? -1.587 19.199 25.479 1.00 58.44 390 GLU A C 1
ATOM 3105 O O . GLU A 1 390 ? -0.695 18.967 26.298 1.00 58.44 390 GLU A O 1
ATOM 3110 N N . ARG A 1 391 ? -2.846 18.786 25.672 1.00 66.12 391 ARG A N 1
ATOM 3111 C CA . ARG A 1 391 ? -3.297 17.994 26.825 1.00 66.12 391 ARG A CA 1
ATOM 3112 C C . ARG A 1 391 ? -4.420 17.055 26.420 1.00 66.12 391 ARG A C 1
ATOM 3114 O O . ARG A 1 391 ? -5.399 17.501 25.839 1.00 66.12 391 ARG A O 1
ATOM 3121 N N . ASN A 1 392 ? -4.302 15.795 26.821 1.00 75.25 392 ASN A N 1
ATOM 3122 C CA . ASN A 1 392 ? -5.343 14.785 26.675 1.00 75.25 392 ASN A CA 1
ATOM 3123 C C . ASN A 1 392 ? -5.621 14.160 28.041 1.00 75.25 392 ASN A C 1
ATOM 3125 O O . ASN A 1 392 ? -4.725 14.094 28.886 1.00 75.25 392 ASN A O 1
ATOM 3129 N N . LEU A 1 393 ? -6.852 13.700 28.236 1.00 76.19 393 LEU A N 1
ATOM 3130 C CA . LEU A 1 393 ? -7.253 12.924 29.402 1.00 76.19 393 LEU A CA 1
ATOM 3131 C C . LEU A 1 393 ? -7.711 11.545 28.940 1.00 76.19 393 LEU A C 1
ATOM 3133 O O . LEU A 1 393 ? -8.529 11.439 28.030 1.00 76.19 393 LEU A O 1
ATOM 3137 N N . THR A 1 394 ? -7.185 10.507 29.580 1.00 78.25 394 THR A N 1
ATOM 3138 C CA . THR A 1 394 ? -7.630 9.124 29.390 1.00 78.25 394 THR A CA 1
ATOM 3139 C C . THR A 1 394 ? -8.155 8.597 30.712 1.00 78.25 394 THR A C 1
ATOM 3141 O O . THR A 1 394 ? -7.476 8.731 31.731 1.00 78.25 394 THR A O 1
ATOM 3144 N N . VAL A 1 395 ? -9.350 8.020 30.667 1.00 77.19 395 VAL A N 1
ATOM 3145 C CA . VAL A 1 395 ? -9.980 7.287 31.761 1.00 77.19 395 VAL A CA 1
ATOM 3146 C C . VAL A 1 395 ? -10.238 5.880 31.252 1.00 77.19 395 VAL A C 1
ATOM 3148 O O . VAL A 1 395 ? -10.933 5.722 30.250 1.00 77.19 395 VAL A O 1
ATOM 3151 N N . ASP A 1 396 ? -9.691 4.875 31.919 1.00 73.69 396 ASP A N 1
ATOM 3152 C CA . ASP A 1 396 ? -9.845 3.483 31.500 1.00 73.69 396 ASP A CA 1
ATOM 3153 C C . ASP A 1 396 ? -10.478 2.623 32.596 1.00 73.69 396 ASP A C 1
ATOM 3155 O O . ASP A 1 396 ? -10.275 2.889 33.782 1.00 73.69 396 ASP A O 1
ATOM 3159 N N . GLY A 1 397 ? -11.223 1.597 32.175 1.00 65.06 397 GLY A N 1
ATOM 3160 C CA . GLY A 1 397 ? -11.617 0.473 33.025 1.00 65.06 397 GLY A CA 1
ATOM 3161 C C . GLY A 1 397 ? -12.775 0.697 33.999 1.00 65.06 397 GLY A C 1
ATOM 3162 O O . GLY A 1 397 ? -12.852 -0.028 34.987 1.00 65.06 397 GLY A O 1
ATOM 3163 N N . PHE A 1 398 ? -13.692 1.642 33.756 1.00 75.38 398 PHE A N 1
ATOM 3164 C CA . PHE A 1 398 ? -14.815 1.864 34.679 1.00 75.38 398 PHE A CA 1
ATOM 3165 C C . PHE A 1 398 ? -16.067 1.055 34.310 1.00 75.38 398 PHE A C 1
ATOM 3167 O O . PHE A 1 398 ? -16.383 0.838 33.136 1.00 75.38 398 PHE A O 1
ATOM 3174 N N . THR A 1 399 ? -16.796 0.600 35.329 1.00 75.38 399 THR A N 1
ATOM 3175 C CA . THR A 1 399 ? -17.968 -0.275 35.173 1.00 75.38 399 THR A CA 1
ATOM 3176 C C . THR A 1 399 ? -19.261 0.519 34.991 1.00 75.38 399 THR A C 1
ATOM 3178 O O . THR A 1 399 ? -19.368 1.679 35.400 1.00 75.38 399 THR A O 1
ATOM 3181 N N . ALA A 1 400 ? -20.294 -0.117 34.429 1.00 71.62 400 ALA A N 1
ATOM 3182 C CA . ALA A 1 400 ? -21.628 0.486 34.329 1.00 71.62 400 ALA A CA 1
ATOM 3183 C C . ALA A 1 400 ? -22.175 0.953 35.693 1.00 71.62 400 ALA A C 1
ATOM 3185 O O . ALA A 1 400 ? -22.783 2.019 35.782 1.00 71.62 400 ALA A O 1
ATOM 3186 N N . GLU A 1 401 ? -21.902 0.204 36.765 1.00 72.38 401 GLU A N 1
ATOM 3187 C CA . GLU A 1 401 ? -22.307 0.562 38.128 1.00 72.38 401 GLU A CA 1
ATOM 3188 C C . GLU A 1 401 ? -21.641 1.858 38.604 1.00 72.38 401 GLU A C 1
ATOM 3190 O O . GLU A 1 401 ? -22.292 2.710 39.211 1.00 72.38 401 GLU A O 1
ATOM 3195 N N . GLN A 1 402 ? -20.356 2.052 38.292 1.00 71.62 402 GLN A N 1
ATOM 3196 C CA . GLN A 1 402 ? -19.633 3.274 38.646 1.00 71.62 402 GLN A CA 1
ATOM 3197 C C . GLN A 1 402 ? -20.204 4.495 37.915 1.00 71.62 402 GLN A C 1
ATOM 3199 O O . GLN A 1 402 ? -20.367 5.546 38.540 1.00 71.62 402 GLN A O 1
ATOM 3204 N N . VAL A 1 403 ? -20.596 4.346 36.644 1.00 71.19 403 VAL A N 1
ATOM 3205 C CA . VAL A 1 403 ? -21.287 5.403 35.884 1.00 71.19 403 VAL A CA 1
ATOM 3206 C C . VAL A 1 403 ? -22.647 5.731 36.497 1.00 71.19 403 VAL A C 1
ATOM 3208 O O . VAL A 1 403 ? -22.973 6.900 36.699 1.00 71.19 403 VAL A O 1
ATOM 3211 N N . GLN A 1 404 ? -23.427 4.704 36.834 1.00 69.31 404 GLN A N 1
ATOM 3212 C CA . GLN A 1 404 ? -24.787 4.849 37.360 1.00 69.31 404 GLN A CA 1
ATOM 3213 C C . GLN A 1 404 ? -24.826 5.326 38.819 1.00 69.31 404 GLN A C 1
ATOM 3215 O O . GLN A 1 404 ? -25.829 5.883 39.258 1.00 69.31 404 GLN A O 1
ATOM 3220 N N . SER A 1 405 ? -23.735 5.167 39.575 1.00 71.00 405 SER A N 1
ATOM 3221 C CA . SER A 1 405 ? -23.657 5.566 40.986 1.00 71.00 405 SER A CA 1
ATOM 3222 C C . SER A 1 405 ? -23.750 7.080 41.229 1.00 71.00 405 SER A C 1
ATOM 3224 O O . SER A 1 405 ? -23.881 7.503 42.378 1.00 71.00 405 SER A O 1
ATOM 3226 N N . GLY A 1 406 ? -23.620 7.911 40.184 1.00 67.69 406 GLY A N 1
ATOM 3227 C CA . GLY A 1 406 ? -23.591 9.375 40.293 1.00 67.69 406 GLY A CA 1
ATOM 3228 C C . GLY A 1 406 ? -22.321 9.939 40.952 1.00 67.69 406 GLY A C 1
ATOM 3229 O O . GLY A 1 406 ? -22.185 11.155 41.071 1.00 67.69 406 GLY A O 1
ATOM 3230 N N . ARG A 1 407 ? -21.372 9.078 41.352 1.00 68.75 407 ARG A N 1
ATOM 3231 C CA . ARG A 1 407 ? -20.098 9.450 41.998 1.00 68.75 407 ARG A CA 1
ATOM 3232 C C . ARG A 1 407 ? -18.921 9.560 41.032 1.00 68.75 407 ARG A C 1
ATOM 3234 O O . ARG A 1 407 ? -17.801 9.816 41.460 1.00 68.75 407 ARG A O 1
ATOM 3241 N N . LEU A 1 408 ? -19.155 9.418 39.726 1.00 74.31 408 LEU A N 1
ATOM 3242 C CA . LEU A 1 408 ? -18.095 9.430 38.714 1.00 74.31 408 LEU A CA 1
ATOM 3243 C C . LEU A 1 408 ? -17.225 10.696 38.790 1.00 74.31 408 LEU A C 1
ATOM 3245 O O . LEU A 1 408 ? -16.012 10.637 38.623 1.00 74.31 408 LEU A O 1
ATOM 3249 N N . ARG A 1 409 ? -17.836 11.842 39.103 1.00 73.81 409 ARG A N 1
ATOM 3250 C CA . ARG A 1 409 ? -17.132 13.119 39.298 1.00 73.81 409 ARG A CA 1
ATOM 3251 C C . ARG A 1 409 ? -16.136 13.078 40.450 1.00 73.81 409 ARG A C 1
ATOM 3253 O O . ARG A 1 409 ? -15.046 13.613 40.303 1.00 73.81 409 ARG A O 1
ATOM 3260 N N . GLU A 1 410 ? -16.527 12.487 41.574 1.00 74.50 410 GLU A N 1
ATOM 3261 C CA . GLU A 1 410 ? -15.698 12.383 42.779 1.00 74.50 410 GLU A CA 1
ATOM 3262 C C . GLU A 1 410 ? -14.538 11.417 42.531 1.00 74.50 410 GLU A C 1
ATOM 3264 O O . GLU A 1 410 ? -13.388 11.784 42.751 1.00 74.50 410 GLU A O 1
ATOM 3269 N N . ILE A 1 411 ? -14.830 10.255 41.938 1.00 71.88 411 ILE A N 1
ATOM 3270 C CA . ILE A 1 411 ? -13.834 9.236 41.573 1.00 71.88 411 ILE A CA 1
ATOM 3271 C C . ILE A 1 411 ? -12.769 9.832 40.642 1.00 71.88 411 ILE A C 1
ATOM 3273 O O . ILE A 1 411 ? -11.573 9.758 40.914 1.00 71.88 411 ILE A O 1
ATOM 3277 N N . LEU A 1 412 ? -13.199 10.509 39.572 1.00 74.31 412 LEU A N 1
ATOM 3278 C CA . LEU A 1 412 ? -12.273 11.129 38.624 1.00 74.31 412 LEU A CA 1
ATOM 3279 C C . LEU A 1 412 ? -11.466 12.275 39.238 1.00 74.31 412 LEU A C 1
ATOM 3281 O O . LEU A 1 412 ? -10.357 12.531 38.780 1.00 74.31 412 LEU A O 1
ATOM 3285 N N . LEU A 1 413 ? -12.004 12.987 40.233 1.00 74.06 413 LEU A N 1
ATOM 3286 C CA . LEU A 1 413 ? -11.280 14.056 40.921 1.00 74.06 413 LEU A CA 1
ATOM 3287 C C . LEU A 1 413 ? -10.202 13.509 41.855 1.00 74.06 413 LEU A C 1
ATOM 3289 O O . LEU A 1 413 ? -9.073 13.994 41.806 1.00 74.06 413 LEU A O 1
ATOM 3293 N N . GLU A 1 414 ? -10.524 12.490 42.651 1.00 69.56 414 GLU A N 1
ATOM 3294 C CA . GLU A 1 414 ? -9.563 11.841 43.547 1.00 69.56 414 GLU A CA 1
ATOM 3295 C C . GLU A 1 414 ? -8.375 11.261 42.771 1.00 69.56 414 GLU A C 1
ATOM 3297 O O . GLU A 1 414 ? -7.217 11.457 43.150 1.00 69.56 414 GLU A O 1
ATOM 3302 N N . ASP A 1 415 ? -8.638 10.593 41.648 1.00 67.94 415 ASP A N 1
ATOM 3303 C CA . ASP A 1 415 ? -7.572 9.997 40.844 1.00 67.94 415 ASP A CA 1
ATOM 3304 C C . ASP A 1 415 ? -6.819 11.038 40.000 1.00 67.94 415 ASP A C 1
ATOM 3306 O O . ASP A 1 415 ? -5.616 10.896 39.762 1.00 67.94 415 ASP A O 1
ATOM 3310 N N . TRP A 1 416 ? -7.470 12.145 39.630 1.00 66.75 416 TRP A N 1
ATOM 3311 C CA . TRP A 1 416 ? -6.811 13.294 39.000 1.00 66.75 416 TRP A CA 1
ATOM 3312 C C . TRP A 1 416 ? -5.793 13.957 39.935 1.00 66.75 416 TRP A C 1
ATOM 3314 O O . TRP A 1 416 ? -4.683 14.284 39.505 1.00 66.75 416 TRP A O 1
ATOM 3324 N N . GLU A 1 417 ? -6.129 14.132 41.216 1.00 64.81 417 GLU A N 1
ATOM 3325 C CA . GLU A 1 417 ? -5.209 14.684 42.218 1.00 64.81 417 GLU A CA 1
ATOM 3326 C C . GLU A 1 417 ? -3.999 13.767 42.455 1.00 64.81 417 GLU A C 1
ATOM 3328 O O . GLU A 1 417 ? -2.862 14.246 42.506 1.00 64.81 417 GLU A O 1
ATOM 3333 N N . LYS A 1 418 ? -4.207 12.444 42.497 1.00 64.00 418 LYS A N 1
ATOM 3334 C CA . LYS A 1 418 ? -3.112 11.459 42.581 1.00 64.00 418 LYS A CA 1
ATOM 3335 C C . LYS A 1 418 ? -2.207 11.495 41.343 1.00 64.00 418 LYS A C 1
ATOM 3337 O O . LYS A 1 418 ? -0.982 11.481 41.474 1.00 64.00 418 LYS A O 1
ATOM 3342 N N . ALA A 1 419 ? -2.783 11.572 40.141 1.00 60.25 419 ALA A N 1
ATOM 3343 C CA . ALA A 1 419 ? -2.036 11.558 38.879 1.00 60.25 419 ALA A CA 1
ATOM 3344 C C . ALA A 1 419 ? -1.206 12.838 38.649 1.00 60.25 419 ALA A C 1
ATOM 3346 O O . ALA A 1 419 ? -0.099 12.779 38.099 1.00 60.25 419 ALA A O 1
ATOM 3347 N N . LEU A 1 420 ? -1.702 13.992 39.114 1.00 57.06 420 LEU A N 1
ATOM 3348 C CA . LEU A 1 420 ? -0.984 15.273 39.085 1.00 57.06 420 LEU A CA 1
ATOM 3349 C C . LEU A 1 420 ? 0.313 15.253 39.903 1.00 57.06 420 LEU A C 1
ATOM 3351 O O . LEU A 1 420 ? 1.256 15.971 39.568 1.00 57.06 420 LEU A O 1
ATOM 3355 N N . HIS A 1 421 ? 0.381 14.441 40.959 1.00 54.78 421 HIS A N 1
ATOM 3356 C CA . HIS A 1 421 ? 1.582 14.323 41.783 1.00 54.78 421 HIS A CA 1
ATOM 3357 C C . HIS A 1 421 ? 2.682 13.450 41.160 1.00 54.78 421 HIS A C 1
ATOM 3359 O O . HIS A 1 421 ? 3.836 13.581 41.564 1.00 54.78 421 HIS A O 1
ATOM 3365 N N . ASN A 1 422 ? 2.362 12.630 40.150 1.00 50.50 422 ASN A N 1
ATOM 3366 C CA . ASN A 1 422 ? 3.261 11.582 39.652 1.00 50.50 422 ASN A CA 1
ATOM 3367 C C . ASN A 1 422 ? 3.717 11.708 38.185 1.00 50.50 422 ASN A C 1
ATOM 3369 O O . ASN A 1 422 ? 4.578 10.933 37.777 1.00 50.50 422 ASN A O 1
ATOM 3373 N N . SER A 1 423 ? 3.207 12.640 37.369 1.00 40.72 423 SER A N 1
ATOM 3374 C CA . SER A 1 423 ? 3.439 12.588 35.909 1.00 40.72 423 SER A CA 1
ATOM 3375 C C . SER A 1 423 ? 4.192 13.791 35.310 1.00 40.72 423 SER A C 1
ATOM 3377 O O . SER A 1 423 ? 3.729 14.930 35.318 1.00 40.72 423 SER A O 1
ATOM 3379 N N . GLN A 1 424 ? 5.355 13.514 34.698 1.00 36.59 424 GLN A N 1
ATOM 3380 C CA . GLN A 1 424 ? 5.938 14.333 33.628 1.00 36.59 424 GLN A CA 1
ATOM 3381 C C . GLN A 1 424 ? 5.502 13.756 32.271 1.00 36.59 424 GLN A C 1
ATOM 3383 O O . GLN A 1 424 ? 6.073 12.778 31.804 1.00 36.59 424 GLN A O 1
ATOM 3388 N N . GLY A 1 425 ? 4.508 14.386 31.635 1.00 33.31 425 GLY A N 1
ATOM 3389 C CA . GLY A 1 425 ? 4.084 14.097 30.257 1.00 33.31 425 GLY A CA 1
ATOM 3390 C C . GLY A 1 425 ? 2.949 13.070 30.139 1.00 33.31 425 GLY A C 1
ATOM 3391 O O . GLY A 1 425 ? 3.182 11.875 30.243 1.00 33.31 425 GLY A O 1
ATOM 3392 N N . GLY A 1 426 ? 1.734 13.557 29.851 1.00 41.38 426 GLY A N 1
ATOM 3393 C CA . GLY A 1 426 ? 0.518 12.748 29.669 1.00 41.38 426 GLY A CA 1
ATOM 3394 C C . GLY A 1 426 ? -0.139 12.345 30.993 1.00 41.38 426 GLY A C 1
ATOM 3395 O O . GLY A 1 426 ? 0.472 11.663 31.807 1.00 41.38 426 GLY A O 1
ATOM 3396 N N . LEU A 1 427 ? -1.384 12.776 31.223 1.00 43.62 427 LEU A N 1
ATOM 3397 C CA . LEU A 1 427 ? -2.126 12.435 32.438 1.00 43.62 427 LEU A CA 1
ATOM 3398 C C . LEU A 1 427 ? -2.973 11.179 32.181 1.00 43.62 427 LEU A C 1
ATOM 3400 O O . LEU A 1 427 ? -4.017 11.248 31.529 1.00 43.62 427 LEU A O 1
ATOM 3404 N N . TYR A 1 428 ? -2.492 10.036 32.666 1.00 51.47 428 TYR A N 1
ATOM 3405 C CA . TYR A 1 428 ? -3.242 8.782 32.711 1.00 51.47 428 TYR A CA 1
ATOM 3406 C C . TYR A 1 428 ? -3.998 8.706 34.037 1.00 51.47 428 TYR A C 1
ATOM 3408 O O . TYR A 1 428 ? -3.379 8.791 35.098 1.00 51.47 428 TYR A O 1
ATOM 3416 N N . ILE A 1 429 ? -5.320 8.557 33.977 1.00 56.91 429 ILE A N 1
ATOM 3417 C CA . ILE A 1 429 ? -6.155 8.296 35.148 1.00 56.91 429 ILE A CA 1
ATOM 3418 C C . ILE A 1 429 ? -6.703 6.882 34.992 1.00 56.91 429 ILE A C 1
ATOM 3420 O O . ILE A 1 429 ? -7.720 6.662 34.337 1.00 56.91 429 ILE A O 1
ATOM 3424 N N . GLY A 1 430 ? -5.979 5.912 35.546 1.00 44.47 430 GLY A N 1
ATOM 3425 C CA . GLY A 1 430 ? -6.479 4.550 35.680 1.00 44.47 430 GLY A CA 1
ATOM 3426 C C . GLY A 1 430 ? -7.442 4.498 36.856 1.00 44.47 430 GLY A C 1
ATOM 3427 O O . GLY A 1 430 ? -7.002 4.632 37.995 1.00 44.47 430 GLY A O 1
ATOM 3428 N N . VAL A 1 431 ? -8.733 4.308 36.588 1.00 37.44 431 VAL A N 1
ATOM 3429 C CA . VAL A 1 431 ? -9.703 3.959 37.630 1.00 37.44 431 VAL A CA 1
ATOM 3430 C C . VAL A 1 431 ? -9.717 2.437 37.692 1.00 37.44 431 VAL A C 1
ATOM 3432 O O . VAL A 1 431 ? -10.514 1.785 37.031 1.00 37.44 431 VAL A O 1
ATOM 3435 N N . SER A 1 432 ? -8.781 1.849 38.434 1.00 29.38 432 SER A N 1
ATOM 3436 C CA . SER A 1 432 ? -8.760 0.405 38.672 1.00 29.38 432 SER A CA 1
ATOM 3437 C C . SER A 1 432 ? -9.002 0.120 40.148 1.00 29.38 432 SER A C 1
ATOM 3439 O O . SER A 1 432 ? -8.088 0.242 40.963 1.00 29.38 432 SER A O 1
ATOM 3441 N N . ASP A 1 433 ? -10.209 -0.340 40.473 1.00 31.08 433 ASP A N 1
ATOM 3442 C CA . ASP A 1 433 ? -10.364 -1.339 41.529 1.00 31.08 433 ASP A CA 1
ATOM 3443 C C . ASP A 1 433 ? -10.021 -2.693 40.895 1.00 31.08 433 ASP A C 1
ATOM 3445 O O . ASP A 1 433 ? -10.878 -3.389 40.364 1.00 31.08 433 ASP A O 1
ATOM 3449 N N . LEU A 1 434 ? -8.727 -3.012 40.863 1.00 26.62 434 LEU A N 1
ATOM 3450 C CA . LEU A 1 434 ? -8.197 -4.370 40.752 1.00 26.62 434 LEU A CA 1
ATOM 3451 C C . LEU A 1 434 ? -6.713 -4.303 41.105 1.00 26.62 434 LEU A C 1
ATOM 3453 O O . LEU A 1 434 ? -5.858 -3.878 40.330 1.00 26.62 434 LEU A O 1
ATOM 3457 N N . ALA A 1 435 ? -6.422 -4.701 42.341 1.00 31.62 435 ALA A N 1
ATOM 3458 C CA . ALA A 1 435 ? -5.096 -5.145 42.713 1.00 31.62 435 ALA A CA 1
ATOM 3459 C C . ALA A 1 435 ? -4.621 -6.208 41.708 1.00 31.62 435 ALA A C 1
ATOM 3461 O O . ALA A 1 435 ? -5.415 -7.038 41.271 1.00 31.62 435 ALA A O 1
ATOM 3462 N N . ILE A 1 436 ? -3.308 -6.210 41.455 1.00 31.66 436 ILE A N 1
ATOM 3463 C CA . ILE A 1 436 ? -2.544 -7.039 40.505 1.00 31.66 436 ILE A CA 1
ATOM 3464 C C . ILE A 1 436 ? -2.308 -6.317 39.172 1.00 31.66 436 ILE A C 1
ATOM 3466 O O . ILE A 1 436 ? -3.002 -6.557 38.199 1.00 31.66 436 ILE A O 1
ATOM 3470 N N . LEU A 1 437 ? -1.272 -5.467 39.131 1.00 28.33 437 LEU A N 1
ATOM 3471 C CA . LEU A 1 437 ? -0.266 -5.420 38.050 1.00 28.33 437 LEU A CA 1
ATOM 3472 C C . LEU A 1 437 ? 0.941 -4.512 38.402 1.00 28.33 437 LEU A C 1
ATOM 3474 O O . LEU A 1 437 ? 1.558 -3.901 37.538 1.00 28.33 437 LEU A O 1
ATOM 3478 N N . GLU A 1 438 ? 1.361 -4.483 39.671 1.00 29.22 438 GLU A N 1
ATOM 3479 C CA . GLU A 1 438 ? 2.689 -3.986 40.064 1.00 29.22 438 GLU A CA 1
ATOM 3480 C C . GLU A 1 438 ? 3.496 -5.127 40.686 1.00 29.22 438 GLU A C 1
ATOM 3482 O O . GLU A 1 438 ? 3.649 -5.208 41.901 1.00 29.22 438 GLU A O 1
ATOM 3487 N N . GLN A 1 439 ? 4.005 -6.046 39.856 1.00 28.69 439 GLN A N 1
ATOM 3488 C CA . GLN A 1 439 ? 5.188 -6.821 40.257 1.00 28.69 439 GLN A CA 1
ATOM 3489 C C . GLN A 1 439 ? 6.040 -7.449 39.148 1.00 28.69 439 GLN A C 1
ATOM 3491 O O . GLN A 1 439 ? 6.947 -8.201 39.474 1.00 28.69 439 GLN A O 1
ATOM 3496 N N . ASN A 1 440 ? 5.857 -7.112 37.867 1.00 27.66 440 ASN A N 1
ATOM 3497 C CA . ASN A 1 440 ? 6.764 -7.589 36.808 1.00 27.66 440 ASN A CA 1
ATOM 3498 C C . ASN A 1 440 ? 7.368 -6.442 35.989 1.00 27.66 440 ASN A C 1
ATOM 3500 O O . ASN A 1 440 ? 7.401 -6.464 34.763 1.00 27.66 440 ASN A O 1
ATOM 3504 N N . GLY A 1 441 ? 7.898 -5.441 36.690 1.00 30.48 441 GLY A N 1
ATOM 3505 C CA . GLY A 1 441 ? 9.030 -4.670 36.193 1.00 30.48 441 GLY A CA 1
ATOM 3506 C C . GLY A 1 441 ? 10.313 -5.294 36.740 1.00 30.48 441 GLY A C 1
ATOM 3507 O O . GLY A 1 441 ? 10.433 -5.459 37.948 1.00 30.48 441 GLY A O 1
ATOM 3508 N N . THR A 1 442 ? 11.280 -5.575 35.865 1.00 33.09 442 THR A N 1
ATOM 3509 C CA . THR A 1 442 ? 12.687 -5.931 36.165 1.00 33.09 442 THR A CA 1
ATOM 3510 C C . THR A 1 442 ? 13.040 -7.406 36.416 1.00 33.09 442 THR A C 1
ATOM 3512 O O . THR A 1 442 ? 13.571 -7.769 37.457 1.00 33.09 442 THR A O 1
ATOM 3515 N N . ALA A 1 443 ? 12.916 -8.248 35.387 1.00 29.64 443 ALA A N 1
ATOM 3516 C CA . ALA A 1 443 ? 13.934 -9.267 35.099 1.00 29.64 443 ALA A CA 1
ATOM 3517 C C . ALA A 1 443 ? 13.839 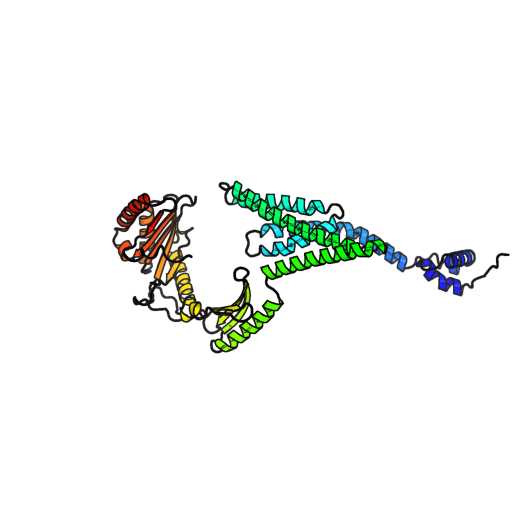-9.715 33.631 1.00 29.64 443 ALA A C 1
ATOM 3519 O O . ALA A 1 443 ? 12.752 -10.014 33.158 1.00 29.64 443 ALA A O 1
ATOM 3520 N N . GLN A 1 444 ? 14.995 -9.819 32.968 1.00 26.58 444 GLN A N 1
ATOM 3521 C CA . GLN A 1 444 ? 15.235 -10.306 31.597 1.00 26.58 444 GLN A CA 1
ATOM 3522 C C . GLN A 1 444 ? 15.224 -9.271 30.464 1.00 26.58 444 GLN A C 1
ATOM 3524 O O . GLN A 1 444 ? 14.354 -9.273 29.606 1.00 26.58 444 GLN A O 1
ATOM 3529 N N . LEU A 1 445 ? 16.298 -8.478 30.401 1.00 25.83 445 LEU A N 1
ATOM 3530 C CA . LEU A 1 445 ? 17.055 -8.266 29.161 1.00 25.83 445 LEU A CA 1
ATOM 3531 C C . LEU A 1 445 ? 18.551 -8.199 29.521 1.00 25.83 445 LEU A C 1
ATOM 3533 O O . LEU A 1 445 ? 19.063 -7.161 29.938 1.00 25.83 445 LEU A O 1
ATOM 3537 N N . SER A 1 446 ? 19.215 -9.349 29.399 1.00 28.84 446 SER A N 1
ATOM 3538 C CA . SER A 1 446 ? 20.654 -9.505 29.160 1.00 28.84 446 SER A CA 1
ATOM 3539 C C . SER A 1 446 ? 20.823 -10.324 27.896 1.00 28.84 446 SER A C 1
ATOM 3541 O O . SER A 1 446 ? 20.136 -11.374 27.850 1.00 28.84 446 SER A O 1
#